Protein 3TQC (pdb70)

CATH classification: 3.40.50.300

Radius of gyration: 26.11 Å; Cα contacts (8 Å, |Δi|>4): 1124; chains: 2; bounding box: 49×86×51 Å

InterPro domains:
  IPR004566 Pantothenate kinase [MF_00215] (1-318)
  IPR004566 Pantothenate kinase [PIRSF000545] (5-318)
  IPR004566 Pantothenate kinase [TIGR00554] (10-317)
  IPR004566 Pantothenate kinase [cd02025] (91-315)
  IPR006083 Phosphoribulokinase/uridine kinase [PF00485] (91-244)
  IPR027417 P-loop containing nucleoside triphosphate hydrolase [G3DSA:3.40.50.300] (1-318)
  IPR027417 P-loop containing nucleoside triphosphate hydrolase [SSF52540] (8-317)

Sequence (608 aa):
ITPYLQFNRQQWGNLTLTESDLDKLQGQIEIVSLKEVTEIYLPLSRLLSFYVTARQTLQQATYQFLGKPEPKVPYIIGIAGSVAVGKSTTSRVLKALLSRWPDHPNVEVITTDGFLYSNAKLEKQGLMKRKGFPESYDMPSLLRVLNAIKSGQRNVRIPVYSHHYYDIVRGQYEIVDQPDIVILEGLNILQTGVRKTLQQLQVFVSDFFDFSLFVDAQAQVIQKWYIDRVLSFWRTTFKDPHSYFHYLTQMSETEVAAFAKHVWNEINKVNLMENILPYKNRAQLILEKAADHSIQKVYLRKIITPYLQFNRQQWGNFPLTLTESDLDKLQGQIEIVSLKEVTEIYLPLSRLLSFYVTARQTLQQATYQFLGKPEPKVPYIIGIAGSVAVGKSTTSRVLKALLSRWPDHPNVEVITTDGFLYSNAKLEKQGLMKRKGFPESYDMPSLLRVLNAIKSGQRNVRIPVYSHHYYDIVRGQYEIVDQPDIVILEGLNILQTGVRKTLQQLQVFVSDFFDFSLFVDAQAQVIQKWYIDRVLSFWRTTFKDPHSYFHYLTQMSETEVAAFAKHVWNEINKVNLMENILPYKNRAQLILEKAADHSIQKVYLRKI

Solvent-accessible surface area: 26993 Å² total; per-residue (Å²): 153,51,18,19,1,86,1,72,53,126,74,12,61,109,120,94,31,64,151,57,0,73,89,103,1,139,38,17,38,132,121,25,49,103,131,10,0,54,65,1,8,1,22,0,0,56,0,0,4,39,11,0,43,25,58,31,90,7,8,121,32,1,8,153,28,4,40,34,127,61,105,64,6,1,15,0,0,0,0,1,0,1,23,12,0,14,18,40,32,2,1,120,0,0,79,6,0,0,15,57,40,120,81,0,68,94,8,56,26,2,39,1,30,2,3,13,72,27,12,76,123,0,112,178,125,63,33,27,156,85,15,4,1,39,65,0,8,41,46,100,18,0,36,140,0,0,40,7,0,8,5,26,82,146,84,5,145,5,23,32,24,19,107,49,108,47,35,39,42,226,56,97,110,91,94,2,54,29,6,18,0,0,0,0,14,4,20,4,0,6,16,40,28,110,80,177,70,83,98,52,109,8,33,6,3,17,22,12,23,35,1,0,0,2,1,22,9,108,23,136,15,3,33,130,24,24,23,56,91,17,14,43,65,48,132,79,37,13,128,47,100,139,6,90,33,51,101,2,47,148,67,58,85,108,92,0,29,59,62,1,99,105,28,0,52,122,17,12,74,47,0,6,63,35,10,3,54,2,4,48,54,16,0,56,0,7,0,49,17,32,64,107,77,21,1,77,68,1,52,2,26,26,14,155,34,17,20,2,72,2,71,53,129,72,3,46,87,81,171,42,98,27,57,148,64,2,75,88,104,2,135,52,25,43,151,123,24,50,100,130,14,0,46,62,2,12,0,0,0,0,59,0,0,2,32,9,0,34,26,56,28,92,8,15,136,32,1,9,158,53,9,51,36,127,63,104,63,6,0,13,0,0,0,0,0,0,0,23,12,0,15,18,40,37,4,0,135,0,0,81,7,0,0,11,72,38,120,82,0,63,88,9,56,28,0,38,0,26,2,2,14,52,31,10,74,110,0,104,190,106,59,30,38,125,87,16,4,2,36,66,0,6,39,44,98,18,0,31,136,0,0,40,6,1,8,11,29,64,152,70,5,144,1,22,24,24,18,115,44,111,48,34,41,42,230,66,90,122,92,97,4,56,32,6,17,0,0,0,0,10,1,16,2,0,5,14,36,28,108,90,175,76,81,103,62,105,8,37,5,4,15,22,13,26,43,1,0,0,2,1,21,12,134,32,128,30,2,23,127,24,30,24,62,105,15,22,46,69,45,127,83,39,10,128,56,98,145,8,84,37,64,108,2,53,160,52,61,91,105,92,0,27,62,55,1,97,80,22,0,50,109,18,12,60,45,0,6,60,33,10,4,45,1,4,47,48,14,0,46,0,5,0,49,20,34,66,105,77,23,2,72,80,1,49,2,21,19,16

B-factor: mean 30.96, std 11.74, range [2.45, 73.13]

Structure (mmCIF, N/CA/C/O backbone):
data_3TQC
#
_entry.id   3TQC
#
_cell.length_a   63.214
_cell.length_b   94.698
_cell.length_c   75.398
_cell.angle_alpha   90.00
_cell.angle_beta   106.40
_cell.angle_gamma   90.00
#
_symmetry.space_group_name_H-M   'P 1 21 1'
#
loop_
_entity.id
_entity.type
_entity.pdbx_description
1 polymer 'Pantothenate kinase'
2 non-polymer "ADENOSINE-5'-DIPHOSPHATE"
3 water water
#
loop_
_atom_site.group_PDB
_atom_site.id
_atom_site.type_symbol
_atom_site.label_atom_id
_atom_site.label_alt_id
_atom_site.label_comp_id
_atom_site.label_asym_id
_atom_site.label_entity_id
_atom_site.label_seq_id
_atom_site.pdbx_PDB_ins_code
_atom_site.Cartn_x
_atom_site.Cartn_y
_atom_site.Cartn_z
_atom_site.occupancy
_atom_site.B_iso_or_equiv
_atom_site.auth_seq_id
_atom_site.auth_comp_id
_atom_site.auth_asym_id
_atom_site.auth_atom_id
_atom_site.pdbx_PDB_model_num
ATOM 1 N N . ILE A 1 13 ? -27.456 15.315 -26.790 1.00 33.53 10 ILE A N 1
ATOM 2 C CA . ILE A 1 13 ? -26.261 16.104 -27.211 1.00 32.41 10 ILE A CA 1
ATOM 3 C C . ILE A 1 13 ? -24.984 15.363 -26.875 1.00 29.89 10 ILE A C 1
ATOM 4 O O . ILE A 1 13 ? -24.769 14.992 -25.732 1.00 29.97 10 ILE A O 1
ATOM 9 N N . THR A 1 14 ? -24.137 15.155 -27.874 1.00 27.70 11 THR A N 1
ATOM 10 C CA . THR A 1 14 ? -22.968 14.313 -27.700 1.00 25.65 11 THR A CA 1
ATOM 11 C C . THR A 1 14 ? -21.810 14.703 -28.610 1.00 23.67 11 THR A C 1
ATOM 12 O O . THR A 1 14 ? -22.009 15.028 -29.772 1.00 23.62 11 THR A O 1
ATOM 16 N N . PRO A 1 15 ? -20.589 14.692 -28.069 1.00 21.80 12 PRO A N 1
ATOM 17 C CA . PRO A 1 15 ? -19.451 15.090 -28.854 1.00 20.59 12 PRO A CA 1
ATOM 18 C C . PRO A 1 15 ? -18.880 13.932 -29.680 1.00 19.32 12 PRO A C 1
ATOM 19 O O . PRO A 1 15 ? -17.843 14.100 -30.334 1.00 18.16 12 PRO A O 1
ATOM 23 N N . TYR A 1 16 ? -19.556 12.787 -29.635 1.00 19.26 13 TYR A N 1
ATOM 24 C CA . TYR A 1 16 ? -19.127 11.566 -30.315 1.00 18.64 13 TYR A CA 1
ATOM 25 C C . TYR A 1 16 ? -20.097 11.151 -31.415 1.00 19.21 13 TYR A C 1
ATOM 26 O O . TYR A 1 16 ? -21.317 11.139 -31.215 1.00 19.31 13 TYR A O 1
ATOM 35 N N . LEU A 1 17 ? -19.531 10.827 -32.571 1.00 18.86 14 LEU A N 1
ATOM 36 C CA . LEU A 1 17 ? -20.199 10.005 -33.569 1.00 19.87 14 LEU A CA 1
ATOM 37 C C . LEU A 1 17 ? -20.373 8.615 -32.973 1.00 20.31 14 LEU A C 1
ATOM 38 O O . LEU A 1 17 ? -19.509 8.124 -32.250 1.00 19.40 14 LEU A O 1
ATOM 43 N N . GLN A 1 18 ? -21.481 7.975 -33.289 1.00 21.59 15 GLN A N 1
ATOM 44 C CA . GLN A 1 18 ? -21.810 6.720 -32.654 1.00 22.84 15 GLN A CA 1
ATOM 45 C C . GLN A 1 18 ? -22.145 5.676 -33.702 1.00 23.14 15 GLN A C 1
ATOM 46 O O . GLN A 1 18 ? -22.970 5.928 -34.570 1.00 23.77 15 GLN A O 1
ATOM 52 N N . PHE A 1 19 ? -21.485 4.521 -33.620 1.00 22.69 16 PHE A N 1
ATOM 53 C CA . PHE A 1 19 ? -21.719 3.401 -34.541 1.00 23.67 16 PHE A CA 1
ATOM 54 C C . PHE A 1 19 ? -22.008 2.107 -33.807 1.00 24.14 16 PHE A C 1
ATOM 55 O O . PHE A 1 19 ? -21.235 1.702 -32.939 1.00 23.24 16 PHE A O 1
ATOM 63 N N . ASN A 1 20 ? -23.100 1.439 -34.158 1.00 25.61 17 ASN A N 1
ATOM 64 C CA . ASN A 1 20 ? -23.215 0.032 -33.827 1.00 26.39 17 ASN A CA 1
ATOM 65 C C . ASN A 1 20 ? -22.436 -0.739 -34.890 1.00 27.35 17 ASN A C 1
ATOM 66 O O . ASN A 1 20 ? -21.894 -0.155 -35.845 1.00 25.52 17 ASN A O 1
ATOM 71 N N . ARG A 1 21 ? -22.387 -2.049 -34.716 1.00 29.35 18 ARG A N 1
ATOM 72 C CA . ARG A 1 21 ? -21.607 -2.909 -35.579 1.00 31.07 18 ARG A CA 1
ATOM 73 C C . ARG A 1 21 ? -22.009 -2.814 -37.060 1.00 32.91 18 ARG A C 1
ATOM 74 O O . ARG A 1 21 ? -21.153 -2.714 -37.935 1.00 32.96 18 ARG A O 1
ATOM 82 N N . GLN A 1 22 ? -23.304 -2.827 -37.348 1.00 35.31 19 GLN A N 1
ATOM 83 C CA . GLN A 1 22 ? -23.761 -2.707 -38.729 1.00 37.28 19 GLN A CA 1
ATOM 84 C C . GLN A 1 22 ? -23.338 -1.363 -39.336 1.00 36.40 19 GLN A C 1
ATOM 85 O O . GLN A 1 22 ? -22.923 -1.298 -40.504 1.00 36.33 19 GLN A O 1
ATOM 91 N N . GLN A 1 23 ? -23.438 -0.299 -38.546 1.00 35.36 20 GLN A N 1
ATOM 92 C CA . GLN A 1 23 ? -23.085 1.038 -39.024 1.00 34.70 20 GLN A CA 1
ATOM 93 C C . GLN A 1 23 ? -21.594 1.159 -39.255 1.00 34.30 20 GLN A C 1
ATOM 94 O O . GLN A 1 23 ? -21.158 1.872 -40.154 1.00 33.92 20 GLN A O 1
ATOM 100 N N . TRP A 1 24 ? -20.808 0.485 -38.420 1.00 34.49 21 TRP A N 1
ATOM 101 C CA . TRP A 1 24 ? -19.377 0.409 -38.637 1.00 34.38 21 TRP A CA 1
ATOM 102 C C . TRP A 1 24 ? -19.080 -0.305 -39.976 1.00 36.57 21 TRP A C 1
ATOM 103 O O . TRP A 1 24 ? -18.163 0.084 -40.693 1.00 36.29 21 TRP A O 1
ATOM 114 N N . GLY A 1 25 ? -19.882 -1.308 -40.325 1.00 39.15 22 GLY A N 1
ATOM 115 C CA . GLY A 1 25 ? -19.755 -2.001 -41.619 1.00 41.70 22 GLY A CA 1
ATOM 116 C C . GLY A 1 25 ? -20.050 -1.206 -42.895 1.00 43.80 22 GLY A C 1
ATOM 117 O O . GLY A 1 25 ? -19.917 -1.746 -43.996 1.00 45.65 22 GLY A O 1
ATOM 118 N N . ASN A 1 26 ? -20.486 0.051 -42.772 1.00 44.55 23 ASN A N 1
ATOM 119 C CA . ASN A 1 26 ? -20.480 0.992 -43.908 1.00 45.79 23 ASN A CA 1
ATOM 120 C C . ASN A 1 26 ? -19.212 1.859 -43.859 1.00 44.70 23 ASN A C 1
ATOM 121 O O . ASN A 1 26 ? -18.241 1.630 -44.591 1.00 45.58 23 ASN A O 1
ATOM 126 N N . LEU A 1 33 ? -11.396 -2.546 -49.403 1.00 50.38 30 LEU A N 1
ATOM 127 C CA . LEU A 1 33 ? -10.687 -2.990 -48.201 1.00 49.09 30 LEU A CA 1
ATOM 128 C C . LEU A 1 33 ? -10.729 -4.506 -48.025 1.00 49.61 30 LEU A C 1
ATOM 129 O O . LEU A 1 33 ? -11.803 -5.083 -47.902 1.00 50.43 30 LEU A O 1
ATOM 134 N N . THR A 1 34 ? -9.560 -5.141 -47.983 1.00 49.19 31 THR A N 1
ATOM 135 C CA . THR A 1 34 ? -9.471 -6.598 -47.867 1.00 49.79 31 THR A CA 1
ATOM 136 C C . THR A 1 34 ? -8.111 -7.032 -47.326 1.00 48.70 31 THR A C 1
ATOM 137 O O . THR A 1 34 ? -7.089 -6.483 -47.731 1.00 48.65 31 THR A O 1
ATOM 141 N N . LEU A 1 35 ? -8.098 -8.017 -46.425 1.00 47.79 32 LEU A N 1
ATOM 142 C CA . LEU A 1 35 ? -6.843 -8.541 -45.881 1.00 46.98 32 LEU A CA 1
ATOM 143 C C . LEU A 1 35 ? -6.014 -9.262 -46.947 1.00 48.43 32 LEU A C 1
ATOM 144 O O . LEU A 1 35 ? -6.533 -10.065 -47.731 1.00 50.17 32 LEU A O 1
ATOM 149 N N . THR A 1 36 ? -4.721 -8.950 -46.971 1.00 47.74 33 THR A N 1
ATOM 150 C CA . THR A 1 36 ? -3.768 -9.572 -47.889 1.00 48.96 33 THR A CA 1
ATOM 151 C C . THR A 1 36 ? -2.978 -10.635 -47.127 1.00 48.90 33 THR A C 1
ATOM 152 O O . THR A 1 36 ? -3.027 -10.677 -45.884 1.00 47.07 33 THR A O 1
ATOM 156 N N . GLU A 1 37 ? -2.228 -11.458 -47.861 1.00 50.00 34 GLU A N 1
ATOM 157 C CA . GLU A 1 37 ? -1.336 -12.442 -47.238 1.00 50.67 34 GLU A CA 1
ATOM 158 C C . GLU A 1 37 ? -0.401 -11.755 -46.245 1.00 48.32 34 GLU A C 1
ATOM 159 O O . GLU A 1 37 ? -0.132 -12.285 -45.173 1.00 47.55 34 GLU A O 1
ATOM 165 N N . SER A 1 38 ? 0.090 -10.583 -46.643 1.00 47.04 35 SER A N 1
ATOM 166 C CA . SER A 1 38 ? 0.919 -9.723 -45.818 1.00 45.06 35 SER A CA 1
ATOM 167 C C . SER A 1 38 ? 0.279 -9.417 -44.455 1.00 42.84 35 SER A C 1
ATOM 168 O O . SER A 1 38 ? 0.925 -9.589 -43.423 1.00 42.05 35 SER A O 1
ATOM 171 N N . ASP A 1 39 ? -0.982 -8.971 -44.459 1.00 41.61 36 ASP A N 1
ATOM 172 C CA . ASP A 1 39 ? -1.714 -8.685 -43.222 1.00 39.48 36 ASP A CA 1
ATOM 173 C C . ASP A 1 39 ? -1.791 -9.929 -42.352 1.00 39.60 36 ASP A C 1
ATOM 174 O O . ASP A 1 39 ? -1.532 -9.877 -41.151 1.00 38.27 36 ASP A O 1
ATOM 179 N N . LEU A 1 40 ? -2.171 -11.041 -42.972 1.00 40.91 37 LEU A N 1
ATOM 180 C CA . LEU A 1 40 ? -2.350 -12.295 -42.256 1.00 41.77 37 LEU A CA 1
ATOM 181 C C . LEU A 1 40 ? -1.035 -12.715 -41.593 1.00 41.83 37 LEU A C 1
ATOM 182 O O . LEU A 1 40 ? -1.020 -13.122 -40.444 1.00 40.65 37 LEU A O 1
ATOM 187 N N . ASP A 1 41 ? 0.061 -12.587 -42.331 1.00 42.84 38 ASP A N 1
ATOM 188 C CA . ASP A 1 41 ? 1.391 -12.866 -41.812 1.00 43.72 38 ASP A CA 1
ATOM 189 C C . ASP A 1 41 ? 1.733 -11.988 -40.596 1.00 42.12 38 ASP A C 1
ATOM 190 O O . ASP A 1 41 ? 2.147 -12.499 -39.549 1.00 42.53 38 ASP A O 1
ATOM 195 N N . LYS A 1 42 ? 1.554 -10.678 -40.724 1.00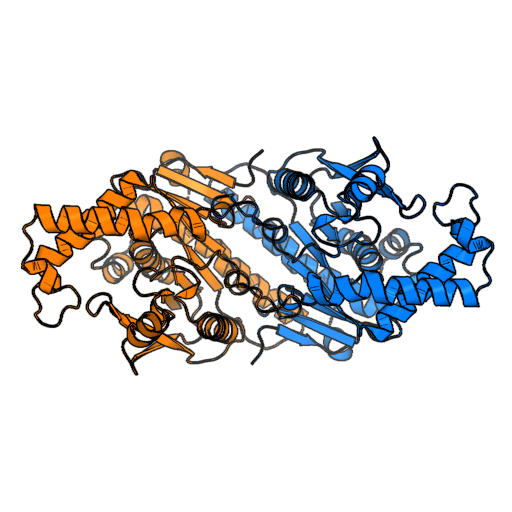 40.55 39 LYS A N 1
ATOM 196 C CA . LYS A 1 42 ? 1.862 -9.771 -39.615 1.00 39.47 39 LYS A CA 1
ATOM 197 C C . LYS A 1 42 ? 0.899 -9.964 -38.435 1.00 38.91 39 LYS A C 1
ATOM 198 O O . LYS A 1 42 ? 1.197 -9.551 -37.311 1.00 38.29 39 LYS A O 1
ATOM 204 N N . LEU A 1 43 ? -0.260 -10.567 -38.701 1.00 39.60 40 LEU A N 1
ATOM 205 C CA . LEU A 1 43 ? -1.276 -10.799 -37.672 1.00 39.11 40 LEU A CA 1
ATOM 206 C C . LEU A 1 43 ? -1.144 -12.169 -36.986 1.00 40.57 40 LEU A C 1
ATOM 207 O O . LEU A 1 43 ? -1.921 -12.472 -36.080 1.00 40.31 40 LEU A O 1
ATOM 212 N N . GLN A 1 44 ? -0.153 -12.968 -37.403 1.00 42.49 41 GLN A N 1
ATOM 213 C CA . GLN A 1 44 ? 0.074 -14.325 -36.870 1.00 44.41 41 GLN A CA 1
ATOM 214 C C . GLN A 1 44 ? 0.030 -14.412 -35.350 1.00 44.35 41 GLN A C 1
ATOM 215 O O . GLN A 1 44 ? 0.624 -13.590 -34.641 1.00 43.28 41 GLN A O 1
ATOM 221 N N . GLY A 1 45 ? -0.691 -15.414 -34.855 1.00 45.83 42 GLY A N 1
ATOM 222 C CA . GLY A 1 45 ? -0.848 -15.615 -33.421 1.00 46.02 42 GLY A CA 1
ATOM 223 C C . GLY A 1 45 ? -1.854 -14.663 -32.804 1.00 44.81 42 GLY A C 1
ATOM 224 O O . GLY A 1 45 ? -2.272 -14.865 -31.653 1.00 45.05 42 GLY A O 1
ATOM 225 N N . GLN A 1 46 ? -2.237 -13.626 -33.554 1.00 43.53 43 GLN A N 1
ATOM 226 C CA . GLN A 1 46 ? -3.221 -12.655 -33.089 1.00 42.09 43 GLN A CA 1
ATOM 227 C C . GLN A 1 46 ? -4.581 -12.925 -33.740 1.00 42.06 43 GLN A C 1
ATOM 228 O O . GLN A 1 46 ? -5.614 -12.736 -33.106 1.00 41.37 43 GLN A O 1
ATOM 234 N N . ILE A 1 47 ? -4.565 -13.362 -35.003 1.00 42.72 44 ILE A N 1
ATOM 235 C CA . ILE A 1 47 ? -5.775 -13.786 -35.721 1.00 43.17 44 ILE A CA 1
ATOM 236 C C . ILE A 1 47 ? -6.513 -14.906 -34.984 1.00 43.79 44 ILE A C 1
ATOM 237 O O . ILE A 1 47 ? -7.740 -14.879 -34.886 1.00 43.85 44 ILE A O 1
ATOM 242 N N . GLU A 1 48 ? -5.765 -15.878 -34.464 1.00 43.89 45 GLU A N 1
ATOM 243 C CA . GLU A 1 48 ? -6.351 -16.959 -33.673 1.00 44.53 45 GLU A CA 1
ATOM 244 C C . GLU A 1 48 ? -7.107 -16.420 -32.444 1.00 42.29 45 GLU A C 1
ATOM 245 O O . GLU A 1 48 ? -8.182 -16.923 -32.086 1.00 43.22 45 GLU A O 1
ATOM 251 N N . ILE A 1 49 ? -6.547 -15.394 -31.811 1.00 38.87 46 ILE A N 1
ATOM 252 C CA . ILE A 1 49 ? -7.148 -14.798 -30.627 1.00 36.54 46 ILE A CA 1
ATOM 253 C C . ILE A 1 49 ? -8.330 -13.908 -30.989 1.00 33.98 46 ILE A C 1
ATOM 254 O O . ILE A 1 49 ? -9.385 -14.026 -30.393 1.00 33.96 46 ILE A O 1
ATOM 259 N N . VAL A 1 50 ? -8.138 -12.997 -31.943 1.00 31.35 47 VAL A N 1
ATOM 260 C CA . VAL A 1 50 ? -9.153 -11.996 -32.266 1.00 28.88 47 VAL A CA 1
ATOM 261 C C . VAL A 1 50 ? -10.207 -12.479 -33.276 1.00 28.78 47 VAL A C 1
ATOM 262 O O . VAL A 1 50 ? -11.353 -12.050 -33.211 1.00 27.60 47 VAL A O 1
ATOM 266 N N . SER A 1 51 ? -9.812 -13.367 -34.188 1.00 28.47 48 SER A N 1
ATOM 267 C CA . SER A 1 51 ? -10.690 -13.942 -35.227 1.00 29.40 48 SER A CA 1
ATOM 268 C C . SER A 1 51 ? -10.660 -13.121 -36.515 1.00 28.34 48 SER A C 1
ATOM 269 O O . SER A 1 51 ? -10.623 -11.889 -36.493 1.00 26.20 48 SER A O 1
ATOM 272 N N . LEU A 1 52 ? -10.692 -13.839 -37.626 1.00 29.71 49 LEU A N 1
ATOM 273 C CA . LEU A 1 52 ? -10.674 -13.259 -38.964 1.00 29.95 49 LEU A CA 1
ATOM 274 C C . LEU A 1 52 ? -11.839 -12.305 -39.185 1.00 29.99 49 LEU A C 1
ATOM 275 O O . LEU A 1 52 ? -11.678 -11.232 -39.786 1.00 29.10 49 LEU A O 1
ATOM 280 N N . LYS A 1 53 ? -13.002 -12.700 -38.679 1.00 31.14 50 LYS A N 1
ATOM 281 C CA . LYS A 1 53 ? -14.209 -11.900 -38.779 1.00 31.52 50 LYS A CA 1
ATOM 282 C C . LYS A 1 53 ? -14.000 -10.542 -38.164 1.00 29.86 50 LYS A C 1
ATOM 283 O O . LYS A 1 53 ? -14.269 -9.512 -38.779 1.00 29.85 50 LYS A O 1
ATOM 289 N N . GLU A 1 54 ? -13.497 -10.549 -36.940 1.00 28.78 51 GLU A N 1
ATOM 290 C CA . GLU A 1 54 ? -13.358 -9.336 -36.170 1.00 27.03 51 GLU A CA 1
ATOM 291 C C . GLU A 1 54 ? -12.261 -8.436 -36.725 1.00 25.88 51 GLU A C 1
ATOM 292 O O . GLU A 1 54 ? -12.394 -7.212 -36.711 1.00 24.98 51 GLU A O 1
ATOM 298 N N . VAL A 1 55 ? -11.167 -9.034 -37.175 1.00 26.17 52 VAL A N 1
ATOM 299 C CA . VAL A 1 55 ? -10.091 -8.271 -37.781 1.00 25.64 52 VAL A CA 1
ATOM 300 C C . VAL A 1 55 ? -10.598 -7.642 -39.061 1.00 26.38 52 VAL A C 1
ATOM 301 O O . VAL A 1 55 ? -10.353 -6.461 -39.332 1.00 25.79 52 VAL A O 1
ATOM 305 N N . THR A 1 56 ? -11.319 -8.432 -39.845 1.00 28.53 53 THR A N 1
ATOM 306 C CA . THR A 1 56 ? -11.805 -7.955 -41.121 1.00 29.45 53 THR A CA 1
ATOM 307 C C . THR A 1 56 ? -12.844 -6.852 -40.967 1.00 29.01 53 THR A C 1
ATOM 308 O O . THR A 1 56 ? -12.736 -5.833 -41.631 1.00 29.13 53 THR A O 1
ATOM 312 N N . GLU A 1 57 ? -13.824 -7.048 -40.084 1.00 29.01 54 GLU A N 1
ATOM 313 C CA . GLU A 1 57 ? -14.967 -6.141 -39.988 1.00 28.66 54 GLU A CA 1
ATOM 314 C C . GLU A 1 57 ? -14.751 -4.943 -39.083 1.00 26.83 54 GLU A C 1
ATOM 315 O O . GLU A 1 57 ? -15.444 -3.943 -39.245 1.00 26.98 54 GLU A O 1
ATOM 321 N N . ILE A 1 58 ? -13.819 -5.034 -38.132 1.00 25.52 55 ILE A N 1
ATOM 322 C CA . ILE A 1 58 ? -13.594 -3.962 -37.177 1.00 23.61 55 ILE A CA 1
ATOM 323 C C . ILE A 1 58 ? -12.229 -3.304 -37.293 1.00 23.01 55 ILE A C 1
ATOM 324 O O . ILE A 1 58 ? -12.148 -2.117 -37.571 1.00 22.32 55 ILE A O 1
ATOM 329 N N . TYR A 1 59 ? -11.156 -4.053 -37.062 1.00 23.32 56 TYR A N 1
ATOM 330 C CA . TYR A 1 59 ? -9.827 -3.436 -36.987 1.00 22.35 56 TYR A CA 1
ATOM 331 C C . TYR A 1 59 ? -9.301 -2.998 -38.347 1.00 22.40 56 TYR A C 1
ATOM 332 O O . TYR A 1 59 ? -8.578 -2.029 -38.427 1.00 21.72 56 TYR A O 1
ATOM 341 N N . LEU A 1 60 ? -9.682 -3.675 -39.421 1.00 23.50 57 LEU A N 1
ATOM 342 C CA . LEU A 1 60 ? -9.210 -3.251 -40.731 1.00 24.00 57 LEU A CA 1
ATOM 343 C C . LEU A 1 60 ? -9.803 -1.866 -41.054 1.00 23.90 57 LEU A C 1
ATOM 344 O O . LEU A 1 60 ? -9.062 -0.939 -41.363 1.00 23.46 57 LEU A O 1
ATOM 349 N N . PRO A 1 61 ? -11.124 -1.698 -40.915 1.00 24.28 58 PRO A N 1
ATOM 350 C CA . PRO A 1 61 ? -11.682 -0.358 -41.127 1.00 23.87 58 PRO A CA 1
ATOM 351 C C . PRO A 1 61 ? -11.195 0.687 -40.122 1.00 22.58 58 PRO A C 1
ATOM 352 O O . PRO A 1 61 ? -10.990 1.842 -40.488 1.00 21.51 58 PRO A O 1
ATOM 356 N N . LEU A 1 62 ? -11.025 0.270 -38.871 1.00 21.96 59 LEU A N 1
ATOM 357 C CA . LEU A 1 62 ? -10.454 1.122 -37.841 1.00 21.23 59 LEU A CA 1
ATOM 358 C C . LEU A 1 62 ? -9.088 1.599 -38.282 1.00 20.92 59 LEU A C 1
ATOM 359 O O . LEU A 1 62 ? -8.803 2.784 -38.241 1.00 21.02 59 LEU A O 1
ATOM 364 N N . SER A 1 63 ? -8.259 0.680 -38.752 1.00 21.52 60 SER A N 1
ATOM 365 C CA . SER A 1 63 ? -6.946 1.044 -39.221 1.00 21.37 60 SER A CA 1
ATOM 366 C C . SER A 1 63 ? -7.053 2.044 -40.362 1.00 21.53 60 SER A C 1
ATOM 367 O O . SER A 1 63 ? -6.269 2.952 -40.436 1.00 21.64 60 SER A O 1
ATOM 370 N N . ARG A 1 64 ? -8.029 1.888 -41.245 1.00 22.83 61 ARG A N 1
ATOM 371 C CA . ARG A 1 64 ? -8.175 2.822 -42.356 1.00 23.49 61 ARG A CA 1
ATOM 372 C C . ARG A 1 64 ? -8.544 4.184 -41.824 1.00 22.32 61 ARG A C 1
ATOM 373 O O . ARG A 1 64 ? -7.983 5.189 -42.264 1.00 22.52 61 ARG A O 1
ATOM 381 N N . LEU A 1 65 ? -9.489 4.221 -40.888 1.00 21.81 62 LEU A N 1
ATOM 382 C CA . LEU A 1 65 ? -9.909 5.478 -40.277 1.00 20.67 62 LEU A CA 1
ATOM 383 C C . LEU A 1 65 ? -8.716 6.171 -39.636 1.00 19.54 62 LEU A C 1
ATOM 384 O O . LEU A 1 65 ? -8.497 7.351 -39.820 1.00 19.40 62 LEU A O 1
ATOM 389 N N . LEU A 1 66 ? -7.920 5.424 -38.899 1.00 19.13 63 LEU A N 1
ATOM 390 C CA . LEU A 1 66 ? -6.780 6.018 -38.215 1.00 18.11 63 LEU A CA 1
ATOM 391 C C . LEU A 1 66 ? -5.769 6.531 -39.234 1.00 18.74 63 LEU A C 1
ATOM 392 O O . LEU A 1 66 ? -5.165 7.577 -39.040 1.00 18.16 63 LEU A O 1
ATOM 397 N N . SER A 1 67 ? -5.619 5.810 -40.344 1.00 19.37 64 SER A N 1
ATOM 398 C CA . SER A 1 67 ? -4.753 6.257 -41.415 1.00 19.69 64 SER A CA 1
ATOM 399 C C . SER A 1 67 ? -5.180 7.625 -41.989 1.00 19.82 64 SER A C 1
ATOM 400 O O . SER A 1 67 ? -4.337 8.461 -42.291 1.00 20.12 64 SER A O 1
ATOM 403 N N . PHE A 1 68 ? -6.474 7.865 -42.148 1.00 19.50 65 PHE A N 1
ATOM 404 C CA . PHE A 1 68 ? -6.918 9.206 -42.537 1.00 19.74 65 PHE A CA 1
ATOM 405 C C . PHE A 1 68 ? -6.296 10.272 -41.608 1.00 18.91 65 PHE A C 1
ATOM 406 O O . PHE A 1 68 ? -5.786 11.281 -42.079 1.00 18.98 65 PHE A O 1
ATOM 414 N N . TYR A 1 69 ? -6.323 10.031 -40.295 1.00 18.14 66 TYR A N 1
ATOM 415 C CA . TYR A 1 69 ? -5.745 10.975 -39.312 1.00 17.37 66 TYR A CA 1
ATOM 416 C C . TYR A 1 69 ? -4.227 11.109 -39.436 1.00 17.11 66 TYR A C 1
ATOM 417 O O . TYR A 1 69 ? -3.677 12.225 -39.410 1.00 17.33 66 TYR A O 1
ATOM 426 N N . VAL A 1 70 ? -3.539 9.982 -39.535 1.00 16.64 67 VAL A N 1
ATOM 427 C CA . VAL A 1 70 ? -2.089 10.017 -39.627 1.00 16.58 67 VAL A CA 1
ATOM 428 C C . VAL A 1 70 ? -1.678 10.726 -40.905 1.00 17.62 67 VAL A C 1
ATOM 429 O O . VAL A 1 70 ? -0.791 11.567 -40.893 1.00 17.79 67 VAL A O 1
ATOM 433 N N . THR A 1 71 ? -2.332 10.380 -42.000 1.00 18.26 68 THR A N 1
ATOM 434 C CA . THR A 1 71 ? -2.033 10.973 -43.295 1.00 19.63 68 THR A CA 1
ATOM 435 C C . THR A 1 71 ? -2.380 12.467 -43.330 1.00 19.43 68 THR A C 1
ATOM 436 O O . THR A 1 71 ? -1.607 13.265 -43.840 1.00 19.80 68 THR A O 1
ATOM 440 N N . ALA A 1 72 ? -3.522 12.844 -42.774 1.00 19.05 69 ALA A N 1
ATOM 441 C CA . ALA A 1 72 ? -3.848 14.254 -42.628 1.00 19.88 69 ALA A CA 1
ATOM 442 C C . ALA A 1 72 ? -2.724 15.016 -41.887 1.00 19.90 69 ALA A C 1
ATOM 443 O O . ALA A 1 72 ? -2.307 16.117 -42.319 1.00 19.92 69 ALA A O 1
ATOM 445 N N . ARG A 1 73 ? -2.212 14.425 -40.808 1.00 19.66 70 ARG A N 1
ATOM 446 C CA . ARG A 1 73 ? -1.156 15.079 -40.019 1.00 20.06 70 ARG A CA 1
ATOM 447 C C . ARG A 1 73 ? 0.125 15.206 -40.822 1.00 20.84 70 ARG A C 1
ATOM 448 O O . ARG A 1 73 ? 0.800 16.223 -40.755 1.00 21.37 70 ARG A O 1
ATOM 456 N N . GLN A 1 74 ? 0.455 14.175 -41.588 1.00 20.91 71 GLN A N 1
ATOM 457 C CA . GLN A 1 74 ? 1.603 14.237 -42.464 1.00 21.80 71 GLN A CA 1
ATOM 458 C C . GLN A 1 74 ? 1.460 15.364 -43.496 1.00 21.86 71 GLN A C 1
ATOM 459 O O . GLN A 1 74 ? 2.375 16.146 -43.713 1.00 22.78 71 GLN A O 1
ATOM 465 N N . THR A 1 75 ? 0.296 15.467 -44.104 1.00 21.56 72 THR A N 1
ATOM 466 C CA . THR A 1 75 ? 0.048 16.526 -45.056 1.00 22.21 72 THR A CA 1
ATOM 467 C C . THR A 1 75 ? 0.148 17.902 -44.397 1.00 21.26 72 THR A C 1
ATOM 468 O O . THR A 1 75 ? 0.742 18.807 -44.957 1.00 22.62 72 THR A O 1
ATOM 472 N N . LEU A 1 76 ? -0.406 18.050 -43.205 1.00 19.87 73 LEU A N 1
ATOM 473 C CA . LEU A 1 76 ? -0.335 19.322 -42.499 1.00 19.67 73 LEU A CA 1
ATOM 474 C C . LEU A 1 76 ? 1.116 19.685 -42.182 1.00 20.04 73 LEU A C 1
ATOM 475 O O . LEU A 1 76 ? 1.517 20.839 -42.350 1.00 20.97 73 LEU A O 1
ATOM 480 N N . GLN A 1 77 ? 1.888 18.702 -41.722 1.00 19.26 74 GLN A N 1
ATOM 481 C CA . GLN A 1 77 ? 3.281 18.911 -41.386 1.00 19.80 74 GLN A CA 1
ATOM 482 C C . GLN A 1 77 ? 4.015 19.440 -42.605 1.00 21.50 74 GLN A C 1
ATOM 483 O O . GLN A 1 77 ? 4.743 20.414 -42.515 1.00 22.09 74 GLN A O 1
ATOM 489 N N . GLN A 1 78 ? 3.780 18.826 -43.754 1.00 22.03 75 GLN A N 1
ATOM 490 C CA . GLN A 1 78 ? 4.451 19.253 -44.974 1.00 24.17 75 GLN A CA 1
ATOM 491 C C . GLN A 1 78 ? 4.011 20.668 -45.416 1.00 23.78 75 GLN A C 1
ATOM 492 O O . GLN A 1 78 ? 4.842 21.495 -45.770 1.00 24.12 75 GLN A O 1
ATOM 498 N N . ALA A 1 79 ? 2.712 20.954 -45.363 1.00 22.65 76 ALA A N 1
ATOM 499 C CA . ALA A 1 79 ? 2.210 22.275 -45.766 1.00 22.80 76 ALA A CA 1
ATOM 500 C C . ALA A 1 79 ? 2.674 23.365 -44.798 1.00 22.24 76 ALA A C 1
ATOM 501 O O . ALA A 1 79 ? 3.041 24.453 -45.222 1.00 23.46 76 ALA A O 1
ATOM 503 N N . THR A 1 80 ? 2.666 23.086 -43.504 1.00 20.76 77 THR A N 1
ATOM 504 C CA . THR A 1 80 ? 3.025 24.126 -42.528 1.00 21.29 77 THR A CA 1
ATOM 505 C C . THR A 1 80 ? 4.519 24.391 -42.481 1.00 21.96 77 THR A C 1
ATOM 506 O O . THR A 1 80 ? 4.946 25.540 -42.435 1.00 22.15 77 THR A O 1
ATOM 510 N N . TYR A 1 81 ? 5.309 23.321 -42.503 1.00 22.84 78 TYR A N 1
ATOM 511 C CA . TYR A 1 81 ? 6.770 23.448 -42.521 1.00 24.35 78 TYR A CA 1
ATOM 512 C C . TYR A 1 81 ? 7.281 24.139 -43.785 1.00 26.55 78 TYR A C 1
ATOM 513 O O . TYR A 1 81 ? 8.277 24.885 -43.737 1.00 28.70 78 TYR A O 1
ATOM 522 N N . GLN A 1 82 ? 6.614 23.907 -44.913 1.00 26.76 79 GLN A N 1
ATOM 523 C CA . GLN A 1 82 ? 6.938 24.661 -46.119 1.00 28.62 79 GLN A CA 1
ATOM 524 C C . GLN A 1 82 ? 6.638 26.145 -45.855 1.00 28.35 79 GLN A C 1
ATOM 525 O O . GLN A 1 82 ? 7.482 27.018 -46.103 1.00 29.98 79 GLN A O 1
ATOM 531 N N . PHE A 1 83 ? 5.437 26.422 -45.351 1.00 26.71 80 PHE A N 1
ATOM 532 C CA . PHE A 1 83 ? 5.040 27.785 -45.041 1.00 26.99 80 PHE A CA 1
ATOM 533 C C . PHE A 1 83 ? 5.999 28.429 -44.056 1.00 26.95 80 PHE A C 1
ATOM 534 O O . PHE A 1 83 ? 6.463 29.524 -44.296 1.00 27.33 80 PHE A O 1
ATOM 542 N N . LEU A 1 84 ? 6.291 27.735 -42.959 1.00 25.95 81 LEU A N 1
ATOM 543 C CA . LEU A 1 84 ? 7.170 28.277 -41.922 1.00 26.71 81 LEU A CA 1
ATOM 544 C C . LEU A 1 84 ? 8.648 28.210 -42.288 1.00 27.82 81 LEU A C 1
ATOM 545 O O . LEU A 1 84 ? 9.472 28.659 -41.521 1.00 28.18 81 LEU A O 1
ATOM 550 N N . GLY A 1 85 ? 8.981 27.641 -43.443 1.00 29.19 82 GLY A N 1
ATOM 551 C CA . GLY A 1 85 ? 10.363 27.569 -43.887 1.00 30.96 82 GLY A CA 1
ATOM 552 C C . GLY A 1 85 ? 11.219 26.775 -42.918 1.00 31.06 82 GLY A C 1
ATOM 553 O O . GLY A 1 85 ? 12.351 27.149 -42.643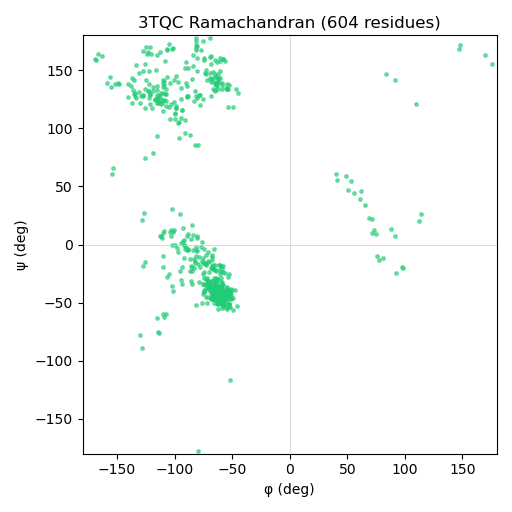 1.00 32.32 82 GLY A O 1
ATOM 554 N N . LYS A 1 86 ? 10.669 25.695 -42.373 1.00 30.11 83 LYS A N 1
ATOM 555 C CA . LYS A 1 86 ? 11.437 24.803 -41.508 1.00 30.60 83 LYS A CA 1
ATOM 556 C C . LYS A 1 86 ? 11.727 23.502 -42.261 1.00 31.11 83 LYS A C 1
ATOM 557 O O . LYS A 1 86 ? 10.821 22.891 -42.837 1.00 30.65 83 LYS A O 1
ATOM 563 N N . PRO A 1 87 ? 13.002 23.087 -42.281 1.00 32.77 84 PRO A N 1
ATOM 564 C CA . PRO A 1 87 ? 13.395 21.898 -43.028 1.00 33.52 84 PRO A CA 1
ATOM 565 C C . PRO A 1 87 ? 13.256 20.635 -42.174 1.00 32.58 84 PRO A C 1
ATOM 566 O O . PRO A 1 87 ? 13.438 19.520 -42.662 1.00 32.96 84 PRO A O 1
ATOM 570 N N . GLU A 1 88 ? 12.889 20.824 -40.917 1.00 31.75 85 GLU A N 1
ATOM 571 C CA . GLU A 1 88 ? 12.916 19.765 -39.936 1.00 31.49 85 GLU A CA 1
ATOM 572 C C . GLU A 1 88 ? 11.923 18.657 -40.299 1.00 30.07 85 GLU A C 1
ATOM 573 O O . GLU A 1 88 ? 10.822 18.931 -40.762 1.00 28.96 85 GLU A O 1
ATOM 579 N N . PRO A 1 89 ? 12.327 17.393 -40.112 1.00 29.96 86 PRO A N 1
ATOM 580 C CA . PRO A 1 89 ? 11.462 16.298 -40.514 1.00 29.10 86 PRO A CA 1
ATOM 581 C C . PRO A 1 89 ? 10.308 16.138 -39.549 1.00 27.22 86 PRO A C 1
ATOM 582 O O . PRO A 1 89 ? 10.370 16.610 -38.428 1.00 26.82 86 PRO A O 1
ATOM 586 N N . LYS A 1 90 ? 9.261 15.477 -39.997 1.00 26.52 87 LYS A N 1
ATOM 587 C CA . LYS A 1 90 ? 8.129 15.178 -39.138 1.00 25.13 87 LYS A CA 1
ATOM 588 C C . LYS A 1 90 ? 8.555 14.377 -37.920 1.00 23.89 87 LYS A C 1
ATOM 589 O O . LYS A 1 90 ? 9.611 13.769 -37.903 1.00 24.68 87 LYS A O 1
ATOM 595 N N . VAL A 1 91 ? 7.720 14.423 -36.898 1.00 22.12 88 VAL A N 1
ATOM 596 C CA . VAL A 1 91 ? 7.816 13.537 -35.758 1.00 20.92 88 VAL A CA 1
ATOM 597 C C . VAL A 1 91 ? 6.658 12.521 -35.891 1.00 20.23 88 VAL A C 1
ATOM 598 O O . VAL A 1 91 ? 5.739 12.730 -36.686 1.00 19.63 88 VAL A O 1
ATOM 602 N N . PRO A 1 92 ? 6.689 11.440 -35.106 1.00 19.63 89 PRO A N 1
ATOM 603 C CA . PRO A 1 92 ? 5.673 10.417 -35.207 1.00 19.05 89 PRO A CA 1
ATOM 604 C C . PRO A 1 92 ? 4.295 10.841 -34.720 1.00 17.95 89 PRO A C 1
ATOM 605 O O . PRO A 1 92 ? 4.152 11.663 -33.803 1.00 17.75 89 PRO A O 1
ATOM 609 N N . TYR A 1 93 ? 3.297 10.268 -35.366 1.00 17.40 90 TYR A N 1
ATOM 610 C CA . TYR A 1 93 ? 1.923 10.358 -34.944 1.00 16.79 90 TYR A CA 1
ATOM 611 C C . TYR A 1 93 ? 1.757 9.284 -33.901 1.00 16.34 90 TYR A C 1
ATOM 612 O O . TYR A 1 93 ? 2.050 8.133 -34.161 1.00 16.64 90 TYR A O 1
ATOM 621 N N . ILE A 1 94 ? 1.315 9.659 -32.708 1.00 15.70 91 ILE A N 1
ATOM 622 C CA . ILE A 1 94 ? 1.250 8.719 -31.619 1.00 15.33 91 ILE A CA 1
ATOM 623 C C . ILE A 1 94 ? -0.187 8.483 -31.292 1.00 15.23 91 ILE A C 1
ATOM 624 O O . ILE A 1 94 ? -0.941 9.442 -31.102 1.00 15.91 91 ILE A O 1
ATOM 629 N N . ILE A 1 95 ? -0.570 7.208 -31.264 1.00 14.86 92 ILE A N 1
ATOM 630 C CA . ILE A 1 95 ? -1.921 6.811 -30.991 1.00 14.65 92 ILE A CA 1
ATOM 631 C C . ILE A 1 95 ? -1.921 6.129 -29.629 1.00 15.13 92 ILE A C 1
ATOM 632 O O . ILE A 1 95 ? -1.202 5.151 -29.418 1.00 15.54 92 ILE A O 1
ATOM 637 N N . GLY A 1 96 ? -2.711 6.652 -28.700 1.00 14.62 93 GLY A N 1
ATOM 638 C CA . GLY A 1 96 ? -2.795 6.076 -27.376 1.00 15.09 93 GLY A CA 1
ATOM 639 C C . GLY A 1 96 ? -3.857 5.008 -27.258 1.00 15.24 93 GLY A C 1
ATOM 640 O O . GLY A 1 96 ? -4.947 5.168 -27.770 1.00 16.76 93 GLY A O 1
ATOM 641 N N . ILE A 1 97 ? -3.540 3.906 -26.601 1.00 15.47 94 ILE A N 1
ATOM 642 C CA . ILE A 1 97 ? -4.528 2.887 -26.317 1.00 15.58 94 ILE A CA 1
ATOM 643 C C . ILE A 1 97 ? -4.658 2.704 -24.805 1.00 15.90 94 ILE A C 1
ATOM 644 O O . ILE A 1 97 ? -3.710 2.327 -24.107 1.00 16.25 94 ILE A O 1
ATOM 649 N N . ALA A 1 98 ? -5.845 2.990 -24.300 1.00 16.14 95 ALA A N 1
ATOM 650 C CA . ALA A 1 98 ? -6.075 2.954 -22.873 1.00 16.67 95 ALA A CA 1
ATOM 651 C C . ALA A 1 98 ? -7.215 2.000 -22.558 1.00 17.66 95 ALA A C 1
ATOM 652 O O . ALA A 1 98 ? -7.956 1.569 -23.459 1.00 18.21 95 ALA A O 1
ATOM 654 N N . GLY A 1 99 ? -7.320 1.652 -21.275 1.00 18.02 96 GLY A N 1
ATOM 655 C CA . GLY A 1 99 ? -8.359 0.781 -20.784 1.00 18.57 96 GLY A CA 1
ATOM 656 C C . GLY A 1 99 ? -7.882 -0.047 -19.614 1.00 18.94 96 GLY A C 1
ATOM 657 O O . GLY A 1 99 ? -6.707 -0.053 -19.304 1.00 18.75 96 GLY A O 1
ATOM 658 N N . SER A 1 100 ? -8.811 -0.755 -18.980 1.00 19.28 97 SER A N 1
ATOM 659 C CA . SER A 1 100 ? -8.512 -1.606 -17.836 1.00 20.53 97 SER A CA 1
ATOM 660 C C . SER A 1 100 ? -7.449 -2.632 -18.143 1.00 20.81 97 SER A C 1
ATOM 661 O O . SER A 1 100 ? -7.213 -2.978 -19.300 1.00 21.07 97 SER A O 1
ATOM 664 N N . VAL A 1 101 ? -6.808 -3.127 -17.091 1.00 21.62 98 VAL A N 1
ATOM 665 C CA . VAL A 1 101 ? -6.007 -4.342 -17.194 1.00 21.58 98 VAL A CA 1
ATOM 666 C C . VAL A 1 101 ? -6.925 -5.429 -17.761 1.00 22.16 98 VAL A C 1
ATOM 667 O O . VAL A 1 101 ? -8.074 -5.544 -17.334 1.00 22.47 98 VAL A O 1
ATOM 671 N N . ALA A 1 102 ? -6.420 -6.191 -18.737 1.00 21.84 99 ALA A N 1
ATOM 672 C CA . ALA A 1 102 ? -7.113 -7.337 -19.311 1.00 22.15 99 ALA A CA 1
ATOM 673 C C . ALA A 1 102 ? -8.280 -6.990 -20.271 1.00 21.78 99 ALA A C 1
ATOM 674 O O . ALA A 1 102 ? -9.041 -7.879 -20.674 1.00 21.89 99 ALA A O 1
ATOM 676 N N . VAL A 1 103 ? -8.435 -5.722 -20.627 1.00 20.73 100 VAL A N 1
ATOM 677 C CA . VAL A 1 103 ? -9.522 -5.328 -21.501 1.00 20.74 100 VAL A CA 1
ATOM 678 C C . VAL A 1 103 ? -9.150 -5.589 -22.965 1.00 20.85 100 VAL A C 1
ATOM 679 O O . VAL A 1 103 ? -10.014 -5.603 -23.845 1.00 21.07 100 VAL A O 1
ATOM 683 N N . GLY A 1 104 ? -7.860 -5.791 -23.220 1.00 21.34 101 GLY A N 1
ATOM 684 C CA . GLY A 1 104 ? -7.384 -6.082 -24.562 1.00 21.79 101 GLY A CA 1
ATOM 685 C C . GLY A 1 104 ? -6.530 -5.008 -25.197 1.00 21.19 101 GLY A C 1
ATOM 686 O O . GLY A 1 104 ? -6.383 -4.984 -26.408 1.00 21.74 101 GLY A O 1
ATOM 687 N N . LYS A 1 105 ? -5.952 -4.128 -24.391 1.00 21.35 102 LYS A N 1
ATOM 688 C CA . LYS A 1 105 ? -5.078 -3.068 -24.908 1.00 20.99 102 LYS A CA 1
ATOM 689 C C . LYS A 1 105 ? -3.956 -3.626 -25.773 1.00 21.82 102 LYS A C 1
ATOM 690 O O . LYS A 1 105 ? -3.761 -3.200 -26.912 1.00 20.63 102 LYS A O 1
ATOM 696 N N . SER A 1 106 ? -3.233 -4.594 -25.221 1.00 23.22 103 SER A N 1
ATOM 697 C CA . SER A 1 106 ? -2.083 -5.153 -25.899 1.00 24.42 103 SER A CA 1
ATOM 698 C C . SER A 1 106 ? -2.492 -5.830 -27.212 1.00 24.67 103 SER A C 1
ATOM 699 O O . SER A 1 106 ? -1.847 -5.671 -28.246 1.00 24.45 103 SER A O 1
ATOM 702 N N . THR A 1 107 ? -3.586 -6.577 -27.167 1.00 25.23 104 THR A N 1
ATOM 703 C CA . THR A 1 107 ? -4.070 -7.259 -28.346 1.00 25.13 104 THR A CA 1
ATOM 704 C C . THR A 1 107 ? -4.446 -6.256 -29.416 1.00 24.20 104 THR A C 1
ATOM 705 O O . THR A 1 107 ? -4.098 -6.412 -30.584 1.00 25.06 104 THR A O 1
ATOM 709 N N . THR A 1 108 ? -5.160 -5.220 -29.017 1.00 23.40 105 THR A N 1
ATOM 710 C CA . THR A 1 108 ? -5.609 -4.194 -29.951 1.00 22.55 105 THR A CA 1
ATOM 711 C C . THR A 1 108 ? -4.409 -3.487 -30.557 1.00 21.94 105 THR A C 1
ATOM 712 O O . THR A 1 108 ? -4.366 -3.244 -31.754 1.00 21.49 105 THR A O 1
ATOM 716 N N . SER A 1 109 ? -3.418 -3.200 -29.721 1.00 22.02 106 SER A N 1
ATOM 717 C CA . SER A 1 109 ? -2.197 -2.534 -30.176 1.00 22.26 106 SER A CA 1
ATOM 718 C C . SER A 1 109 ? -1.434 -3.398 -31.184 1.00 22.60 106 SER A C 1
ATOM 719 O O . SER A 1 109 ? -0.866 -2.877 -32.142 1.00 23.01 106 SER A O 1
ATOM 722 N N . ARG A 1 110 ? -1.441 -4.713 -31.004 1.00 23.48 107 ARG A N 1
ATOM 723 C CA . ARG A 1 110 ? -0.719 -5.583 -31.936 1.00 24.89 107 ARG A CA 1
ATOM 724 C C . ARG A 1 110 ? -1.458 -5.678 -33.253 1.00 24.45 107 ARG A C 1
ATOM 725 O O . ARG A 1 110 ? -0.843 -5.676 -34.306 1.00 24.58 107 ARG A O 1
ATOM 733 N N . VAL A 1 111 ? -2.783 -5.731 -33.194 1.00 23.65 108 VAL A N 1
ATOM 734 C CA . VAL A 1 111 ? -3.580 -5.834 -34.410 1.00 23.36 108 VAL A CA 1
ATOM 735 C C . VAL A 1 111 ? -3.421 -4.560 -35.249 1.00 22.24 108 VAL A C 1
ATOM 736 O O . VAL A 1 111 ? -3.200 -4.624 -36.451 1.00 21.85 108 VAL A O 1
ATOM 740 N N . LEU A 1 112 ? -3.516 -3.415 -34.586 1.00 20.68 109 LEU A N 1
ATOM 741 C CA . LEU A 1 112 ? -3.429 -2.136 -35.250 1.00 20.33 109 LEU A CA 1
ATOM 742 C C . LEU A 1 112 ? -2.020 -1.859 -35.773 1.00 20.76 109 LEU A C 1
ATOM 743 O O . LEU A 1 112 ? -1.857 -1.225 -36.820 1.00 20.98 109 LEU A O 1
ATOM 748 N N . LYS A 1 113 ? -1.009 -2.332 -35.050 1.00 21.20 110 LYS A N 1
ATOM 749 C CA . LYS A 1 113 ? 0.379 -2.208 -35.501 1.00 21.77 110 LYS A CA 1
ATOM 750 C C . LYS A 1 113 ? 0.548 -2.961 -36.815 1.00 22.89 110 LYS A C 1
ATOM 751 O O . LYS A 1 113 ? 1.083 -2.428 -37.775 1.00 23.75 110 LYS A O 1
ATOM 757 N N . ALA A 1 114 ? 0.081 -4.197 -36.864 1.00 23.38 111 ALA A N 1
ATOM 758 C CA . ALA A 1 114 ? 0.106 -4.942 -38.121 1.00 25.01 111 ALA A CA 1
ATOM 759 C C . ALA A 1 114 ? -0.706 -4.243 -39.226 1.00 24.44 111 ALA A C 1
ATOM 760 O O . ALA A 1 114 ? -0.228 -4.091 -40.334 1.00 26.11 111 ALA A O 1
ATOM 762 N N . LEU A 1 115 ? -1.921 -3.805 -38.932 1.00 23.55 112 LEU A N 1
ATOM 763 C CA . LEU A 1 115 ? -2.780 -3.225 -39.978 1.00 23.48 112 LEU A CA 1
ATOM 764 C C . LEU A 1 115 ? -2.349 -1.824 -40.396 1.00 22.56 112 LEU A C 1
ATOM 765 O O . LEU A 1 115 ? -2.326 -1.513 -41.563 1.00 23.59 112 LEU A O 1
ATOM 770 N N . LEU A 1 116 ? -1.965 -0.981 -39.460 1.00 21.79 113 LEU A N 1
ATOM 771 C CA . LEU A 1 116 ? -1.594 0.377 -39.834 1.00 21.43 113 LEU A CA 1
ATOM 772 C C . LEU A 1 116 ? -0.369 0.398 -40.728 1.00 22.58 113 LEU A C 1
ATOM 773 O O . LEU A 1 116 ? -0.169 1.342 -41.474 1.00 22.60 113 LEU A O 1
ATOM 778 N N . SER A 1 117 ? 0.437 -0.653 -40.660 1.00 23.87 114 SER A N 1
ATOM 779 C CA . SER A 1 117 ? 1.688 -0.684 -41.379 1.00 25.31 114 SER A CA 1
ATOM 780 C C . SER A 1 117 ? 1.510 -1.079 -42.847 1.00 27.10 114 SER A C 1
ATOM 781 O O . SER A 1 117 ? 2.455 -0.972 -43.621 1.00 28.28 114 SER A O 1
ATOM 784 N N . ARG A 1 118 ? 0.313 -1.537 -43.230 1.00 27.75 115 ARG A N 1
ATOM 785 C CA . ARG A 1 118 ? 0.023 -1.889 -44.635 1.00 29.72 115 ARG A CA 1
ATOM 786 C C . ARG A 1 118 ? -0.112 -0.647 -45.531 1.00 29.91 115 ARG A C 1
ATOM 787 O O . ARG A 1 118 ? -0.098 -0.761 -46.746 1.00 31.43 115 ARG A O 1
ATOM 795 N N . TRP A 1 119 ? -0.305 0.526 -44.927 1.00 29.30 116 TRP A N 1
ATOM 796 C CA . TRP A 1 119 ? -0.513 1.755 -45.690 1.00 29.66 116 TRP A CA 1
ATOM 797 C C . TRP A 1 119 ? 0.838 2.408 -45.979 1.00 30.16 116 TRP A C 1
ATOM 798 O O . TRP A 1 119 ? 1.636 2.623 -45.064 1.00 29.47 116 TRP A O 1
ATOM 809 N N . PRO A 1 120 ? 1.101 2.728 -47.261 1.00 31.27 117 PRO A N 1
ATOM 810 C CA . PRO A 1 120 ? 2.441 3.163 -47.634 1.00 31.83 117 PRO A CA 1
ATOM 811 C C . PRO A 1 120 ? 2.886 4.514 -47.068 1.00 30.46 117 PRO A C 1
ATOM 812 O O . PRO A 1 120 ? 4.077 4.785 -47.069 1.00 31.16 117 PRO A O 1
ATOM 816 N N . ASP A 1 121 ? 1.963 5.354 -46.608 1.00 29.11 118 ASP A N 1
ATOM 817 C CA . ASP A 1 121 ? 2.340 6.628 -45.976 1.00 28.65 118 ASP A CA 1
ATOM 818 C C . ASP A 1 121 ? 2.806 6.470 -44.522 1.00 26.36 118 ASP A C 1
ATOM 819 O O . ASP A 1 121 ? 3.337 7.413 -43.932 1.00 25.61 118 ASP A O 1
ATOM 824 N N . HIS A 1 122 ? 2.614 5.289 -43.951 1.00 25.40 119 HIS A N 1
ATOM 825 C CA . HIS A 1 122 ? 3.089 5.020 -42.587 1.00 24.15 119 HIS A CA 1
ATOM 826 C C . HIS A 1 122 ? 3.364 3.548 -42.336 1.00 24.43 119 HIS A C 1
ATOM 827 O O . HIS A 1 122 ? 2.684 2.901 -41.520 1.00 24.53 119 HIS A O 1
ATOM 834 N N . PRO A 1 123 ? 4.370 3.013 -43.026 1.00 24.90 120 PRO A N 1
ATOM 835 C CA . PRO A 1 123 ? 4.676 1.606 -42.850 1.00 25.83 120 PRO A CA 1
ATOM 836 C C . PRO A 1 123 ? 5.387 1.284 -41.536 1.00 25.26 120 PRO A C 1
ATOM 837 O O . PRO A 1 123 ? 5.288 0.153 -41.078 1.00 25.38 120 PRO A O 1
ATOM 841 N N . ASN A 1 124 ? 6.108 2.245 -40.954 1.00 24.64 121 ASN A N 1
ATOM 842 C CA . ASN A 1 124 ? 6.941 1.976 -39.772 1.00 24.64 121 ASN A CA 1
ATOM 843 C C . ASN A 1 124 ? 6.059 2.250 -38.572 1.00 22.86 121 ASN A C 1
ATOM 844 O O . ASN A 1 124 ? 5.726 3.416 -38.297 1.00 21.48 121 ASN A O 1
ATOM 849 N N . VAL A 1 125 ? 5.638 1.185 -37.889 1.00 22.26 122 VAL A N 1
ATOM 850 C CA . VAL A 1 125 ? 4.738 1.324 -36.745 1.00 21.43 122 VAL A CA 1
ATOM 851 C C . VAL A 1 125 ? 5.245 0.542 -35.549 1.00 21.91 122 VAL A C 1
ATOM 852 O O . VAL A 1 125 ? 5.555 -0.637 -35.668 1.00 22.84 122 VAL A O 1
ATOM 856 N N . GLU A 1 126 ? 5.286 1.205 -34.393 1.00 21.88 123 GLU A N 1
ATOM 857 C CA . GLU A 1 126 ? 5.831 0.638 -33.163 1.00 22.64 123 GLU A CA 1
ATOM 858 C C . GLU A 1 126 ? 4.828 0.727 -32.054 1.00 21.56 123 GLU A C 1
ATOM 859 O O . GLU A 1 126 ? 3.985 1.615 -32.054 1.00 21.54 123 GLU A O 1
ATOM 865 N N . VAL A 1 127 ? 4.966 -0.162 -31.081 1.00 21.96 124 VAL A N 1
ATOM 866 C CA . VAL A 1 127 ? 4.166 -0.145 -29.895 1.00 21.55 124 VAL A CA 1
ATOM 867 C C . VAL A 1 127 ? 5.096 0.124 -28.736 1.00 22.04 124 VAL A C 1
ATOM 868 O O . VAL A 1 127 ? 6.199 -0.412 -28.699 1.00 22.93 124 VAL A O 1
ATOM 872 N N . ILE A 1 128 ? 4.668 1.004 -27.836 1.00 21.17 125 ILE A N 1
ATOM 873 C CA . ILE A 1 128 ? 5.337 1.236 -26.575 1.00 21.24 125 ILE A CA 1
ATOM 874 C C . ILE A 1 128 ? 4.276 0.921 -25.559 1.00 20.99 125 ILE A C 1
ATOM 875 O O . ILE A 1 128 ? 3.166 1.443 -25.670 1.00 20.17 125 ILE A O 1
ATOM 880 N N . THR A 1 129 ? 4.603 0.076 -24.591 1.00 21.95 126 THR A N 1
ATOM 881 C CA . THR A 1 129 ? 3.714 -0.202 -23.469 1.00 22.42 126 THR A CA 1
ATOM 882 C C . THR A 1 129 ? 4.278 0.553 -22.284 1.00 22.82 126 THR A C 1
ATOM 883 O O . THR A 1 129 ? 5.494 0.571 -22.072 1.00 22.90 126 THR A O 1
ATOM 887 N N . THR A 1 130 ? 3.387 1.152 -21.505 1.00 22.65 127 THR A N 1
ATOM 888 C CA . THR A 1 130 ? 3.800 1.934 -20.357 1.00 23.43 127 THR A CA 1
ATOM 889 C C . THR A 1 130 ? 4.226 1.072 -19.180 1.00 24.39 127 THR A C 1
ATOM 890 O O . THR A 1 130 ? 4.841 1.585 -18.272 1.00 23.63 127 THR A O 1
ATOM 894 N N . ASP A 1 131 ? 3.925 -0.227 -19.176 1.00 25.03 128 ASP A N 1
ATOM 895 C CA . ASP A 1 131 ? 4.370 -1.027 -18.023 1.00 27.01 128 ASP A CA 1
ATOM 896 C C . ASP A 1 131 ? 5.880 -1.162 -17.947 1.00 26.65 128 ASP A C 1
ATOM 897 O O . ASP A 1 131 ? 6.404 -1.451 -16.896 1.00 27.03 128 ASP A O 1
ATOM 902 N N . GLY A 1 132 ? 6.572 -0.899 -19.052 1.00 25.54 129 GLY A N 1
ATOM 903 C CA . GLY A 1 132 ? 8.005 -0.773 -19.029 1.00 25.92 129 GLY A CA 1
ATOM 904 C C . GLY A 1 132 ? 8.486 0.348 -18.119 1.00 25.61 129 GLY A C 1
ATOM 905 O O . GLY A 1 132 ? 9.650 0.369 -17.731 1.00 26.72 129 GLY A O 1
ATOM 906 N N . PHE A 1 133 ? 7.591 1.271 -17.773 1.00 23.99 130 PHE A N 1
ATOM 907 C CA . PHE A 1 133 ? 7.935 2.397 -16.932 1.00 24.30 130 PHE A CA 1
ATOM 908 C C . PHE A 1 133 ? 7.421 2.221 -15.512 1.00 25.12 130 PHE A C 1
ATOM 909 O O . PHE A 1 133 ? 7.450 3.167 -14.745 1.00 25.09 130 PHE A O 1
ATOM 917 N N . LEU A 1 134 ? 6.948 1.021 -15.169 1.00 25.49 131 LEU A N 1
ATOM 918 C CA . LEU A 1 134 ? 6.678 0.676 -13.767 1.00 26.46 131 LEU A CA 1
ATOM 919 C C . LEU A 1 134 ? 7.970 0.738 -12.982 1.00 27.38 131 LEU A C 1
ATOM 920 O O . LEU A 1 134 ? 9.014 0.362 -13.489 1.00 27.90 131 LEU A O 1
ATOM 925 N N . TYR A 1 135 ? 7.913 1.188 -11.740 1.00 27.93 132 TYR A N 1
ATOM 926 C CA . TYR A 1 135 ? 9.055 0.988 -10.858 1.00 29.54 132 TYR A CA 1
ATOM 927 C C . TYR A 1 135 ? 9.288 -0.510 -10.714 1.00 29.64 132 TYR A C 1
ATOM 928 O O . TYR A 1 135 ? 8.339 -1.291 -10.793 1.00 28.79 132 TYR A O 1
ATOM 937 N N . SER A 1 136 ? 10.542 -0.902 -10.509 1.00 30.53 133 SER A N 1
ATOM 938 C CA . SER A 1 136 ? 10.876 -2.297 -10.246 1.00 31.99 133 SER A CA 1
ATOM 939 C C . SER A 1 136 ? 10.271 -2.758 -8.931 1.00 33.67 133 SER A C 1
ATOM 940 O O . SER A 1 136 ? 9.985 -1.948 -8.042 1.00 33.44 133 SER A O 1
ATOM 943 N N . ASN A 1 137 ? 10.122 -4.073 -8.800 1.00 34.80 134 ASN A N 1
ATOM 944 C CA . ASN A 1 137 ? 9.562 -4.653 -7.602 1.00 36.36 134 ASN A CA 1
ATOM 945 C C . ASN A 1 137 ? 10.320 -4.220 -6.370 1.00 38.51 134 ASN A C 1
ATOM 946 O O . ASN A 1 137 ? 9.708 -3.858 -5.379 1.00 39.31 134 ASN A O 1
ATOM 951 N N . ALA A 1 138 ? 11.644 -4.229 -6.434 1.00 39.86 135 ALA A N 1
ATOM 952 C CA . ALA A 1 138 ? 12.440 -3.842 -5.285 1.00 41.93 135 ALA A CA 1
ATOM 953 C C . ALA A 1 138 ? 12.043 -2.440 -4.830 1.00 41.68 135 ALA A C 1
ATOM 954 O O . ALA A 1 138 ? 11.798 -2.226 -3.645 1.00 42.68 135 ALA A O 1
ATOM 956 N N . LYS A 1 139 ? 11.944 -1.500 -5.769 1.00 40.32 136 LYS A N 1
ATOM 957 C CA . LYS A 1 139 ? 11.541 -0.132 -5.434 1.00 40.46 136 LYS A CA 1
ATOM 958 C C . LYS A 1 139 ? 10.098 -0.050 -4.924 1.00 39.75 136 LYS A C 1
ATOM 959 O O . LYS A 1 139 ? 9.823 0.678 -3.963 1.00 40.62 136 LYS A O 1
ATOM 965 N N . LEU A 1 140 ? 9.188 -0.791 -5.557 1.00 38.47 137 LEU A N 1
ATOM 966 C CA . LEU A 1 140 ? 7.792 -0.813 -5.133 1.00 38.36 137 LEU A CA 1
ATOM 967 C C . LEU A 1 140 ? 7.690 -1.405 -3.731 1.00 40.99 137 LEU A C 1
ATOM 968 O O . LEU A 1 140 ? 6.960 -0.888 -2.894 1.00 41.02 137 LEU A O 1
ATOM 973 N N . GLU A 1 141 ? 8.454 -2.470 -3.491 1.00 43.11 138 GLU A N 1
ATOM 974 C CA . GLU A 1 141 ? 8.397 -3.223 -2.255 1.00 46.20 138 GLU A CA 1
ATOM 975 C C . GLU A 1 141 ? 8.845 -2.310 -1.119 1.00 47.77 138 GLU A C 1
ATOM 976 O O . GLU A 1 141 ? 8.195 -2.242 -0.086 1.00 48.55 138 GLU A O 1
ATOM 982 N N . LYS A 1 142 ? 9.926 -1.570 -1.347 1.00 48.15 139 LYS A N 1
ATOM 983 C CA . LYS A 1 142 ? 10.427 -0.605 -0.371 1.00 49.82 139 LYS A CA 1
ATOM 984 C C . LYS A 1 142 ? 9.385 0.449 0.014 1.00 48.98 139 LYS A C 1
ATOM 985 O O . LYS A 1 142 ? 9.285 0.825 1.179 1.00 50.19 139 LYS A O 1
ATOM 991 N N . GLN A 1 143 ? 8.614 0.927 -0.960 1.00 46.51 140 GLN A N 1
ATOM 992 C CA . GLN A 1 143 ? 7.593 1.948 -0.687 1.00 45.92 140 GLN A CA 1
ATOM 993 C C . GLN A 1 143 ? 6.228 1.354 -0.302 1.00 45.19 140 GLN A C 1
ATOM 994 O O . GLN A 1 143 ? 5.246 2.086 -0.161 1.00 44.38 140 GLN A O 1
ATOM 1000 N N . GLY A 1 144 ? 6.170 0.036 -0.115 1.00 45.11 141 GLY A N 1
ATOM 1001 C CA . GLY A 1 144 ? 4.918 -0.637 0.214 1.00 44.92 141 GLY A CA 1
ATOM 1002 C C . GLY A 1 144 ? 3.866 -0.589 -0.886 1.00 42.39 141 GLY A C 1
ATOM 1003 O O . GLY A 1 144 ? 2.672 -0.550 -0.594 1.00 41.84 141 GLY A O 1
ATOM 1004 N N . LEU A 1 145 ? 4.311 -0.620 -2.144 1.00 40.54 142 LEU A N 1
ATOM 1005 C CA . LEU A 1 145 ? 3.441 -0.438 -3.293 1.00 38.34 142 LEU A CA 1
ATOM 1006 C C . LEU A 1 145 ? 3.233 -1.692 -4.176 1.00 37.60 142 LEU A C 1
ATOM 1007 O O . LEU A 1 145 ? 2.600 -1.600 -5.218 1.00 35.96 142 LEU A O 1
ATOM 1012 N N . MET A 1 146 ? 3.717 -2.859 -3.757 1.00 39.28 143 MET A N 1
ATOM 1013 C CA . MET A 1 146 ? 3.597 -4.085 -4.576 1.00 38.98 143 MET A CA 1
ATOM 1014 C C . MET A 1 146 ? 2.166 -4.501 -4.912 1.00 38.56 143 MET A C 1
ATOM 1015 O O . MET A 1 146 ? 1.921 -5.036 -5.994 1.00 38.17 143 MET A O 1
ATOM 1020 N N . LYS A 1 147 ? 1.218 -4.236 -4.022 1.00 39.58 144 LYS A N 1
ATOM 1021 C CA . LYS A 1 147 ? -0.192 -4.451 -4.340 1.00 39.21 144 LYS A CA 1
ATOM 1022 C C . LYS A 1 147 ? -0.792 -3.241 -5.073 1.00 37.40 144 LYS A C 1
ATOM 1023 O O . LYS A 1 147 ? -2.006 -3.122 -5.167 1.00 37.18 144 LYS A O 1
ATOM 1029 N N . ARG A 1 148 ? 0.053 -2.364 -5.613 1.00 36.08 145 ARG A N 1
ATOM 1030 C CA . ARG A 1 148 ? -0.409 -1.158 -6.284 1.00 34.68 145 ARG A CA 1
ATOM 1031 C C . ARG A 1 148 ? 0.195 -1.009 -7.680 1.00 32.47 145 ARG A C 1
ATOM 1032 O O . ARG A 1 148 ? 0.239 0.092 -8.227 1.00 31.00 145 ARG A O 1
ATOM 1040 N N . LYS A 1 149 ? 0.657 -2.115 -8.255 1.00 31.94 146 LYS A N 1
ATOM 1041 C CA . LYS A 1 149 ? 1.183 -2.101 -9.605 1.00 30.52 146 LYS A CA 1
ATOM 1042 C C . LYS A 1 149 ? 0.067 -1.762 -10.582 1.00 28.76 146 LYS A C 1
ATOM 1043 O O . LYS A 1 149 ? -1.017 -2.322 -10.515 1.00 29.08 146 LYS A O 1
ATOM 1049 N N . GLY A 1 150 ? 0.337 -0.828 -11.477 1.00 27.17 147 GLY A N 1
ATOM 1050 C CA . GLY A 1 150 ? -0.688 -0.287 -12.350 1.00 25.59 147 GLY A CA 1
ATOM 1051 C C . GLY A 1 150 ? -1.278 1.016 -11.852 1.00 25.22 147 GLY A C 1
ATOM 1052 O O . GLY A 1 150 ? -1.870 1.735 -12.631 1.00 24.86 147 GLY A O 1
ATOM 1053 N N . PHE A 1 151 ? -1.138 1.329 -10.567 1.00 26.36 148 PHE A N 1
ATOM 1054 C CA . PHE A 1 151 ? -1.649 2.602 -10.027 1.00 26.47 148 PHE A CA 1
ATOM 1055 C C . PHE A 1 151 ? -0.659 3.729 -10.331 1.00 26.02 148 PHE A C 1
ATOM 1056 O O . PHE A 1 151 ? 0.507 3.459 -10.573 1.00 25.81 148 PHE A O 1
ATOM 1064 N N . PRO A 1 152 ? -1.115 4.997 -10.281 1.00 26.05 149 PRO A N 1
ATOM 1065 C CA . PRO A 1 152 ? -0.251 6.132 -10.667 1.00 25.92 149 PRO A CA 1
ATOM 1066 C C . PRO A 1 152 ? 1.106 6.117 -9.981 1.00 26.38 149 PRO A C 1
ATOM 1067 O O . PRO A 1 152 ? 2.135 6.257 -10.630 1.00 26.06 149 PRO A O 1
ATOM 1071 N N . GLU A 1 153 ? 1.096 5.891 -8.680 1.00 27.60 150 GLU A N 1
ATOM 1072 C CA . GLU A 1 153 ? 2.316 5.927 -7.893 1.00 28.78 150 GLU A CA 1
ATOM 1073 C C . GLU A 1 153 ? 3.304 4.791 -8.214 1.00 28.38 150 GLU A C 1
ATOM 1074 O O . GLU A 1 153 ? 4.430 4.814 -7.734 1.00 29.22 150 GLU A O 1
ATOM 1080 N N . SER A 1 154 ? 2.891 3.804 -9.008 1.00 26.92 151 SER A N 1
ATOM 1081 C CA . SER A 1 154 ? 3.763 2.681 -9.331 1.00 26.95 151 SER A CA 1
ATOM 1082 C C . SER A 1 154 ? 4.623 2.913 -10.574 1.00 26.02 151 SER A C 1
ATOM 1083 O O . SER A 1 154 ? 5.470 2.078 -10.892 1.00 26.09 151 SER A O 1
ATOM 1086 N N . TYR A 1 155 ? 4.410 4.042 -11.256 1.00 25.19 152 TYR A N 1
ATOM 1087 C CA . TYR A 1 155 ? 5.130 4.376 -12.491 1.00 25.04 152 TYR A CA 1
ATOM 1088 C C . TYR A 1 155 ? 6.173 5.460 -12.298 1.00 25.87 152 TYR A C 1
ATOM 1089 O O . TYR A 1 155 ? 5.969 6.413 -11.557 1.00 26.67 152 TYR A O 1
ATOM 1098 N N . ASP A 1 156 ? 7.275 5.306 -13.017 1.00 26.38 153 ASP A N 1
ATOM 1099 C CA . ASP A 1 156 ? 8.271 6.335 -13.162 1.00 26.95 153 ASP A CA 1
ATOM 1100 C C . ASP A 1 156 ? 7.793 7.288 -14.253 1.00 26.06 153 ASP A C 1
ATOM 1101 O O . ASP A 1 156 ? 8.143 7.154 -15.435 1.00 24.92 153 ASP A O 1
ATOM 1106 N N . MET A 1 157 ? 6.972 8.252 -13.852 1.00 26.37 154 MET A N 1
ATOM 1107 C CA . MET A 1 157 ? 6.390 9.191 -14.810 1.00 25.60 154 MET A CA 1
ATOM 1108 C C . MET A 1 157 ? 7.414 10.084 -15.475 1.00 24.81 154 MET A C 1
ATOM 1109 O O . MET A 1 157 ? 7.316 10.279 -16.664 1.00 24.33 154 MET A O 1
ATOM 1114 N N . PRO A 1 158 ? 8.380 10.637 -14.718 1.00 25.86 155 PRO A N 1
ATOM 1115 C CA . PRO A 1 158 ? 9.405 11.451 -15.384 1.00 26.15 155 PRO A CA 1
ATOM 1116 C C . PRO A 1 158 ? 10.082 10.710 -16.534 1.00 25.96 155 PRO A C 1
ATOM 1117 O O . PRO A 1 158 ? 10.364 11.312 -17.564 1.00 24.71 155 PRO A O 1
ATOM 1121 N N . SER A 1 159 ? 10.318 9.410 -16.350 1.00 26.31 156 SER A N 1
ATOM 1122 C CA . SER A 1 159 ? 10.920 8.578 -17.380 1.00 26.23 156 SER A CA 1
ATOM 1123 C C . SER A 1 159 ? 9.983 8.410 -18.584 1.00 24.43 156 SER A C 1
ATOM 1124 O O . SER A 1 159 ? 10.397 8.486 -19.741 1.00 23.88 156 SER A O 1
ATOM 1127 N N . LEU A 1 160 ? 8.705 8.194 -18.326 1.00 23.39 157 LEU A N 1
ATOM 1128 C CA . LEU A 1 160 ? 7.757 8.075 -19.418 1.00 21.99 157 LEU A CA 1
ATOM 1129 C C . LEU A 1 160 ? 7.677 9.369 -20.221 1.00 21.61 157 LEU A C 1
ATOM 1130 O O . LEU A 1 160 ? 7.723 9.358 -21.466 1.00 21.50 157 LEU A O 1
ATOM 1135 N N . LEU A 1 161 ? 7.545 10.487 -19.513 1.00 21.58 158 LEU A N 1
ATOM 1136 C CA . LEU A 1 161 ? 7.438 11.791 -20.167 1.00 21.00 158 LEU A CA 1
ATOM 1137 C C . LEU A 1 161 ? 8.714 12.131 -20.912 1.00 21.13 158 LEU A C 1
ATOM 1138 O O . LEU A 1 161 ? 8.661 12.774 -21.953 1.00 20.13 158 LEU A O 1
ATOM 1143 N N . ARG A 1 162 ? 9.851 11.686 -20.378 1.00 21.96 159 ARG A N 1
ATOM 1144 C CA . ARG A 1 162 ? 11.134 11.925 -21.006 1.00 23.17 159 ARG A CA 1
ATOM 1145 C C . ARG A 1 162 ? 11.179 11.181 -22.331 1.00 21.98 159 ARG A C 1
ATOM 1146 O O . ARG A 1 162 ? 11.611 11.742 -23.321 1.00 21.93 159 ARG A O 1
ATOM 1154 N N . VAL A 1 163 ? 10.712 9.932 -22.343 1.00 21.04 160 VAL A N 1
ATOM 1155 C CA . VAL A 1 163 ? 10.654 9.136 -23.572 1.00 20.04 160 VAL A CA 1
ATOM 1156 C C . VAL A 1 163 ? 9.678 9.725 -24.593 1.00 18.98 160 VAL A C 1
ATOM 1157 O O . VAL A 1 163 ? 9.990 9.828 -25.781 1.00 18.41 160 VAL A O 1
ATOM 1161 N N . LEU A 1 164 ? 8.490 10.094 -24.141 1.00 18.34 161 LEU A N 1
ATOM 1162 C CA . LEU A 1 164 ? 7.507 10.681 -25.051 1.00 16.96 161 LEU A CA 1
ATOM 1163 C C . LEU A 1 164 ? 8.022 12.030 -25.586 1.00 17.40 161 LEU A C 1
ATOM 1164 O O . LEU A 1 164 ? 7.967 12.296 -26.779 1.00 17.81 161 LEU A O 1
ATOM 1169 N N . ASN A 1 165 ? 8.560 12.855 -24.707 1.00 17.70 162 ASN A N 1
ATOM 1170 C CA . ASN A 1 165 ? 9.186 14.092 -25.122 1.00 17.95 162 ASN A CA 1
ATOM 1171 C C . ASN A 1 165 ? 10.281 13.859 -26.158 1.00 18.44 162 ASN A C 1
ATOM 1172 O O . ASN A 1 165 ? 10.351 14.572 -27.158 1.00 18.37 162 ASN A O 1
ATOM 1177 N N . ALA A 1 166 ? 11.125 12.857 -25.931 1.00 18.85 163 ALA A N 1
ATOM 1178 C CA . ALA A 1 166 ? 12.210 12.562 -26.859 1.00 19.46 163 ALA A CA 1
ATOM 1179 C C . ALA A 1 166 ? 11.665 12.243 -28.256 1.00 18.86 163 ALA A C 1
ATOM 1180 O O . ALA A 1 166 ? 12.095 12.823 -29.267 1.00 19.78 163 ALA A O 1
ATOM 1182 N N . ILE A 1 167 ? 10.686 11.353 -28.298 1.00 17.70 164 ILE A N 1
ATOM 1183 C CA . ILE A 1 167 ? 10.082 10.922 -29.550 1.00 17.13 164 ILE A CA 1
ATOM 1184 C C . ILE A 1 167 ? 9.461 12.106 -30.300 1.00 16.80 164 ILE A C 1
ATOM 1185 O O . ILE A 1 167 ? 9.637 12.244 -31.508 1.00 16.95 164 ILE A O 1
ATOM 1190 N N . LYS A 1 168 ? 8.775 12.978 -29.562 1.00 16.37 165 LYS A N 1
ATOM 1191 C CA . LYS A 1 168 ? 8.075 14.118 -30.128 1.00 16.06 165 LYS A CA 1
ATOM 1192 C C . LYS A 1 168 ? 8.988 15.304 -30.406 1.00 17.10 165 LYS A C 1
ATOM 1193 O O . LYS A 1 168 ? 8.538 16.325 -30.938 1.00 16.97 165 LYS A O 1
ATOM 1199 N N . SER A 1 169 ? 10.252 15.173 -30.013 1.00 18.35 166 SER A N 1
ATOM 1200 C CA . SER A 1 169 ? 11.293 16.143 -30.324 1.00 19.85 166 SER A CA 1
ATOM 1201 C C . SER A 1 169 ? 12.101 15.679 -31.520 1.00 21.10 166 SER A C 1
ATOM 1202 O O . SER A 1 169 ? 13.004 16.379 -31.964 1.00 22.88 166 SER A O 1
ATOM 1205 N N . GLY A 1 170 ? 11.790 14.486 -32.020 1.00 21.48 167 GLY A N 1
ATOM 1206 C CA . GLY A 1 170 ? 12.455 13.938 -33.194 1.00 22.29 167 GLY A CA 1
ATOM 1207 C C . GLY A 1 170 ? 13.713 13.162 -32.840 1.00 23.48 167 GLY A C 1
ATOM 1208 O O . GLY A 1 170 ? 14.509 12.854 -33.719 1.00 24.42 167 GLY A O 1
ATOM 1209 N N . GLN A 1 171 ? 13.898 12.843 -31.562 1.00 23.85 168 GLN A N 1
ATOM 1210 C CA . GLN A 1 171 ? 15.095 12.120 -31.129 1.00 25.55 168 GLN A CA 1
ATOM 1211 C C . GLN A 1 171 ? 15.135 10.712 -31.720 1.00 25.55 168 GLN A C 1
ATOM 1212 O O . GLN A 1 171 ? 14.147 9.980 -31.690 1.00 24.72 168 GLN A O 1
ATOM 1218 N N . ARG A 1 172 ? 16.290 10.359 -32.261 1.00 26.60 169 ARG A N 1
ATOM 1219 C CA . ARG A 1 172 ? 16.531 9.050 -32.840 1.00 27.12 169 ARG A CA 1
ATOM 1220 C C . ARG A 1 172 ? 16.835 8.018 -31.765 1.00 26.56 169 ARG A C 1
ATOM 1221 O O . ARG A 1 172 ? 17.399 8.340 -30.731 1.00 26.96 169 ARG A O 1
ATOM 1229 N N . ASN A 1 173 ? 16.469 6.771 -32.033 1.00 25.89 170 ASN A N 1
ATOM 1230 C CA . ASN A 1 173 ? 16.905 5.630 -31.232 1.00 26.24 170 ASN A CA 1
ATOM 1231 C C . ASN A 1 173 ? 16.616 5.813 -29.738 1.00 25.51 170 ASN A C 1
ATOM 1232 O O . ASN A 1 173 ? 17.495 5.713 -28.885 1.00 26.17 170 ASN A O 1
ATOM 1237 N N . VAL A 1 174 ? 15.357 6.076 -29.438 1.00 23.88 171 VAL A N 1
ATOM 1238 C CA . VAL A 1 174 ? 14.951 6.275 -28.064 1.00 23.42 171 VAL A CA 1
ATOM 1239 C C . VAL A 1 174 ? 14.765 4.924 -27.400 1.00 24.02 171 VAL A C 1
ATOM 1240 O O . VAL A 1 174 ? 14.057 4.041 -27.909 1.00 22.50 171 VAL A O 1
ATOM 1244 N N . ARG A 1 175 ? 15.450 4.767 -26.278 1.00 25.34 172 ARG A N 1
ATOM 1245 C CA . ARG A 1 175 ? 15.422 3.533 -25.516 1.00 26.87 172 ARG A CA 1
ATOM 1246 C C . ARG A 1 175 ? 14.138 3.437 -24.715 1.00 25.17 172 ARG A C 1
ATOM 1247 O O . ARG A 1 175 ? 13.772 4.369 -24.025 1.00 25.17 172 ARG A O 1
ATOM 1255 N N . ILE A 1 176 ? 13.445 2.313 -24.847 1.00 24.88 173 ILE A N 1
ATOM 1256 C CA . ILE A 1 176 ? 12.236 2.028 -24.085 1.00 23.74 173 ILE A CA 1
ATOM 1257 C C . ILE A 1 176 ? 12.540 0.915 -23.088 1.00 24.84 173 ILE A C 1
ATOM 1258 O O . ILE A 1 176 ? 12.983 -0.158 -23.480 1.00 25.92 173 ILE A O 1
ATOM 1263 N N . PRO A 1 177 ? 12.297 1.154 -21.791 1.00 24.89 174 PRO A N 1
ATOM 1264 C CA . PRO A 1 177 ? 12.460 0.058 -20.852 1.00 25.88 174 PRO A CA 1
ATOM 1265 C C . PRO A 1 177 ? 11.395 -1.020 -21.029 1.00 25.33 174 PRO A C 1
ATOM 1266 O O . PRO A 1 177 ? 10.329 -0.781 -21.617 1.00 22.95 174 PRO A O 1
ATOM 1270 N N . VAL A 1 178 ? 11.702 -2.193 -20.489 1.00 26.81 175 VAL A N 1
ATOM 1271 C CA . VAL A 1 178 ? 10.958 -3.396 -20.765 1.00 27.13 175 VAL A CA 1
ATOM 1272 C C . VAL A 1 178 ? 10.480 -4.041 -19.479 1.00 28.33 175 VAL A C 1
ATOM 1273 O O . VAL A 1 178 ? 11.232 -4.193 -18.519 1.00 29.07 175 VAL A O 1
ATOM 1277 N N . TYR A 1 179 ? 9.213 -4.419 -19.476 1.00 28.35 176 TYR A N 1
ATOM 1278 C CA . TYR A 1 179 ? 8.633 -5.090 -18.344 1.00 29.58 176 TYR A CA 1
ATOM 1279 C C . TYR A 1 179 ? 8.310 -6.529 -18.730 1.00 30.76 176 TYR A C 1
ATOM 1280 O O . TYR A 1 179 ? 7.701 -6.780 -19.759 1.00 29.99 176 TYR A O 1
ATOM 1289 N N . SER A 1 180 ? 8.743 -7.467 -17.903 1.00 33.20 177 SER A N 1
ATOM 1290 C CA . SER A 1 180 ? 8.415 -8.870 -18.113 1.00 35.18 177 SER A CA 1
ATOM 1291 C C . SER A 1 180 ? 7.272 -9.260 -17.209 1.00 35.84 177 SER A C 1
ATOM 1292 O O . SER A 1 180 ? 7.429 -9.263 -15.989 1.00 36.12 177 SER A O 1
ATOM 1295 N N . HIS A 1 181 ? 6.126 -9.573 -17.815 1.00 36.41 178 HIS A N 1
ATOM 1296 C CA . HIS A 1 181 ? 4.996 -10.170 -17.102 1.00 37.81 178 HIS A CA 1
ATOM 1297 C C . HIS A 1 181 ? 5.395 -11.537 -16.541 1.00 39.92 178 HIS A C 1
ATOM 1298 O O . HIS A 1 181 ? 4.973 -11.922 -15.447 1.00 41.37 178 HIS A O 1
ATOM 1305 N N . HIS A 1 182 ? 6.230 -12.255 -17.282 1.00 40.97 179 HIS A N 1
ATOM 1306 C CA . HIS A 1 182 ? 6.713 -13.563 -16.851 1.00 42.78 179 HIS A CA 1
ATOM 1307 C C . HIS A 1 182 ? 7.448 -13.474 -15.519 1.00 43.98 179 HIS A C 1
ATOM 1308 O O . HIS A 1 182 ? 7.182 -14.259 -14.603 1.00 45.85 179 HIS A O 1
ATOM 1315 N N . TYR A 1 183 ? 8.384 -12.538 -15.412 1.00 43.29 180 TYR A N 1
ATOM 1316 C CA . TYR A 1 183 ? 9.091 -12.315 -14.146 1.00 44.30 180 TYR A CA 1
ATOM 1317 C C . TYR A 1 183 ? 8.422 -11.250 -13.269 1.00 42.28 180 TYR A C 1
ATOM 1318 O O . TYR A 1 183 ? 8.892 -10.980 -12.182 1.00 43.33 180 TYR A O 1
ATOM 1327 N N . TYR A 1 184 ? 7.320 -10.668 -13.734 1.00 39.64 181 TYR A N 1
ATOM 1328 C CA . TYR A 1 184 ? 6.534 -9.698 -12.940 1.00 38.28 181 TYR A CA 1
ATOM 1329 C C . TYR A 1 184 ? 7.406 -8.529 -12.471 1.00 37.44 181 TYR A C 1
ATOM 1330 O O . TYR A 1 184 ? 7.360 -8.127 -11.315 1.00 37.80 181 TYR A O 1
ATOM 1339 N N . ASP A 1 185 ? 8.223 -8.005 -13.373 1.00 36.20 182 ASP A N 1
ATOM 1340 C CA . ASP A 1 185 ? 9.205 -7.020 -12.987 1.00 36.22 182 ASP A CA 1
ATOM 1341 C C . ASP A 1 185 ? 9.839 -6.372 -14.186 1.00 35.54 182 ASP A C 1
ATOM 1342 O O . ASP A 1 185 ? 9.828 -6.918 -15.287 1.00 35.07 182 ASP A O 1
ATOM 1347 N N . ILE A 1 186 ? 10.410 -5.201 -13.946 1.00 35.57 183 ILE A N 1
ATOM 1348 C CA . ILE A 1 186 ? 11.255 -4.558 -14.918 1.00 35.40 183 ILE A CA 1
ATOM 1349 C C . ILE A 1 186 ? 12.474 -5.445 -15.125 1.00 37.69 183 ILE A C 1
ATOM 1350 O O . ILE A 1 186 ? 13.020 -6.005 -14.166 1.00 39.12 183 ILE A O 1
ATOM 1355 N N . VAL A 1 187 ? 12.872 -5.602 -16.381 1.00 38.19 184 VAL A N 1
ATOM 1356 C CA . VAL A 1 187 ? 14.064 -6.366 -16.709 1.00 40.69 184 VAL A CA 1
ATOM 1357 C C . VAL A 1 187 ? 15.227 -5.394 -16.864 1.00 41.92 184 VAL A C 1
ATOM 1358 O O . VAL A 1 187 ? 15.305 -4.672 -17.853 1.00 40.80 184 VAL A O 1
ATOM 1362 N N . ARG A 1 188 ? 16.109 -5.365 -15.870 1.00 44.47 185 ARG A N 1
ATOM 1363 C CA . ARG A 1 188 ? 17.254 -4.460 -15.871 1.00 46.06 185 ARG A CA 1
ATOM 1364 C C . ARG A 1 188 ? 18.068 -4.573 -17.163 1.00 46.30 185 ARG A C 1
ATOM 1365 O O . ARG A 1 188 ? 18.325 -5.679 -17.646 1.00 47.47 185 ARG A O 1
ATOM 1373 N N . GLY A 1 189 ? 18.473 -3.421 -17.699 1.00 45.85 186 GLY A N 1
ATOM 1374 C CA . GLY A 1 189 ? 19.389 -3.352 -18.847 1.00 46.50 186 GLY A CA 1
ATOM 1375 C C . GLY A 1 189 ? 18.797 -3.845 -20.159 1.00 45.66 186 GLY A C 1
ATOM 1376 O O . GLY A 1 189 ? 19.528 -4.252 -21.066 1.00 46.67 186 GLY A O 1
ATOM 1377 N N . GLN A 1 190 ? 17.471 -3.833 -20.248 1.00 44.13 187 GLN A N 1
ATOM 1378 C CA . GLN A 1 190 ? 16.772 -4.297 -21.438 1.00 43.38 187 GLN A CA 1
ATOM 1379 C C . GLN A 1 190 ? 15.905 -3.174 -21.973 1.00 41.13 187 GLN A C 1
ATOM 1380 O O . GLN A 1 190 ? 15.099 -2.598 -21.243 1.00 39.70 187 GLN A O 1
ATOM 1386 N N . TYR A 1 191 ? 16.095 -2.874 -23.256 1.00 40.57 188 TYR A N 1
ATOM 1387 C CA . TYR A 1 191 ? 15.465 -1.747 -23.902 1.00 38.85 188 TYR A CA 1
ATOM 1388 C C . TYR A 1 191 ? 15.040 -2.126 -25.309 1.00 37.88 188 TYR A C 1
ATOM 1389 O O . TYR A 1 191 ? 15.767 -2.831 -26.005 1.00 39.48 188 TYR A O 1
ATOM 1398 N N . GLU A 1 192 ? 13.851 -1.686 -25.703 1.00 35.52 189 GLU A N 1
ATOM 1399 C CA . GLU A 1 192 ? 13.428 -1.714 -27.095 1.00 34.88 189 GLU A CA 1
ATOM 1400 C C . GLU A 1 192 ? 13.843 -0.377 -27.687 1.00 33.29 189 GLU A C 1
ATOM 1401 O O . GLU A 1 192 ? 13.972 0.611 -26.962 1.00 32.76 189 GLU A O 1
ATOM 1407 N N . ILE A 1 193 ? 14.096 -0.351 -28.989 1.00 32.22 190 ILE A N 1
ATOM 1408 C CA . ILE A 1 193 ? 14.454 0.895 -29.654 1.00 30.96 190 ILE A CA 1
ATOM 1409 C C . ILE A 1 193 ? 13.290 1.359 -30.508 1.00 28.78 190 ILE A C 1
ATOM 1410 O O . ILE A 1 193 ? 12.780 0.614 -31.361 1.00 28.81 190 ILE A O 1
ATOM 1415 N N . VAL A 1 194 ? 12.854 2.579 -30.229 1.00 26.72 191 VAL A N 1
ATOM 1416 C CA . VAL A 1 194 ? 11.894 3.283 -31.042 1.00 24.95 191 VAL A CA 1
ATOM 1417 C C . VAL A 1 194 ? 12.653 4.406 -31.717 1.00 25.21 191 VAL A C 1
ATOM 1418 O O . VAL A 1 194 ? 13.145 5.327 -31.047 1.00 25.40 191 VAL A O 1
ATOM 1422 N N . ASP A 1 195 ? 12.740 4.318 -33.045 1.00 25.30 192 ASP A N 1
ATOM 1423 C CA . ASP A 1 195 ? 13.530 5.229 -33.864 1.00 25.52 192 ASP A CA 1
ATOM 1424 C C . ASP A 1 195 ? 12.705 6.016 -34.882 1.00 24.36 192 ASP A C 1
ATOM 1425 O O . ASP A 1 195 ? 12.719 5.702 -36.061 1.00 25.69 192 ASP A O 1
ATOM 1430 N N . GLN A 1 196 ? 12.034 7.063 -34.429 1.00 22.80 193 GLN A N 1
ATOM 1431 C CA . GLN A 1 196 ? 11.229 7.929 -35.285 1.00 21.57 193 GLN A CA 1
ATOM 1432 C C . GLN A 1 196 ? 10.446 7.159 -36.347 1.00 21.61 193 GLN A C 1
ATOM 1433 O O . GLN A 1 196 ? 10.632 7.373 -37.550 1.00 22.80 193 GLN A O 1
ATOM 1439 N N . PRO A 1 197 ? 9.564 6.252 -35.903 1.00 20.88 194 PRO A N 1
ATOM 1440 C CA . PRO A 1 197 ? 8.700 5.556 -36.838 1.00 20.74 194 PRO A CA 1
ATOM 1441 C C . PRO A 1 197 ? 7.606 6.510 -37.275 1.00 20.29 194 PRO A C 1
ATOM 1442 O O . PRO A 1 197 ? 7.506 7.608 -36.745 1.00 20.16 194 PRO A O 1
ATOM 1446 N N . ASP A 1 198 ? 6.763 6.103 -38.204 1.00 20.57 195 ASP A N 1
ATOM 1447 C CA . ASP A 1 198 ? 5.671 6.980 -38.616 1.00 20.07 195 ASP A CA 1
ATOM 1448 C C . ASP A 1 198 ? 4.588 7.104 -37.567 1.00 18.91 195 ASP A C 1
ATOM 1449 O O . ASP A 1 198 ? 3.982 8.173 -37.403 1.00 18.66 195 ASP A O 1
ATOM 1454 N N . ILE A 1 199 ? 4.338 5.996 -36.876 1.00 18.55 196 ILE A N 1
ATOM 1455 C CA . ILE A 1 199 ? 3.300 5.899 -35.877 1.00 17.21 196 ILE A CA 1
ATOM 1456 C C . ILE A 1 199 ? 3.821 5.163 -34.646 1.00 17.22 196 ILE A C 1
ATOM 1457 O O . ILE A 1 199 ? 4.435 4.080 -34.761 1.00 18.42 196 ILE A O 1
ATOM 1462 N N . VAL A 1 200 ? 3.552 5.720 -33.477 1.00 16.27 197 VAL A N 1
ATOM 1463 C CA . VAL A 1 200 ? 3.728 4.988 -32.237 1.00 16.53 197 VAL A CA 1
ATOM 1464 C C . VAL A 1 200 ? 2.363 4.692 -31.644 1.00 16.32 197 VAL A C 1
ATOM 1465 O O . VAL A 1 200 ? 1.504 5.572 -31.554 1.00 16.54 197 VAL A O 1
ATOM 1469 N N . ILE A 1 201 ? 2.141 3.444 -31.274 1.00 17.28 198 ILE A N 1
ATOM 1470 C CA . ILE A 1 201 ? 0.953 3.078 -30.519 1.00 16.86 198 ILE A CA 1
ATOM 1471 C C . ILE A 1 201 ? 1.440 2.992 -29.079 1.00 17.71 198 ILE A C 1
ATOM 1472 O O . ILE A 1 201 ? 2.293 2.162 -28.749 1.00 18.94 198 ILE A O 1
ATOM 1477 N N . LEU A 1 202 ? 0.966 3.919 -28.262 1.00 17.42 199 LEU A N 1
ATOM 1478 C CA . LEU A 1 202 ? 1.341 4.010 -26.875 1.00 18.39 199 LEU A CA 1
AT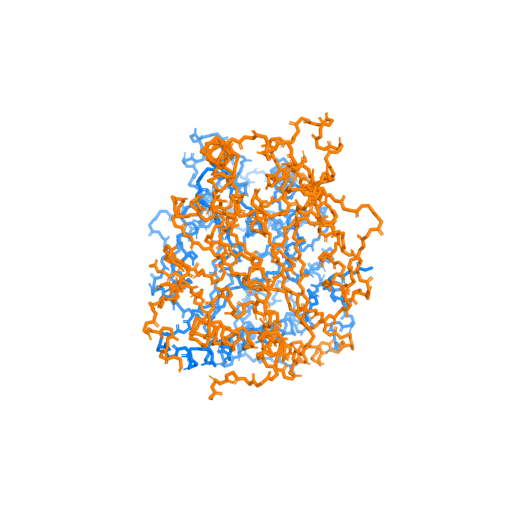OM 1479 C C . LEU A 1 202 ? 0.220 3.369 -26.101 1.00 19.00 199 LEU A C 1
ATOM 1480 O O . LEU A 1 202 ? -0.872 3.931 -26.014 1.00 18.32 199 LEU A O 1
ATOM 1485 N N . GLU A 1 203 ? 0.471 2.185 -25.557 1.00 20.54 200 GLU A N 1
ATOM 1486 C CA . GLU A 1 203 ? -0.567 1.519 -24.792 1.00 22.06 200 GLU A CA 1
ATOM 1487 C C . GLU A 1 203 ? -0.247 1.484 -23.318 1.00 22.16 200 GLU A C 1
ATOM 1488 O O . GLU A 1 203 ? 0.895 1.265 -22.909 1.00 22.43 200 GLU A O 1
ATOM 1494 N N . GLY A 1 204 ? -1.275 1.724 -22.524 1.00 22.57 201 GLY A N 1
ATOM 1495 C CA . GLY A 1 204 ? -1.139 1.652 -21.084 1.00 23.59 201 GLY A CA 1
ATOM 1496 C C . GLY A 1 204 ? -2.387 2.058 -20.345 1.00 23.96 201 GLY A C 1
ATOM 1497 O O . GLY A 1 204 ? -3.187 2.854 -20.846 1.00 23.36 201 GLY A O 1
ATOM 1498 N N . LEU A 1 205 ? -2.502 1.536 -19.124 1.00 25.43 202 LEU A N 1
ATOM 1499 C CA . LEU A 1 205 ? -3.597 1.833 -18.183 1.00 25.95 202 LEU A CA 1
ATOM 1500 C C . LEU A 1 205 ? -3.755 3.315 -17.941 1.00 25.39 202 LEU A C 1
ATOM 1501 O O . LEU A 1 205 ? -4.864 3.824 -17.789 1.00 25.73 202 LEU A O 1
ATOM 1506 N N . ASN A 1 206 ? -2.616 3.988 -17.905 1.00 24.87 203 ASN A N 1
ATOM 1507 C CA . ASN A 1 206 ? -2.485 5.293 -17.291 1.00 24.96 203 ASN A CA 1
ATOM 1508 C C . ASN A 1 206 ? -2.270 6.458 -18.267 1.00 24.06 203 ASN A C 1
ATOM 1509 O O . ASN A 1 206 ? -1.965 7.567 -17.820 1.00 24.20 203 ASN A O 1
ATOM 1514 N N . ILE A 1 207 ? -2.422 6.222 -19.574 1.00 22.64 204 ILE A N 1
ATOM 1515 C CA . ILE A 1 207 ? -2.084 7.253 -20.561 1.00 22.14 204 ILE A CA 1
ATOM 1516 C C . ILE A 1 207 ? -3.037 8.469 -20.604 1.00 22.23 204 ILE A C 1
ATOM 1517 O O . ILE A 1 207 ? -2.681 9.496 -21.174 1.00 22.10 204 ILE A O 1
ATOM 1522 N N . LEU A 1 208 ? -4.218 8.373 -19.995 1.00 22.51 205 LEU A N 1
ATOM 1523 C CA . LEU A 1 208 ? -5.177 9.482 -20.011 1.00 22.82 205 LEU A CA 1
ATOM 1524 C C . LEU A 1 208 ? -5.192 10.255 -18.705 1.00 23.66 205 LEU A C 1
ATOM 1525 O O . LEU A 1 208 ? -5.920 11.231 -18.557 1.00 23.19 205 LEU A O 1
ATOM 1530 N N . GLN A 1 209 ? -4.363 9.827 -17.771 1.00 24.95 206 GLN A N 1
ATOM 1531 C CA . GLN A 1 209 ? -4.307 10.439 -16.459 1.00 26.46 206 GLN A CA 1
ATOM 1532 C C . GLN A 1 209 ? -3.470 11.693 -16.498 1.00 27.50 206 GLN A C 1
ATOM 1533 O O . GLN A 1 209 ? -2.789 11.965 -17.491 1.00 26.64 206 GLN A O 1
ATOM 1539 N N . THR A 1 210 ? -3.540 12.460 -15.413 1.00 29.80 207 THR A N 1
ATOM 1540 C CA . THR A 1 210 ? -2.684 13.613 -15.221 1.00 31.79 207 THR A CA 1
ATOM 1541 C C . THR A 1 210 ? -1.606 13.277 -14.205 1.00 33.78 207 THR A C 1
ATOM 1542 O O . THR A 1 210 ? -1.635 12.214 -13.581 1.00 35.53 207 THR A O 1
ATOM 1546 N N . GLY A 1 211 ? -0.650 14.184 -14.047 1.00 35.25 208 GLY A N 1
ATOM 1547 C CA . GLY A 1 211 ? 0.479 13.972 -13.150 1.00 36.93 208 GLY A CA 1
ATOM 1548 C C . GLY A 1 211 ? 0.179 14.320 -11.700 1.00 39.00 208 GLY A C 1
ATOM 1549 O O . GLY A 1 211 ? -0.789 15.020 -11.396 1.00 39.71 208 GLY A O 1
ATOM 1550 N N . VAL A 1 212 ? 1.023 13.821 -10.800 1.00 40.65 209 VAL A N 1
ATOM 1551 C CA . VAL A 1 212 ? 0.956 14.185 -9.393 1.00 42.49 209 VAL A CA 1
ATOM 1552 C C . VAL A 1 212 ? 1.619 15.554 -9.258 1.00 43.38 209 VAL A C 1
ATOM 1553 O O . VAL A 1 212 ? 2.737 15.759 -9.748 1.00 43.69 209 VAL A O 1
ATOM 1557 N N . ARG A 1 213 ? 0.926 16.494 -8.623 1.00 44.14 210 ARG A N 1
ATOM 1558 C CA . ARG A 1 213 ? 1.474 17.828 -8.420 1.00 44.94 210 ARG A CA 1
ATOM 1559 C C . ARG A 1 213 ? 2.206 17.854 -7.088 1.00 47.07 210 ARG A C 1
ATOM 1560 O O . ARG A 1 213 ? 1.580 18.031 -6.043 1.00 48.03 210 ARG A O 1
ATOM 1568 N N . LYS A 1 214 ? 3.525 17.651 -7.142 1.00 47.61 211 LYS A N 1
ATOM 1569 C CA . LYS A 1 214 ? 4.393 17.698 -5.955 1.00 49.86 211 LYS A CA 1
ATOM 1570 C C . LYS A 1 214 ? 4.316 19.065 -5.282 1.00 51.08 211 LYS A C 1
ATOM 1571 O O . LYS A 1 214 ? 4.174 19.165 -4.064 1.00 52.61 211 LYS A O 1
ATOM 1577 N N . THR A 1 215 ? 4.437 20.104 -6.100 1.00 50.07 212 THR A N 1
ATOM 1578 C CA . THR A 1 215 ? 4.162 21.479 -5.696 1.00 50.93 212 THR A CA 1
ATOM 1579 C C . THR A 1 215 ? 3.124 22.074 -6.655 1.00 49.06 212 THR A C 1
ATOM 1580 O O . THR A 1 215 ? 2.780 21.480 -7.690 1.00 46.60 212 THR A O 1
ATOM 1584 N N . LEU A 1 216 ? 2.622 23.248 -6.292 1.00 49.42 213 LEU A N 1
ATOM 1585 C CA . LEU A 1 216 ? 1.669 23.965 -7.120 1.00 47.96 213 LEU A CA 1
ATOM 1586 C C . LEU A 1 216 ? 2.411 24.544 -8.335 1.00 46.55 213 LEU A C 1
ATOM 1587 O O . LEU A 1 216 ? 1.877 24.551 -9.448 1.00 44.96 213 LEU A O 1
ATOM 1592 N N . GLN A 1 217 ? 3.665 24.949 -8.131 1.00 46.90 214 GLN A N 1
ATOM 1593 C CA . GLN A 1 217 ? 4.456 25.641 -9.161 1.00 46.21 214 GLN A CA 1
ATOM 1594 C C . GLN A 1 217 ? 5.201 24.708 -10.118 1.00 44.23 214 GLN A C 1
ATOM 1595 O O . GLN A 1 217 ? 5.720 25.146 -11.144 1.00 43.37 214 GLN A O 1
ATOM 1601 N N . GLN A 1 218 ? 5.262 23.427 -9.777 1.00 43.54 215 GLN A N 1
ATOM 1602 C CA . GLN A 1 218 ? 5.906 22.425 -10.627 1.00 41.94 215 GLN A CA 1
ATOM 1603 C C . GLN A 1 218 ? 5.230 22.403 -11.997 1.00 39.70 215 GLN A C 1
ATOM 1604 O O . GLN A 1 218 ? 4.004 22.391 -12.079 1.00 38.12 215 GLN A O 1
ATOM 1610 N N . LEU A 1 219 ? 6.038 22.397 -13.060 1.00 38.85 216 LEU A N 1
ATOM 1611 C CA . LEU A 1 219 ? 5.533 22.369 -14.424 1.00 37.12 216 LEU A CA 1
ATOM 1612 C C . LEU A 1 219 ? 4.747 21.080 -14.617 1.00 35.33 216 LEU A C 1
ATOM 1613 O O . LEU A 1 219 ? 5.126 20.042 -14.088 1.00 35.19 216 LEU A O 1
ATOM 1618 N N . GLN A 1 220 ? 3.648 21.150 -15.363 1.00 33.36 217 GLN A N 1
ATOM 1619 C CA . GLN A 1 220 ? 2.803 19.985 -15.565 1.00 32.02 217 GLN A CA 1
ATOM 1620 C C . GLN A 1 220 ? 2.489 19.761 -17.033 1.00 29.96 217 GLN A C 1
ATOM 1621 O O . GLN A 1 220 ? 1.923 20.631 -17.710 1.00 29.40 217 GLN A O 1
ATOM 1627 N N . VAL A 1 221 ? 2.864 18.579 -17.504 1.00 28.23 218 VAL A N 1
ATOM 1628 C CA . VAL A 1 221 ? 2.422 18.084 -18.789 1.00 26.62 218 VAL A CA 1
ATOM 1629 C C . VAL A 1 221 ? 1.984 16.667 -18.573 1.00 24.88 218 VAL A C 1
ATOM 1630 O O . VAL A 1 221 ? 2.430 15.994 -17.652 1.00 25.52 218 VAL A O 1
ATOM 1634 N N . PHE A 1 222 ? 1.101 16.220 -19.435 1.00 23.00 219 PHE A N 1
ATOM 1635 C CA . PHE A 1 222 ? 0.508 14.928 -19.287 1.00 22.24 219 PHE A CA 1
ATOM 1636 C C . PHE A 1 222 ? 0.934 14.080 -20.464 1.00 21.09 219 PHE A C 1
ATOM 1637 O O . PHE A 1 222 ? 1.361 14.601 -21.503 1.00 20.20 219 PHE A O 1
ATOM 1645 N N . VAL A 1 223 ? 0.770 12.778 -20.311 1.00 20.30 220 VAL A N 1
ATOM 1646 C CA . VAL A 1 223 ? 1.029 11.861 -21.401 1.00 19.73 220 VAL A CA 1
ATOM 1647 C C . VAL A 1 223 ? 0.280 12.267 -22.670 1.00 19.61 220 VAL A C 1
ATOM 1648 O O . VAL A 1 223 ? 0.848 12.218 -23.770 1.00 19.24 220 VAL A O 1
ATOM 1652 N N . SER A 1 224 ? -0.974 12.696 -22.509 1.00 19.67 221 SER A N 1
ATOM 1653 C CA . SER A 1 224 ? -1.801 13.132 -23.646 1.00 19.28 221 SER A CA 1
ATOM 1654 C C . SER A 1 224 ? -1.241 14.313 -24.424 1.00 19.13 221 SER A C 1
ATOM 1655 O O . SER A 1 224 ? -1.526 14.464 -25.611 1.00 19.32 221 SER A O 1
ATOM 1658 N N . ASP A 1 225 ? -0.423 15.136 -23.788 1.00 19.62 222 ASP A N 1
ATOM 1659 C CA . ASP A 1 225 ? 0.216 16.236 -24.506 1.00 19.95 222 ASP A CA 1
ATOM 1660 C C . ASP A 1 225 ? 1.242 15.732 -25.538 1.00 20.09 222 ASP A C 1
ATOM 1661 O O . ASP A 1 225 ? 1.739 16.518 -26.361 1.00 20.28 222 ASP A O 1
ATOM 1666 N N . PHE A 1 226 ? 1.560 14.435 -25.486 1.00 19.26 223 PHE A N 1
ATOM 1667 C CA . PHE A 1 226 ? 2.509 13.834 -26.395 1.00 19.26 223 PHE A CA 1
ATOM 1668 C C . PHE A 1 226 ? 1.896 12.843 -27.352 1.00 19.32 223 PHE A C 1
ATOM 1669 O O . PHE A 1 226 ? 2.620 12.163 -28.082 1.00 21.23 223 PHE A O 1
ATOM 1677 N N . PHE A 1 227 ? 0.584 12.740 -27.377 1.00 19.10 224 PHE A N 1
ATOM 1678 C CA . PHE A 1 227 ? -0.042 11.940 -28.404 1.00 19.03 224 PHE A CA 1
ATOM 1679 C C . PHE A 1 227 ? -1.124 12.696 -29.152 1.00 18.89 224 PHE A C 1
ATOM 1680 O O . PHE A 1 227 ? -1.557 13.768 -28.758 1.00 19.00 224 PHE A O 1
ATOM 1688 N N . ASP A 1 228 ? -1.526 12.123 -30.269 1.00 19.15 225 ASP A N 1
ATOM 1689 C CA . ASP A 1 228 ? -2.395 12.818 -31.220 1.00 19.23 225 ASP A CA 1
ATOM 1690 C C . ASP A 1 228 ? -3.829 12.326 -31.227 1.00 18.35 225 ASP A C 1
ATOM 1691 O O . ASP A 1 228 ? -4.729 13.078 -31.531 1.00 18.21 225 ASP A O 1
ATOM 1696 N N . PHE A 1 229 ? -4.009 11.062 -30.879 1.00 18.18 226 PHE A N 1
ATOM 1697 C CA . PHE A 1 229 ? -5.286 10.390 -30.923 1.00 18.40 226 PHE A CA 1
ATOM 1698 C C . PHE A 1 229 ? -5.272 9.337 -29.801 1.00 18.53 226 PHE A C 1
ATOM 1699 O O . PHE A 1 229 ? -4.264 8.679 -29.596 1.00 18.33 226 PHE A O 1
ATOM 1707 N N . SER A 1 230 ? -6.368 9.170 -29.076 1.00 18.86 227 SER A N 1
ATOM 1708 C CA . SER A 1 230 ? -6.462 8.062 -28.116 1.00 19.26 227 SER A CA 1
ATOM 1709 C C . SER A 1 230 ? -7.684 7.183 -28.364 1.00 18.97 227 SER A C 1
ATOM 1710 O O . SER A 1 230 ? -8.746 7.680 -28.721 1.00 18.85 227 SER A O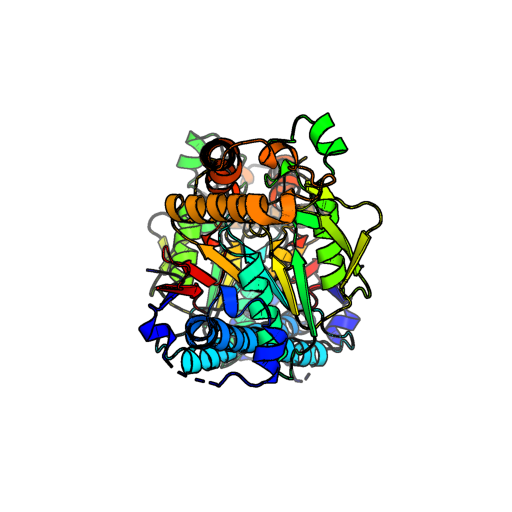 1
ATOM 1713 N N . LEU A 1 231 ? -7.498 5.877 -28.183 1.00 18.78 228 LEU A N 1
ATOM 1714 C CA . LEU A 1 231 ? -8.572 4.895 -28.208 1.00 19.48 228 LEU A CA 1
ATOM 1715 C C . LEU A 1 231 ? -8.712 4.439 -26.775 1.00 19.17 228 LEU A C 1
ATOM 1716 O O . LEU A 1 231 ? -7.711 4.202 -26.094 1.00 19.53 228 LEU A O 1
ATOM 1721 N N . PHE A 1 232 ? -9.942 4.298 -26.316 1.00 18.92 229 PHE A N 1
ATOM 1722 C CA . PHE A 1 232 ? -10.194 3.648 -25.054 1.00 19.11 229 PHE A CA 1
ATOM 1723 C C . PHE A 1 232 ? -10.982 2.387 -25.337 1.00 19.15 229 PHE A C 1
ATOM 1724 O O . PHE A 1 232 ? -12.023 2.432 -25.995 1.00 19.56 229 PHE A O 1
ATOM 1732 N N . VAL A 1 233 ? -10.465 1.266 -24.855 1.00 19.31 230 VAL A N 1
ATOM 1733 C CA . VAL A 1 233 ? -11.151 -0.013 -24.946 1.00 20.08 230 VAL A CA 1
ATOM 1734 C C . VAL A 1 233 ? -11.948 -0.233 -23.666 1.00 21.26 230 VAL A C 1
ATOM 1735 O O . VAL A 1 233 ? -11.377 -0.330 -22.581 1.00 21.77 230 VAL A O 1
ATOM 1739 N N . ASP A 1 234 ? -13.268 -0.293 -23.810 1.00 22.22 231 ASP A N 1
ATOM 1740 C CA . ASP A 1 234 ? -14.203 -0.352 -22.698 1.00 23.45 231 ASP A CA 1
ATOM 1741 C C . ASP A 1 234 ? -14.946 -1.687 -22.759 1.00 24.49 231 ASP A C 1
ATOM 1742 O O . ASP A 1 234 ? -15.160 -2.259 -23.834 1.00 24.21 231 ASP A O 1
ATOM 1747 N N . ALA A 1 235 ? -15.331 -2.161 -21.588 1.00 25.04 232 ALA A N 1
ATOM 1748 C CA . ALA A 1 235 ? -16.178 -3.335 -21.431 1.00 26.43 232 ALA A CA 1
ATOM 1749 C C . ALA A 1 235 ? -16.692 -3.235 -20.017 1.00 27.35 232 ALA A C 1
ATOM 1750 O O . ALA A 1 235 ? -16.109 -2.505 -19.204 1.00 27.35 232 ALA A O 1
ATOM 1752 N N . GLN A 1 236 ? -17.753 -3.959 -19.702 1.00 28.67 233 GLN A N 1
ATOM 1753 C CA . GLN A 1 236 ? -18.254 -3.927 -18.336 1.00 30.62 233 GLN A CA 1
ATOM 1754 C C . GLN A 1 236 ? -17.265 -4.619 -17.386 1.00 30.38 233 GLN A C 1
ATOM 1755 O O . GLN A 1 236 ? -16.602 -5.603 -17.753 1.00 30.20 233 GLN A O 1
ATOM 1761 N N . ALA A 1 237 ? -17.141 -4.070 -16.183 1.00 30.11 234 ALA A N 1
ATOM 1762 C CA . ALA A 1 237 ? -16.182 -4.578 -15.192 1.00 30.35 234 ALA A CA 1
ATOM 1763 C C . ALA A 1 237 ? -16.282 -6.101 -14.960 1.00 31.18 234 ALA A C 1
ATOM 1764 O O . ALA A 1 237 ? -15.267 -6.790 -14.884 1.00 31.07 234 ALA A O 1
ATOM 1766 N N . GLN A 1 238 ? -17.493 -6.632 -14.844 1.00 32.26 235 GLN A N 1
ATOM 1767 C CA . GLN A 1 238 ? -17.645 -8.075 -14.628 1.00 33.86 235 GLN A CA 1
ATOM 1768 C C . GLN A 1 238 ? -17.112 -8.869 -15.822 1.00 32.35 235 GLN A C 1
ATOM 1769 O O . GLN A 1 238 ? -16.578 -9.961 -15.659 1.00 32.97 235 GLN A O 1
ATOM 1775 N N . VAL A 1 239 ? -17.246 -8.312 -17.020 1.00 30.51 236 VAL A N 1
ATOM 1776 C CA . VAL A 1 239 ? -16.745 -8.973 -18.227 1.00 29.50 236 VAL A CA 1
ATOM 1777 C C . VAL A 1 239 ? -15.211 -9.018 -18.259 1.00 28.64 236 VAL A C 1
ATOM 1778 O O . VAL A 1 239 ? -14.616 -10.056 -18.545 1.00 29.11 236 VAL A O 1
ATOM 1782 N N . ILE A 1 240 ? -14.580 -7.896 -17.948 1.00 27.55 237 ILE A N 1
ATOM 1783 C CA . ILE A 1 240 ? -13.123 -7.809 -17.937 1.00 26.92 237 ILE A CA 1
ATOM 1784 C C . ILE A 1 240 ? -12.551 -8.730 -16.853 1.00 28.20 237 ILE A C 1
ATOM 1785 O O . ILE A 1 240 ? -11.500 -9.344 -17.046 1.00 28.45 237 ILE A O 1
ATOM 1790 N N . GLN A 1 241 ? -13.251 -8.833 -15.724 1.00 29.36 238 GLN A N 1
ATOM 1791 C CA . GLN A 1 241 ? -12.848 -9.737 -14.656 1.00 30.72 238 GLN A CA 1
ATOM 1792 C C . GLN A 1 241 ? -12.654 -11.136 -15.223 1.00 31.51 238 GLN A C 1
ATOM 1793 O O . GLN A 1 241 ? -11.612 -11.762 -14.999 1.00 31.98 238 GLN A O 1
ATOM 1799 N N . LYS A 1 242 ? -13.657 -11.629 -15.948 1.00 31.36 239 LYS A N 1
ATOM 1800 C CA . LYS A 1 242 ? -13.573 -12.979 -16.497 1.00 32.35 239 LYS A CA 1
ATOM 1801 C C . LYS A 1 242 ? -12.408 -13.119 -17.491 1.00 30.57 239 LYS A C 1
ATOM 1802 O O . LYS A 1 242 ? -11.673 -14.106 -17.458 1.00 30.72 239 LYS A O 1
ATOM 1808 N N . TRP A 1 243 ? -12.219 -12.127 -18.351 1.00 28.37 240 TRP A N 1
ATOM 1809 C CA . TRP A 1 243 ? -11.059 -12.158 -19.234 1.00 27.46 240 TRP A CA 1
ATOM 1810 C C . TRP A 1 243 ? -9.753 -12.201 -18.441 1.00 27.37 240 TRP A C 1
ATOM 1811 O O . TRP A 1 243 ? -8.785 -12.830 -18.869 1.00 27.00 240 TRP A O 1
ATOM 1822 N N . TYR A 1 244 ? -9.722 -11.525 -17.297 1.00 27.35 241 TYR A N 1
ATOM 1823 C CA . TYR A 1 244 ? -8.500 -11.466 -16.494 1.00 27.93 241 TYR A CA 1
ATOM 1824 C C . TYR A 1 244 ? -8.242 -12.800 -15.830 1.00 29.31 241 TYR A C 1
ATOM 1825 O O . TYR A 1 244 ? -7.150 -13.341 -15.911 1.00 29.82 241 TYR A O 1
ATOM 1834 N N . ILE A 1 245 ? -9.257 -13.321 -15.165 1.00 30.82 242 ILE A N 1
ATOM 1835 C CA . ILE A 1 245 ? -9.155 -14.631 -14.554 1.00 33.06 242 ILE A CA 1
ATOM 1836 C C . ILE A 1 245 ? -8.757 -15.641 -15.629 1.00 33.93 242 ILE A C 1
ATOM 1837 O O . ILE A 1 245 ? -7.833 -16.409 -15.445 1.00 35.22 242 ILE A O 1
ATOM 1842 N N . ASP A 1 246 ? -9.406 -15.595 -16.781 1.00 34.25 243 ASP A N 1
ATOM 1843 C CA . ASP A 1 246 ? -9.067 -16.518 -17.858 1.00 35.45 243 ASP A CA 1
ATOM 1844 C C . ASP A 1 246 ? -7.639 -16.351 -18.368 1.00 34.69 243 ASP A C 1
ATOM 1845 O O . ASP A 1 246 ? -6.976 -17.346 -18.666 1.00 35.72 243 ASP A O 1
ATOM 1850 N N . ARG A 1 247 ? -7.149 -15.119 -18.430 1.00 33.14 244 ARG A N 1
ATOM 1851 C CA . ARG A 1 247 ? -5.761 -14.893 -18.826 1.00 33.19 244 ARG A CA 1
ATOM 1852 C C . ARG A 1 247 ? -4.791 -15.501 -17.809 1.00 34.86 244 ARG A C 1
ATOM 1853 O O . ARG A 1 247 ? -3.830 -16.182 -18.196 1.00 35.17 244 ARG A O 1
ATOM 1861 N N . VAL A 1 248 ? -5.056 -15.253 -16.524 1.00 35.27 245 VAL A N 1
ATOM 1862 C CA . VAL A 1 248 ? -4.268 -15.838 -15.441 1.00 36.95 245 VAL A CA 1
ATOM 1863 C C . VAL A 1 248 ? -4.288 -17.351 -15.561 1.00 38.96 245 VAL A C 1
ATOM 1864 O O . VAL A 1 248 ? -3.241 -17.989 -15.571 1.00 39.23 245 VAL A O 1
ATOM 1868 N N . LEU A 1 249 ? -5.488 -17.911 -15.667 1.00 40.12 246 LEU A N 1
ATOM 1869 C CA . LEU A 1 249 ? -5.644 -19.352 -15.841 1.00 42.72 246 LEU A CA 1
ATOM 1870 C C . LEU A 1 249 ? -4.866 -19.875 -17.051 1.00 43.35 246 LEU A C 1
ATOM 1871 O O . LEU A 1 249 ? -4.259 -20.930 -16.977 1.00 44.84 246 LEU A O 1
ATOM 1876 N N . SER A 1 250 ? -4.881 -19.145 -18.162 1.00 42.78 247 SER A N 1
ATOM 1877 C CA . SER A 1 250 ? -4.174 -19.600 -19.362 1.00 43.88 247 SER A CA 1
ATOM 1878 C C . SER A 1 250 ? -2.674 -19.685 -19.094 1.00 44.61 247 SER A C 1
ATOM 1879 O O . SER A 1 250 ? -2.023 -20.647 -19.499 1.00 46.33 247 SER A O 1
ATOM 1882 N N . PHE A 1 251 ? -2.139 -18.691 -18.390 1.00 43.92 248 PHE A N 1
ATOM 1883 C CA . PHE A 1 251 ? -0.747 -18.722 -17.947 1.00 44.71 248 PHE A CA 1
ATOM 1884 C C . PHE A 1 251 ? -0.469 -19.851 -16.970 1.00 46.92 248 PHE A C 1
ATOM 1885 O O . PHE A 1 251 ? 0.588 -20.475 -17.030 1.00 48.02 248 PHE A O 1
ATOM 1893 N N . TRP A 1 252 ? -1.404 -20.091 -16.057 1.00 47.89 249 TRP A N 1
ATOM 1894 C CA . TRP A 1 252 ? -1.317 -21.217 -15.123 1.00 50.38 249 TRP A CA 1
ATOM 1895 C C . TRP A 1 252 ? -1.094 -22.535 -15.873 1.00 52.47 249 TRP A C 1
ATOM 1896 O O . TRP A 1 252 ? -0.309 -23.374 -15.427 1.00 54.28 249 TRP A O 1
ATOM 1907 N N . ARG A 1 253 ? -1.761 -22.695 -17.020 1.00 52.56 250 ARG A N 1
ATOM 1908 C CA . ARG A 1 253 ? -1.633 -23.909 -17.844 1.00 54.66 250 ARG A CA 1
ATOM 1909 C C . ARG A 1 253 ? -0.378 -23.930 -18.714 1.00 54.98 250 ARG A C 1
ATOM 1910 O O . ARG A 1 253 ? 0.006 -24.993 -19.206 1.00 56.68 250 ARG A O 1
ATOM 1918 N N . THR A 1 254 ? 0.255 -22.772 -18.905 1.00 53.53 251 THR A N 1
ATOM 1919 C CA . THR A 1 254 ? 1.415 -22.671 -19.788 1.00 53.72 251 THR A CA 1
ATOM 1920 C C . THR A 1 254 ? 2.629 -22.003 -19.121 1.00 53.34 251 THR A C 1
ATOM 1921 O O . THR A 1 254 ? 3.468 -22.677 -18.521 1.00 55.27 251 THR A O 1
ATOM 1925 N N . THR A 1 255 ? 2.695 -20.681 -19.223 1.00 51.18 252 THR A N 1
ATOM 1926 C CA . THR A 1 255 ? 3.838 -19.867 -18.801 1.00 50.74 252 THR A CA 1
ATOM 1927 C C . THR A 1 255 ? 4.321 -20.103 -17.372 1.00 51.37 252 THR A C 1
ATOM 1928 O O . THR A 1 255 ? 5.523 -20.129 -17.115 1.00 52.03 252 THR A O 1
ATOM 1932 N N . PHE A 1 256 ? 3.389 -20.267 -16.441 1.00 51.06 253 PHE A N 1
ATOM 1933 C CA . PHE A 1 256 ? 3.755 -20.357 -15.029 1.00 51.90 253 PHE A CA 1
ATOM 1934 C C . PHE A 1 256 ? 4.394 -21.695 -14.638 1.00 54.17 253 PHE A C 1
ATOM 1935 O O . PHE A 1 256 ? 4.817 -21.846 -13.504 1.00 55.35 253 PHE A O 1
ATOM 1943 N N . LYS A 1 257 ? 4.470 -22.648 -15.569 1.00 54.94 254 LYS A N 1
ATOM 1944 C CA . LYS A 1 257 ? 5.143 -23.930 -15.322 1.00 57.49 254 LYS A CA 1
ATOM 1945 C C . LYS A 1 257 ? 6.664 -23.769 -15.268 1.00 58.01 254 LYS A C 1
ATOM 1946 O O . LYS A 1 257 ? 7.344 -24.528 -14.585 1.00 59.88 254 LYS A O 1
ATOM 1952 N N . ASP A 1 258 ? 7.185 -22.779 -15.989 1.00 56.11 255 ASP A N 1
ATOM 1953 C CA . ASP A 1 258 ? 8.575 -22.352 -15.843 1.00 56.29 255 ASP A CA 1
ATOM 1954 C C . ASP A 1 258 ? 8.887 -22.136 -14.355 1.00 57.00 255 ASP A C 1
ATOM 1955 O O . ASP A 1 258 ? 8.269 -21.285 -13.716 1.00 55.65 255 ASP A O 1
ATOM 1960 N N . PRO A 1 259 ? 9.841 -22.904 -13.792 1.00 59.13 256 PRO A N 1
ATOM 1961 C CA . PRO A 1 259 ? 10.175 -22.702 -12.378 1.00 60.14 256 PRO A CA 1
ATOM 1962 C C . PRO A 1 259 ? 10.707 -21.301 -12.045 1.00 58.75 256 PRO A C 1
ATOM 1963 O O . PRO A 1 259 ? 10.706 -20.904 -10.876 1.00 58.99 256 PRO A O 1
ATOM 1967 N N . HIS A 1 260 ? 11.151 -20.565 -13.061 1.00 57.32 257 HIS A N 1
ATOM 1968 C CA . HIS A 1 260 ? 11.657 -19.200 -12.872 1.00 56.12 257 HIS A CA 1
ATOM 1969 C C . HIS A 1 260 ? 10.574 -18.122 -12.950 1.00 53.20 257 HIS A C 1
ATOM 1970 O O . HIS A 1 260 ? 10.851 -16.949 -12.732 1.00 52.25 257 HIS A O 1
ATOM 1977 N N . SER A 1 261 ? 9.353 -18.526 -13.275 1.00 52.07 258 SER A N 1
ATOM 1978 C CA . SER A 1 261 ? 8.223 -17.613 -13.360 1.00 49.67 258 SER A CA 1
ATOM 1979 C C . SER A 1 261 ? 7.913 -17.040 -11.985 1.00 49.38 258 SER A C 1
ATOM 1980 O O . SER A 1 261 ? 7.920 -17.767 -10.999 1.00 50.77 258 SER A O 1
ATOM 1983 N N . TYR A 1 262 ? 7.625 -15.744 -11.912 1.00 47.41 259 TYR A N 1
ATOM 1984 C CA . TYR A 1 262 ? 7.299 -15.125 -10.620 1.00 47.53 259 TYR A CA 1
ATOM 1985 C C . TYR A 1 262 ? 6.146 -15.858 -9.942 1.00 47.99 259 TYR A C 1
ATOM 1986 O O . TYR A 1 262 ? 6.134 -16.006 -8.729 1.00 49.01 259 TYR A O 1
ATOM 1995 N N . PHE A 1 263 ? 5.186 -16.306 -10.750 1.00 47.09 260 PHE A N 1
ATOM 1996 C CA . PHE A 1 263 ? 3.964 -16.922 -10.261 1.00 47.56 260 PHE A CA 1
ATOM 1997 C C . PHE A 1 263 ? 3.987 -18.443 -10.378 1.00 49.30 260 PHE A C 1
ATOM 1998 O O . PHE A 1 263 ? 2.938 -19.070 -10.550 1.00 49.48 260 PHE A O 1
ATOM 2006 N N . HIS A 1 264 ? 5.173 -19.038 -10.279 1.00 50.56 261 HIS A N 1
ATOM 2007 C CA . HIS A 1 264 ? 5.291 -20.482 -10.370 1.00 52.59 261 HIS A CA 1
ATOM 2008 C C . HIS A 1 264 ? 4.557 -21.162 -9.214 1.00 54.19 261 HIS A C 1
ATOM 2009 O O . HIS A 1 264 ? 4.075 -22.281 -9.362 1.00 55.49 261 HIS A O 1
ATOM 2016 N N . TYR A 1 265 ? 4.461 -20.473 -8.077 1.00 54.29 262 TYR A N 1
ATOM 2017 C CA . TYR A 1 265 ? 3.810 -21.025 -6.892 1.00 55.98 262 TYR A CA 1
ATOM 2018 C C . TYR A 1 265 ? 2.319 -21.276 -7.101 1.00 55.46 262 TYR A C 1
ATOM 2019 O O . TYR A 1 265 ? 1.717 -22.079 -6.391 1.00 57.08 262 TYR A O 1
ATOM 2028 N N . LEU A 1 266 ? 1.732 -20.594 -8.077 1.00 53.47 263 LEU A N 1
ATOM 2029 C CA . LEU A 1 266 ? 0.329 -20.801 -8.420 1.00 53.24 263 LEU A CA 1
ATOM 2030 C C . LEU A 1 266 ? 0.110 -22.164 -9.082 1.00 54.85 263 LEU A C 1
ATOM 2031 O O . LEU A 1 266 ? -0.984 -22.714 -9.029 1.00 55.38 263 LEU A O 1
ATOM 2036 N N . THR A 1 267 ? 1.160 -22.712 -9.684 1.00 56.22 264 THR A N 1
ATOM 2037 C CA . THR A 1 267 ? 1.094 -24.025 -10.338 1.00 57.98 264 THR A CA 1
ATOM 2038 C C . THR A 1 267 ? 0.848 -25.175 -9.346 1.00 60.84 264 THR A C 1
ATOM 2039 O O . THR A 1 267 ? 0.404 -26.266 -9.741 1.00 62.20 264 THR A O 1
ATOM 2043 N N . GLN A 1 268 ? 1.159 -24.933 -8.070 1.00 61.74 265 GLN A N 1
ATOM 2044 C CA . GLN A 1 268 ? 0.890 -25.887 -6.991 1.00 64.12 265 GLN A CA 1
ATOM 2045 C C . GLN A 1 268 ? -0.555 -25.784 -6.494 1.00 63.79 265 GLN A C 1
ATOM 2046 O O . GLN A 1 268 ? -1.009 -26.640 -5.742 1.00 65.84 265 GLN A O 1
ATOM 2052 N N . MET A 1 269 ? -1.259 -24.723 -6.887 1.00 61.28 266 MET A N 1
ATOM 2053 C CA . MET A 1 269 ? -2.661 -24.546 -6.519 1.00 60.83 266 MET A CA 1
ATOM 2054 C C . MET A 1 269 ? -3.546 -25.218 -7.558 1.00 60.38 266 MET A C 1
ATOM 2055 O O . MET A 1 269 ? -3.171 -25.320 -8.729 1.00 59.22 266 MET A O 1
ATOM 2060 N N . SER A 1 270 ? -4.724 -25.659 -7.124 1.00 61.04 267 SER A N 1
ATOM 2061 C CA . SER A 1 270 ? -5.746 -26.162 -8.038 1.00 60.88 267 SER A CA 1
ATOM 2062 C C . SER A 1 270 ? -6.312 -25.035 -8.912 1.00 58.13 267 SER A C 1
ATOM 2063 O O . SER A 1 270 ? -6.172 -23.848 -8.598 1.00 56.35 267 SER A O 1
ATOM 2066 N N . GLU A 1 271 ? -6.963 -25.421 -10.004 1.00 57.62 268 GLU A N 1
ATOM 2067 C CA . GLU A 1 271 ? -7.561 -24.462 -10.929 1.00 55.28 268 GLU A CA 1
ATOM 2068 C C . GLU A 1 271 ? -8.527 -23.542 -10.192 1.00 54.13 268 GLU A C 1
ATOM 2069 O O . GLU A 1 271 ? -8.464 -22.321 -10.343 1.00 52.09 268 GLU A O 1
ATOM 2075 N N . THR A 1 272 ? -9.407 -24.135 -9.390 1.00 55.37 269 THR A N 1
ATOM 2076 C CA . THR A 1 272 ? -10.347 -23.371 -8.570 1.00 54.93 269 THR A CA 1
ATOM 2077 C C . THR A 1 272 ? -9.613 -22.369 -7.675 1.00 53.32 269 THR A C 1
ATOM 2078 O O . THR A 1 272 ? -10.053 -21.244 -7.510 1.00 51.86 269 THR A O 1
ATOM 2082 N N . GLU A 1 273 ? -8.483 -22.784 -7.114 1.00 53.82 270 GLU A N 1
ATOM 2083 C CA . GLU A 1 273 ? -7.729 -21.940 -6.191 1.00 52.99 270 GLU A CA 1
ATOM 2084 C C . GLU A 1 273 ? -7.042 -20.792 -6.907 1.00 50.04 270 GLU A C 1
ATOM 2085 O O . GLU A 1 273 ? -6.866 -19.728 -6.321 1.00 49.47 270 GLU A O 1
ATOM 2091 N N . VAL A 1 274 ? -6.658 -21.011 -8.164 1.00 48.25 271 VAL A N 1
ATOM 2092 C CA . VAL A 1 274 ? -6.040 -19.972 -8.988 1.00 45.39 271 VAL A CA 1
ATOM 2093 C C . VAL A 1 274 ? -7.103 -18.971 -9.436 1.00 43.34 271 VAL A C 1
ATOM 2094 O O . VAL A 1 274 ? -6.864 -17.764 -9.447 1.00 41.15 271 VAL A O 1
ATOM 2098 N N . ALA A 1 275 ? -8.281 -19.477 -9.788 1.00 43.63 272 ALA A N 1
ATOM 2099 C CA . ALA A 1 275 ? -9.412 -18.617 -10.128 1.00 42.73 272 ALA A CA 1
ATOM 2100 C C . ALA A 1 275 ? -9.800 -17.725 -8.956 1.00 42.66 272 ALA A C 1
ATOM 2101 O O . ALA A 1 275 ? -9.999 -16.537 -9.130 1.00 41.84 272 ALA A O 1
ATOM 2103 N N . ALA A 1 276 ? -9.907 -18.299 -7.766 1.00 44.75 273 ALA A N 1
ATOM 2104 C CA . ALA A 1 276 ? -10.209 -17.518 -6.560 1.00 44.99 273 ALA A CA 1
ATOM 2105 C C . ALA A 1 276 ? -9.134 -16.463 -6.299 1.00 43.43 273 ALA A C 1
ATOM 2106 O O . ALA A 1 276 ? -9.444 -15.309 -6.021 1.00 42.37 273 ALA A O 1
ATOM 2108 N N . PHE A 1 277 ? -7.876 -16.872 -6.392 1.00 43.42 274 PHE A N 1
ATOM 2109 C CA . PHE A 1 277 ? -6.755 -15.960 -6.218 1.00 42.69 274 PHE A CA 1
ATOM 2110 C C . PHE A 1 277 ? -6.779 -14.899 -7.321 1.00 40.27 274 PHE A C 1
ATOM 2111 O O . PHE A 1 277 ? -6.496 -13.722 -7.078 1.00 39.60 274 PHE A O 1
ATOM 2119 N N . ALA A 1 278 ? -7.131 -15.313 -8.534 1.00 39.32 275 ALA A N 1
ATOM 2120 C CA . ALA A 1 278 ? -7.300 -14.380 -9.639 1.00 36.84 275 ALA A CA 1
ATOM 2121 C C . ALA A 1 278 ? -8.431 -13.376 -9.361 1.00 36.15 275 ALA A C 1
ATOM 2122 O O . ALA A 1 278 ? -8.252 -12.167 -9.485 1.00 34.01 275 ALA A O 1
ATOM 2124 N N . LYS A 1 279 ? -9.590 -13.891 -8.979 1.00 37.50 276 LYS A N 1
ATOM 2125 C CA . LYS A 1 279 ? -10.711 -13.054 -8.559 1.00 37.96 276 LYS A CA 1
ATOM 2126 C C . LYS A 1 279 ? -10.322 -12.076 -7.434 1.00 38.18 276 LYS A C 1
ATOM 2127 O O . LYS A 1 279 ? -10.766 -10.934 -7.427 1.00 37.18 276 LYS A O 1
ATOM 2133 N N . HIS A 1 280 ? -9.496 -12.531 -6.491 1.00 39.90 277 HIS A N 1
ATOM 2134 C CA . HIS A 1 280 ? -9.067 -11.703 -5.365 1.00 40.51 277 HIS A CA 1
ATOM 2135 C C . HIS A 1 280 ? -8.189 -10.554 -5.812 1.00 38.33 277 HIS A C 1
ATOM 2136 O O . HIS A 1 280 ? -8.356 -9.422 -5.353 1.00 38.15 277 HIS A O 1
ATOM 2143 N N . VAL A 1 281 ? -7.235 -10.852 -6.686 1.00 37.08 278 VAL A N 1
ATOM 2144 C CA . VAL A 1 281 ? -6.340 -9.836 -7.199 1.00 35.24 278 VAL A CA 1
ATOM 2145 C C . VAL A 1 281 ? -7.146 -8.851 -8.046 1.00 33.86 278 VAL A C 1
ATOM 2146 O O . VAL A 1 281 ? -6.954 -7.627 -7.951 1.00 32.51 278 VAL A O 1
ATOM 2150 N N . TRP A 1 282 ? -8.067 -9.377 -8.855 1.00 33.58 279 TRP A N 1
ATOM 2151 C CA . TRP A 1 282 ? -8.943 -8.516 -9.619 1.00 32.30 279 TRP A CA 1
ATOM 2152 C C . TRP A 1 282 ? -9.674 -7.542 -8.699 1.00 33.29 279 TRP A C 1
ATOM 2153 O O . TRP A 1 282 ? -9.604 -6.341 -8.896 1.00 32.32 279 TRP A O 1
ATOM 2164 N N . ASN A 1 283 ? -10.363 -8.055 -7.691 1.00 35.69 280 ASN A N 1
ATOM 2165 C CA . ASN A 1 283 ? -11.220 -7.202 -6.860 1.00 37.02 280 ASN A CA 1
ATOM 2166 C C . ASN A 1 283 ? -10.495 -6.151 -6.012 1.00 37.42 280 ASN A C 1
ATOM 2167 O O . ASN A 1 283 ? -10.987 -5.028 -5.893 1.00 38.05 280 ASN A O 1
ATOM 2172 N N . GLU A 1 284 ? -9.344 -6.498 -5.438 1.00 38.16 281 GLU A N 1
ATOM 2173 C CA . GLU A 1 284 ? -8.615 -5.573 -4.557 1.00 38.64 281 GLU A CA 1
ATOM 2174 C C . GLU A 1 284 ? -7.544 -4.727 -5.253 1.00 36.74 281 GLU A C 1
ATOM 2175 O O . GLU A 1 284 ? -7.124 -3.713 -4.697 1.00 37.76 281 GLU A O 1
ATOM 2181 N N . ILE A 1 285 ? -7.085 -5.127 -6.437 1.00 34.62 282 ILE A N 1
ATOM 2182 C CA . ILE A 1 285 ? -6.064 -4.351 -7.145 1.00 33.08 282 ILE A CA 1
ATOM 2183 C C . ILE A 1 285 ? -6.608 -3.766 -8.460 1.00 30.92 282 ILE A C 1
ATOM 2184 O O . ILE A 1 285 ? -6.893 -2.575 -8.533 1.00 30.21 282 ILE A O 1
ATOM 2189 N N . ASN A 1 286 ? -6.768 -4.590 -9.488 1.00 29.91 283 ASN A N 1
ATOM 2190 C CA . ASN A 1 286 ? -7.072 -4.063 -10.834 1.00 28.43 283 ASN A CA 1
ATOM 2191 C C . ASN A 1 286 ? -8.426 -3.365 -10.975 1.00 27.39 283 ASN A C 1
ATOM 2192 O O . ASN A 1 286 ? -8.535 -2.372 -11.671 1.00 26.23 283 ASN A O 1
ATOM 2197 N N . LYS A 1 287 ? -9.450 -3.874 -10.307 1.00 28.41 284 LYS A N 1
ATOM 2198 C CA . LYS A 1 287 ? -10.763 -3.248 -10.336 1.00 28.71 284 LYS A CA 1
ATOM 2199 C C . LYS A 1 287 ? -10.761 -1.890 -9.623 1.00 28.47 284 LYS A C 1
ATOM 2200 O O . LYS A 1 287 ? -11.453 -0.979 -10.050 1.00 27.80 284 LYS A O 1
ATOM 2206 N N . VAL A 1 288 ? -9.998 -1.761 -8.541 1.00 29.08 285 VAL A N 1
ATOM 2207 C CA . VAL A 1 288 ? -9.902 -0.489 -7.821 1.00 28.99 285 VAL A CA 1
ATOM 2208 C C . VAL A 1 288 ? -9.186 0.506 -8.721 1.00 27.83 285 VAL A C 1
ATOM 2209 O O . VAL A 1 288 ? -9.611 1.653 -8.870 1.00 27.10 285 VAL A O 1
ATOM 2213 N N . ASN A 1 289 ? -8.117 0.043 -9.351 1.00 27.18 286 ASN A N 1
ATOM 2214 C CA . ASN A 1 289 ? -7.376 0.855 -10.288 1.00 25.93 286 ASN A CA 1
ATOM 2215 C C . ASN A 1 289 ? -8.268 1.314 -11.438 1.00 25.34 286 ASN A C 1
ATOM 2216 O O . ASN A 1 289 ? -8.293 2.495 -11.785 1.00 24.27 286 ASN A O 1
ATOM 2221 N N . LEU A 1 290 ? -8.999 0.370 -12.023 1.00 25.42 287 LEU A N 1
ATOM 2222 C CA . LEU A 1 290 ? -9.981 0.700 -13.047 1.00 24.85 287 LEU A CA 1
ATOM 2223 C C . LEU A 1 290 ? -10.902 1.831 -12.592 1.00 25.65 287 LEU A C 1
ATOM 2224 O O . LEU A 1 290 ? -10.990 2.869 -13.249 1.00 24.28 287 LEU A O 1
ATOM 2229 N N . MET A 1 291 ? -11.569 1.637 -11.454 1.00 27.62 288 MET A N 1
ATOM 2230 C CA . MET A 1 291 ? -12.602 2.581 -11.012 1.00 29.04 288 MET A CA 1
ATOM 2231 C C . MET A 1 291 ? -12.033 3.932 -10.567 1.00 28.77 288 MET A C 1
ATOM 2232 O O . MET A 1 291 ? -12.682 4.962 -10.745 1.00 29.41 288 MET A O 1
ATOM 2237 N N . GLU A 1 292 ? -10.830 3.931 -10.001 1.00 28.54 289 GLU A N 1
ATOM 2238 C CA . GLU A 1 292 ? -10.275 5.128 -9.367 1.00 28.61 289 GLU A CA 1
ATOM 2239 C C . GLU A 1 292 ? -9.403 5.909 -10.315 1.00 27.17 289 GLU A C 1
ATOM 2240 O O . GLU A 1 292 ? -9.303 7.129 -10.196 1.00 27.25 289 GLU A O 1
ATOM 2246 N N . ASN A 1 293 ? -8.764 5.205 -11.245 1.00 25.63 290 ASN A N 1
ATOM 2247 C CA . ASN A 1 293 ? -7.704 5.789 -12.050 1.00 24.45 290 ASN A CA 1
ATOM 2248 C C . ASN A 1 293 ? -7.829 5.660 -13.543 1.00 22.88 290 ASN A C 1
ATOM 2249 O O . ASN A 1 293 ? -7.174 6.403 -14.244 1.00 22.68 290 ASN A O 1
ATOM 2254 N N . ILE A 1 294 ? -8.644 4.737 -14.043 1.00 22.75 291 ILE A N 1
ATOM 2255 C CA . ILE A 1 294 ? -8.684 4.475 -15.474 1.00 22.00 291 ILE A CA 1
ATOM 2256 C C . ILE A 1 294 ? -9.995 4.963 -16.056 1.00 22.03 291 ILE A C 1
ATOM 2257 O O . ILE A 1 294 ? -10.003 5.828 -16.925 1.00 21.06 291 ILE A O 1
ATOM 2262 N N . LEU A 1 295 ? -11.096 4.410 -15.561 1.00 23.22 292 LEU A N 1
ATOM 2263 C CA . LEU A 1 295 ? -12.428 4.758 -16.042 1.00 23.82 292 LEU A CA 1
ATOM 2264 C C . LEU A 1 295 ? -12.711 6.253 -16.011 1.00 24.01 292 LEU A C 1
ATOM 2265 O O . LEU A 1 295 ? -13.239 6.805 -16.982 1.00 23.53 292 LEU A O 1
ATOM 2270 N N . PRO A 1 296 ? -12.377 6.918 -14.897 1.00 24.50 293 PRO A N 1
ATOM 2271 C CA . PRO A 1 296 ? -12.695 8.328 -14.835 1.00 24.94 293 PRO A CA 1
ATOM 2272 C C . PRO A 1 296 ? -12.183 9.154 -16.030 1.00 23.65 293 PRO A C 1
ATOM 2273 O O . PRO A 1 296 ? -12.744 10.191 -16.332 1.00 22.88 293 PRO A O 1
ATOM 2277 N N . TYR A 1 297 ? -11.131 8.687 -16.687 1.00 22.84 294 TYR A N 1
ATOM 2278 C CA . TYR A 1 297 ? -10.538 9.425 -17.791 1.00 22.24 294 TYR A CA 1
ATOM 2279 C C . TYR A 1 297 ? -10.950 8.896 -19.160 1.00 21.42 294 TYR A C 1
ATOM 2280 O O . TYR A 1 297 ? -10.394 9.293 -20.172 1.00 20.99 294 TYR A O 1
ATOM 2289 N N . LYS A 1 298 ? -11.961 8.035 -19.183 1.00 21.88 295 LYS A N 1
ATOM 2290 C CA . LYS A 1 298 ? -12.447 7.425 -20.409 1.00 21.90 295 LYS A CA 1
ATOM 2291 C C . LYS A 1 298 ? -12.863 8.437 -21.484 1.00 20.78 295 LYS A C 1
ATOM 2292 O O . LYS A 1 298 ? -12.602 8.251 -22.671 1.00 19.65 295 LYS A O 1
ATOM 2298 N N . ASN A 1 299 ? -13.523 9.499 -21.056 1.00 21.27 296 ASN A N 1
ATOM 2299 C CA . ASN A 1 299 ? -14.096 10.467 -21.975 1.00 21.18 296 ASN A CA 1
ATOM 2300 C C . ASN A 1 299 ? -13.099 11.482 -22.520 1.00 19.97 296 ASN A C 1
ATOM 2301 O O . ASN A 1 299 ? -13.476 12.426 -23.217 1.00 19.90 296 ASN A O 1
ATOM 2306 N N . ARG A 1 300 ? -11.830 11.296 -22.184 1.00 19.06 297 ARG A N 1
ATOM 2307 C CA . ARG A 1 300 ? -10.766 12.040 -22.811 1.00 18.05 297 ARG A CA 1
ATOM 2308 C C . ARG A 1 300 ? -10.399 11.375 -24.134 1.00 17.35 297 ARG A C 1
ATOM 2309 O O . ARG A 1 300 ? -9.822 12.019 -24.995 1.00 16.60 297 ARG A O 1
ATOM 2317 N N . ALA A 1 301 ? -10.752 10.103 -24.310 1.00 16.59 298 ALA A N 1
ATOM 2318 C CA . ALA A 1 301 ? -10.436 9.423 -25.560 1.00 16.51 298 ALA A CA 1
ATOM 2319 C C . ALA A 1 301 ? -11.165 10.048 -26.745 1.00 16.43 298 ALA A C 1
ATOM 2320 O O . ALA A 1 301 ? -12.305 10.482 -26.612 1.00 16.49 298 ALA A O 1
ATOM 2322 N N . GLN A 1 302 ? -10.489 10.075 -27.887 1.00 16.52 299 GLN A N 1
ATOM 2323 C CA . GLN A 1 302 ? -11.094 10.435 -29.165 1.00 17.80 299 GLN A CA 1
ATOM 2324 C C . GLN A 1 302 ? -11.985 9.313 -29.700 1.00 17.58 299 GLN A C 1
ATOM 2325 O O . GLN A 1 302 ? -12.934 9.574 -30.444 1.00 18.16 299 GLN A O 1
ATOM 2331 N N . LEU A 1 303 ? -11.664 8.071 -29.361 1.00 17.34 300 LEU A N 1
ATOM 2332 C CA . LEU A 1 303 ? -12.378 6.910 -29.908 1.00 17.90 300 LEU A CA 1
ATOM 2333 C C . LEU A 1 303 ? -12.553 5.874 -28.814 1.00 17.98 300 LEU A C 1
ATOM 2334 O O . LEU A 1 303 ? -11.587 5.516 -28.144 1.00 17.11 300 LEU A O 1
ATOM 2339 N N . ILE A 1 304 ? -13.791 5.440 -28.603 1.00 18.34 301 ILE A N 1
ATOM 2340 C CA . ILE A 1 304 ? -14.085 4.432 -27.614 1.00 18.96 301 ILE A CA 1
ATOM 2341 C C . ILE A 1 304 ? -14.591 3.202 -28.322 1.00 19.58 301 ILE A C 1
ATOM 2342 O O . ILE A 1 304 ? -15.554 3.274 -29.086 1.00 20.51 301 ILE A O 1
ATOM 2347 N N . LEU A 1 305 ? -13.897 2.091 -28.102 1.00 19.70 302 LEU A N 1
ATOM 2348 C CA . LEU A 1 305 ? -14.328 0.782 -28.574 1.00 20.48 302 LEU A CA 1
ATOM 2349 C C . LEU A 1 305 ? -14.987 0.086 -27.412 1.00 21.54 302 LEU A C 1
ATOM 2350 O O . LEU A 1 305 ? -14.351 -0.164 -26.393 1.00 21.28 302 LEU A O 1
ATOM 2355 N N . GLU A 1 306 ? -16.254 -0.242 -27.570 1.00 22.73 303 GLU A N 1
ATOM 2356 C CA . GLU A 1 306 ? -16.992 -0.937 -26.538 1.00 24.43 303 GLU A CA 1
ATOM 2357 C C . GLU A 1 306 ? -17.126 -2.401 -26.939 1.00 24.96 303 GLU A C 1
ATOM 2358 O O . GLU A 1 306 ? -17.688 -2.710 -27.992 1.00 25.63 303 GLU A O 1
ATOM 2364 N N . LYS A 1 307 ? -16.609 -3.280 -26.087 1.00 25.24 304 LYS A N 1
ATOM 2365 C CA . LYS A 1 307 ? -16.580 -4.716 -26.333 1.00 26.20 304 LYS A CA 1
ATOM 2366 C C . LYS A 1 307 ? -17.694 -5.445 -25.594 1.00 26.70 304 LYS A C 1
ATOM 2367 O O . LYS A 1 307 ? -18.031 -5.087 -24.479 1.00 27.04 304 LYS A O 1
ATOM 2373 N N . ALA A 1 308 ? -18.267 -6.453 -26.247 1.00 27.06 305 ALA A N 1
ATOM 2374 C CA . ALA A 1 308 ? -19.177 -7.422 -25.602 1.00 27.88 305 ALA A CA 1
ATOM 2375 C C . ALA A 1 308 ? -18.365 -8.489 -24.872 1.00 27.77 305 ALA A C 1
ATOM 2376 O O . ALA A 1 308 ? -17.154 -8.560 -25.028 1.00 27.18 305 ALA A O 1
ATOM 2378 N N . ALA A 1 309 ? -19.038 -9.328 -24.096 1.00 29.24 306 ALA A N 1
ATOM 2379 C CA . ALA A 1 309 ? -18.384 -10.379 -23.302 1.00 30.05 306 ALA A CA 1
ATOM 2380 C C . ALA A 1 309 ? -17.473 -11.309 -24.110 1.00 30.18 306 ALA A C 1
ATOM 2381 O O . ALA A 1 309 ? -16.517 -11.862 -23.571 1.00 30.19 306 ALA A O 1
ATOM 2383 N N . ASP A 1 310 ? -17.770 -11.483 -25.396 1.00 30.56 307 ASP A N 1
ATOM 2384 C CA . ASP A 1 310 ? -16.981 -12.379 -26.246 1.00 31.10 307 ASP A CA 1
ATOM 2385 C C . ASP A 1 310 ? -15.855 -11.627 -26.969 1.00 29.18 307 ASP A C 1
ATOM 2386 O O . ASP A 1 310 ? -15.281 -12.152 -27.926 1.00 29.23 307 ASP A O 1
ATOM 2391 N N . HIS A 1 311 ? -15.571 -10.408 -26.514 1.00 27.59 308 HIS A N 1
ATOM 2392 C CA . HIS A 1 311 ? -14.585 -9.491 -27.134 1.00 26.25 308 HIS A CA 1
ATOM 2393 C C . HIS A 1 311 ? -15.010 -8.767 -28.436 1.00 25.79 308 HIS A C 1
ATOM 2394 O O . HIS A 1 311 ? -14.304 -7.852 -28.904 1.00 24.22 308 HIS A O 1
ATOM 2401 N N . SER A 1 312 ? -16.136 -9.150 -29.032 1.00 26.71 309 SER A N 1
ATOM 2402 C CA . SER A 1 312 ? -16.570 -8.484 -30.269 1.00 26.93 309 SER A CA 1
ATOM 2403 C C . SER A 1 312 ? -16.847 -7.007 -29.986 1.00 25.94 309 SER A C 1
ATOM 2404 O O . SER A 1 312 ? -17.359 -6.665 -28.924 1.00 26.28 309 SER A O 1
ATOM 2407 N N . ILE A 1 313 ? -16.457 -6.132 -30.903 1.00 25.54 310 ILE A N 1
ATOM 2408 C CA . ILE A 1 313 ? -16.766 -4.728 -30.780 1.00 24.94 310 ILE A CA 1
ATOM 2409 C C . ILE A 1 313 ? -18.228 -4.515 -31.178 1.00 26.07 310 ILE A C 1
ATOM 2410 O O . ILE A 1 313 ? -18.617 -4.818 -32.312 1.00 26.18 310 ILE A O 1
ATOM 2415 N N . GLN A 1 314 ? -19.032 -3.996 -30.255 1.00 25.95 311 GLN A N 1
ATOM 2416 C CA . GLN A 1 314 ? -20.451 -3.766 -30.521 1.00 27.38 311 GLN A CA 1
ATOM 2417 C C . GLN A 1 314 ? -20.845 -2.295 -30.623 1.00 26.40 311 GLN A C 1
ATOM 2418 O O . GLN A 1 314 ? -21.966 -1.982 -31.017 1.00 27.33 311 GLN A O 1
ATOM 2424 N N . LYS A 1 315 ? -19.937 -1.398 -30.264 1.00 25.01 312 LYS A N 1
ATOM 2425 C CA . LYS A 1 315 ? -20.212 0.022 -30.331 1.00 24.57 312 LYS A CA 1
ATOM 2426 C C . LYS A 1 315 ? -18.899 0.746 -30.454 1.00 22.45 312 LYS A C 1
ATOM 2427 O O . LYS A 1 315 ? -17.941 0.396 -29.763 1.00 22.09 312 LYS A O 1
ATOM 2433 N N . VAL A 1 316 ? -18.844 1.722 -31.353 1.00 21.34 313 VAL A N 1
ATOM 2434 C CA . VAL A 1 316 ? -17.693 2.611 -31.468 1.00 20.03 313 VAL A CA 1
ATOM 2435 C C . VAL A 1 316 ? -18.152 4.047 -31.293 1.00 20.32 313 VAL A C 1
ATOM 2436 O O . VAL A 1 316 ? -19.152 4.450 -31.869 1.00 21.36 313 VAL A O 1
ATOM 2440 N N . TYR A 1 317 ? -17.438 4.792 -30.448 1.00 19.64 314 TYR A N 1
ATOM 2441 C CA . TYR A 1 317 ? -17.628 6.221 -30.301 1.00 19.11 314 TYR A CA 1
ATOM 2442 C C . TYR A 1 317 ? -16.413 6.921 -30.884 1.00 18.05 314 TYR A C 1
ATOM 2443 O O . TYR A 1 317 ? -15.294 6.520 -30.607 1.00 17.59 314 TYR A O 1
ATOM 2452 N N . LEU A 1 318 ? -16.634 7.972 -31.669 1.00 18.04 315 LEU A N 1
ATOM 2453 C CA . LEU A 1 318 ? -15.565 8.718 -32.322 1.00 17.03 315 LEU A CA 1
ATOM 2454 C C . LEU A 1 318 ? -15.868 10.194 -32.190 1.00 17.03 315 LEU A C 1
ATOM 2455 O O . LEU A 1 318 ? -16.934 10.647 -32.615 1.00 17.34 315 LEU A O 1
ATOM 2460 N N . ARG A 1 319 ? -14.947 10.948 -31.585 1.00 16.05 316 ARG A N 1
ATOM 2461 C CA . ARG A 1 319 ? -15.184 12.373 -31.383 1.00 16.06 316 ARG A CA 1
ATOM 2462 C C . ARG A 1 319 ? -15.526 13.021 -32.725 1.00 16.57 316 ARG A C 1
ATOM 2463 O O . ARG A 1 319 ? -14.925 12.694 -33.771 1.00 15.57 316 ARG A O 1
ATOM 2471 N N . LYS A 1 320 ? -16.514 13.908 -32.690 1.00 17.26 317 LYS A N 1
ATOM 2472 C CA . LYS A 1 320 ? -16.906 14.652 -33.878 1.00 18.31 317 LYS A CA 1
ATOM 2473 C C . LYS A 1 320 ? -15.826 15.658 -34.156 1.00 18.94 317 LYS A C 1
ATOM 2474 O O . LYS A 1 320 ? -15.256 16.235 -33.213 1.00 19.11 317 LYS A O 1
ATOM 2480 N N . ILE A 1 321 ? -15.539 15.855 -35.440 1.00 19.85 318 ILE A N 1
ATOM 2481 C CA . ILE A 1 321 ? -14.592 16.863 -35.874 1.00 20.67 318 ILE A CA 1
ATOM 2482 C C . ILE A 1 321 ? -15.240 17.760 -36.931 1.00 22.69 318 ILE A C 1
ATOM 2483 O O . ILE A 1 321 ? -14.620 18.692 -37.474 1.00 23.14 318 ILE A O 1
ATOM 2489 N N . ILE B 1 13 ? 15.209 16.288 -26.737 1.00 33.79 10 ILE B N 1
ATOM 2490 C CA . ILE B 1 13 ? 15.712 17.693 -26.911 1.00 33.84 10 ILE B CA 1
ATOM 2491 C C . ILE B 1 13 ? 14.557 18.707 -26.811 1.00 31.24 10 ILE B C 1
ATOM 2492 O O . ILE B 1 13 ? 14.205 19.122 -25.694 1.00 31.33 10 ILE B O 1
ATOM 2497 N N . THR B 1 14 ? 13.953 19.104 -27.936 1.00 28.61 11 THR B N 1
ATOM 2498 C CA . THR B 1 14 ? 12.805 20.002 -27.869 1.00 26.28 11 THR B CA 1
ATOM 2499 C C . THR B 1 14 ? 11.635 19.614 -28.773 1.00 24.25 11 THR B C 1
ATOM 2500 O O . THR B 1 14 ? 11.802 19.347 -29.952 1.00 23.38 11 THR B O 1
ATOM 2504 N N . PRO B 1 15 ? 10.429 19.569 -28.194 1.00 22.84 12 PRO B N 1
ATOM 2505 C CA . PRO B 1 15 ? 9.246 19.235 -28.970 1.00 21.63 12 PRO B CA 1
ATOM 2506 C C . PRO B 1 15 ? 8.652 20.436 -29.694 1.00 20.30 12 PRO B C 1
ATOM 2507 O O . PRO B 1 15 ? 7.570 20.331 -30.270 1.00 19.49 12 PRO B O 1
ATOM 2511 N N . TYR B 1 16 ? 9.359 21.555 -29.670 1.00 20.51 13 TYR B N 1
ATOM 2512 C CA . TYR B 1 16 ? 8.915 22.775 -30.326 1.00 19.86 13 TYR B CA 1
ATOM 2513 C C . TYR B 1 16 ? 9.861 23.242 -31.417 1.00 20.42 13 TYR B C 1
ATOM 2514 O O . TYR B 1 16 ? 11.081 23.267 -31.225 1.00 20.69 13 TYR B O 1
ATOM 2523 N N . LEU B 1 17 ? 9.275 23.629 -32.551 1.00 20.02 14 LEU B N 1
ATOM 2524 C CA . LEU B 1 17 ? 9.934 24.511 -33.500 1.00 20.60 14 LEU B CA 1
ATOM 2525 C C . LEU B 1 17 ? 10.027 25.847 -32.808 1.00 20.83 14 LEU B C 1
ATOM 2526 O O . LEU B 1 17 ? 9.087 26.278 -32.155 1.00 19.67 14 LEU B O 1
ATOM 2531 N N . GLN B 1 18 ? 11.162 26.501 -32.989 1.00 22.58 15 GLN B N 1
ATOM 2532 C CA . GLN B 1 18 ? 11.441 27.773 -32.365 1.00 23.20 15 GLN B CA 1
ATOM 2533 C C . GLN B 1 18 ? 11.730 28.788 -33.443 1.00 23.16 15 GLN B C 1
ATOM 2534 O O . GLN B 1 18 ? 12.405 28.464 -34.396 1.00 23.39 15 GLN B O 1
ATOM 2540 N N . PHE B 1 19 ? 11.196 29.998 -33.276 1.00 22.77 16 PHE B N 1
ATOM 2541 C CA . PHE B 1 19 ? 11.433 31.120 -34.196 1.00 23.65 16 PHE B CA 1
ATOM 2542 C C . PHE B 1 19 ? 11.746 32.386 -33.419 1.00 24.15 16 PHE B C 1
ATOM 2543 O O . PHE B 1 19 ? 10.982 32.775 -32.548 1.00 23.90 16 PHE B O 1
ATOM 2551 N N . ASN B 1 20 ? 12.840 33.051 -33.730 1.00 25.96 17 ASN B N 1
ATOM 2552 C CA . ASN B 1 20 ? 12.969 34.447 -33.333 1.00 27.20 17 ASN B CA 1
ATOM 2553 C C . ASN B 1 20 ? 12.166 35.277 -34.349 1.00 28.20 17 ASN B C 1
ATOM 2554 O O . ASN B 1 20 ? 11.543 34.731 -35.266 1.00 27.69 17 ASN B O 1
ATOM 2559 N N . ARG B 1 21 ? 12.185 36.588 -34.201 1.00 30.08 18 ARG B N 1
ATOM 2560 C CA . ARG B 1 21 ? 11.393 37.439 -35.071 1.00 31.36 18 ARG B CA 1
ATOM 2561 C C . ARG B 1 21 ? 11.789 37.327 -36.549 1.00 32.89 18 ARG B C 1
ATOM 2562 O O . ARG B 1 21 ? 10.921 37.276 -37.419 1.00 32.35 18 ARG B O 1
ATOM 2570 N N . GLN B 1 22 ? 13.089 37.294 -36.829 1.00 35.03 19 GLN B N 1
ATOM 2571 C CA . GLN B 1 22 ? 13.570 37.132 -38.212 1.00 37.10 19 GLN B CA 1
ATOM 2572 C C . GLN B 1 22 ? 13.017 35.837 -38.797 1.00 36.19 19 GLN B C 1
ATOM 2573 O O . GLN B 1 22 ? 12.501 35.808 -39.921 1.00 36.84 19 GLN B O 1
ATOM 2579 N N . GLN B 1 23 ? 13.119 34.765 -38.029 1.00 35.42 20 GLN B N 1
ATOM 2580 C CA . GLN B 1 23 ? 12.722 33.456 -38.526 1.00 34.90 20 GLN B CA 1
ATOM 2581 C C . GLN B 1 23 ? 11.226 33.431 -38.798 1.00 34.26 20 GLN B C 1
ATOM 2582 O O . GLN B 1 23 ? 10.792 32.922 -39.818 1.00 33.92 20 GLN B O 1
ATOM 2588 N N . TRP B 1 24 ? 10.446 34.014 -37.896 1.00 34.21 21 TRP B N 1
ATOM 2589 C CA . TRP B 1 24 ? 9.002 34.099 -38.089 1.00 34.01 21 TRP B CA 1
ATOM 2590 C C . TRP B 1 24 ? 8.636 34.870 -39.363 1.00 35.87 21 TRP B C 1
ATOM 2591 O O . TRP B 1 24 ? 7.663 34.517 -40.038 1.00 35.52 21 TRP B O 1
ATOM 2602 N N . GLY B 1 25 ? 9.408 35.916 -39.669 1.00 38.24 22 GLY B N 1
ATOM 2603 C CA . GLY B 1 25 ? 9.238 36.705 -40.898 1.00 40.58 22 GLY B CA 1
ATOM 2604 C C . GLY B 1 25 ? 9.740 36.050 -42.176 1.00 42.57 22 GLY B C 1
ATOM 2605 O O . GLY B 1 25 ? 9.451 36.531 -43.270 1.00 43.82 22 GLY B O 1
ATOM 2606 N N . ASN B 1 26 ? 10.484 34.950 -42.036 1.00 43.53 23 ASN B N 1
ATOM 2607 C CA . ASN B 1 26 ? 10.941 34.138 -43.168 1.00 45.41 23 ASN B CA 1
ATOM 2608 C C . ASN B 1 26 ? 9.871 33.157 -43.722 1.00 44.97 23 ASN B C 1
ATOM 2609 O O . ASN B 1 26 ? 10.178 32.327 -44.588 1.00 45.59 23 ASN B O 1
ATOM 2614 N N . PHE B 1 27 ? 8.632 33.251 -43.223 1.00 43.83 24 PHE B N 1
ATOM 2615 C CA . PHE B 1 27 ? 7.505 32.441 -43.725 1.00 43.45 24 PHE B CA 1
ATOM 2616 C C . PHE B 1 27 ? 7.323 32.499 -45.250 1.00 44.73 24 PHE B C 1
ATOM 2617 O O . PHE B 1 27 ? 7.530 33.540 -45.881 1.00 46.11 24 PHE B O 1
ATOM 2625 N N . PRO B 1 32 ? 1.279 35.271 -50.574 1.00 52.83 29 PRO B N 1
ATOM 2626 C CA . PRO B 1 32 ? 1.377 36.705 -50.345 1.00 53.29 29 PRO B CA 1
ATOM 2627 C C . PRO B 1 32 ? 0.392 37.185 -49.290 1.00 51.73 29 PRO B C 1
ATOM 2628 O O . PRO B 1 32 ? -0.822 37.088 -49.487 1.00 51.76 29 PRO B O 1
ATOM 2632 N N . LEU B 1 33 ? 0.926 37.684 -48.174 1.00 50.48 30 LEU B N 1
ATOM 2633 C CA . LEU B 1 33 ? 0.122 38.012 -46.996 1.00 48.57 30 LEU B CA 1
ATOM 2634 C C . LEU B 1 33 ? 0.169 39.507 -46.724 1.00 49.02 30 LEU B C 1
ATOM 2635 O O . LEU B 1 33 ? 1.068 40.016 -46.034 1.00 48.99 30 LEU B O 1
ATOM 2640 N N . THR B 1 34 ? -0.827 40.196 -47.269 1.00 49.34 31 THR B N 1
ATOM 2641 C CA . THR B 1 34 ? -0.925 41.642 -47.176 1.00 49.86 31 THR B CA 1
ATOM 2642 C C . THR B 1 34 ? -2.267 41.993 -46.544 1.00 48.61 31 THR B C 1
ATOM 2643 O O . THR B 1 34 ? -3.299 41.440 -46.930 1.00 48.55 31 THR B O 1
ATOM 2647 N N . LEU B 1 35 ? -2.251 42.875 -45.547 1.00 47.49 32 LEU B N 1
ATOM 2648 C CA . LEU B 1 35 ? -3.494 43.328 -44.933 1.00 46.35 32 LEU B CA 1
ATOM 2649 C C . LEU B 1 35 ? -4.332 44.055 -45.963 1.00 47.41 32 LEU B C 1
ATOM 2650 O O . LEU B 1 35 ? -3.826 44.841 -46.753 1.00 49.01 32 LEU B O 1
ATOM 2655 N N . THR B 1 36 ? -5.618 43.755 -45.953 1.00 46.63 33 THR B N 1
ATOM 2656 C CA . THR B 1 36 ? -6.562 44.358 -46.875 1.00 48.05 33 THR B CA 1
ATOM 2657 C C . THR B 1 36 ? -7.339 45.445 -46.147 1.00 47.88 33 THR B C 1
ATOM 2658 O O . THR B 1 36 ? -7.299 45.532 -44.918 1.00 46.36 33 THR B O 1
ATOM 2662 N N . GLU B 1 37 ? -8.073 46.246 -46.907 1.00 49.15 34 GLU B N 1
ATOM 2663 C CA . GLU B 1 37 ? -8.962 47.233 -46.321 1.00 49.56 34 GLU B CA 1
ATOM 2664 C C . GLU B 1 37 ? -9.991 46.554 -45.412 1.00 47.38 34 GLU B C 1
ATOM 2665 O O . GLU B 1 37 ? -10.293 47.068 -44.341 1.00 46.76 34 GLU B O 1
ATOM 2671 N N . SER B 1 38 ? -10.513 45.400 -45.831 1.00 45.92 35 SER B N 1
ATOM 2672 C CA . SER B 1 38 ? -11.433 44.629 -44.991 1.00 44.00 35 SER B CA 1
ATOM 2673 C C . SER B 1 38 ? -10.800 44.225 -43.658 1.00 41.50 35 SER B C 1
ATOM 2674 O O . SER B 1 38 ? -11.448 44.335 -42.621 1.00 40.47 35 SER B O 1
ATOM 2677 N N . ASP B 1 39 ? -9.546 43.769 -43.684 1.00 40.36 36 ASP B N 1
ATOM 2678 C CA . ASP B 1 39 ? -8.807 43.450 -42.444 1.00 38.67 36 ASP B CA 1
ATOM 2679 C C . ASP B 1 39 ? -8.747 44.687 -41.573 1.00 38.54 36 ASP B C 1
ATOM 2680 O O . ASP B 1 39 ? -9.068 44.624 -40.390 1.00 37.12 36 ASP B O 1
ATOM 2685 N N . LEU B 1 40 ? -8.278 45.784 -42.172 1.00 39.67 37 LEU B N 1
ATOM 2686 C CA . LEU B 1 40 ? -8.114 47.062 -41.473 1.00 40.90 37 LEU B CA 1
ATOM 2687 C C . LEU B 1 40 ? -9.412 47.480 -40.775 1.00 41.15 37 LEU B C 1
ATOM 2688 O O . LEU B 1 40 ? -9.396 47.860 -39.602 1.00 40.56 37 LEU B O 1
ATOM 2693 N N . ASP B 1 41 ? -10.528 47.387 -41.497 1.00 41.90 38 ASP B N 1
ATOM 2694 C CA . ASP B 1 41 ? -11.845 47.660 -40.924 1.00 42.73 38 ASP B CA 1
ATOM 2695 C C . ASP B 1 41 ? -12.158 46.760 -39.703 1.00 40.95 38 ASP B C 1
ATOM 2696 O O . ASP B 1 41 ? -12.549 47.266 -38.652 1.00 40.84 38 ASP B O 1
ATOM 2701 N N . LYS B 1 42 ? -11.983 45.447 -39.850 1.00 39.41 39 LYS B N 1
ATOM 2702 C CA . LYS B 1 42 ? -12.259 44.494 -38.753 1.00 38.53 39 LYS B CA 1
ATOM 2703 C C . LYS B 1 42 ? -11.338 44.682 -37.540 1.00 37.63 39 LYS B C 1
ATOM 2704 O O . LYS B 1 42 ? -11.732 44.409 -36.418 1.00 36.66 39 LYS B O 1
ATOM 2710 N N . LEU B 1 43 ? -10.121 45.154 -37.793 1.00 38.36 40 LEU B N 1
ATOM 2711 C CA . LEU B 1 43 ? -9.121 45.389 -36.754 1.00 37.97 40 LEU B CA 1
ATOM 2712 C C . LEU B 1 43 ? -9.252 46.739 -36.050 1.00 39.72 40 LEU B C 1
ATOM 2713 O O . LEU B 1 43 ? -8.511 46.993 -35.093 1.00 40.08 40 LEU B O 1
ATOM 2718 N N . GLN B 1 44 ? -10.171 47.597 -36.501 1.00 41.52 41 GLN B N 1
ATOM 2719 C CA . GLN B 1 44 ? -10.389 48.914 -35.871 1.00 43.57 41 GLN B CA 1
ATOM 2720 C C . GLN B 1 44 ? -10.426 48.836 -34.346 1.00 43.32 41 GLN B C 1
ATOM 2721 O O . GLN B 1 44 ? -11.155 48.011 -33.778 1.00 42.38 41 GLN B O 1
ATOM 2727 N N . GLY B 1 45 ? -9.649 49.708 -33.699 1.00 44.54 42 GLY B N 1
ATOM 2728 C CA . GLY B 1 45 ? -9.527 49.729 -32.241 1.00 44.44 42 GLY B CA 1
ATOM 2729 C C . GLY B 1 45 ? -8.370 48.879 -31.747 1.00 43.30 42 GLY B C 1
ATOM 2730 O O . GLY B 1 45 ? -7.828 49.118 -30.661 1.00 44.04 42 GLY B O 1
ATOM 2731 N N . GLN B 1 46 ? -7.987 47.898 -32.559 1.00 41.93 43 GLN B N 1
ATOM 2732 C CA . GLN B 1 46 ? -6.957 46.939 -32.216 1.00 40.29 43 GLN B CA 1
ATOM 2733 C C . GLN B 1 46 ? -5.637 47.295 -32.907 1.00 39.86 43 GLN B C 1
ATOM 2734 O O . GLN B 1 46 ? -4.575 47.173 -32.316 1.00 38.48 43 GLN B O 1
ATOM 2740 N N . ILE B 1 47 ? -5.721 47.732 -34.162 1.00 40.46 44 ILE B N 1
ATOM 2741 C CA . ILE B 1 47 ? -4.563 48.251 -34.900 1.00 41.18 44 ILE B CA 1
ATOM 2742 C C . ILE B 1 47 ? -3.834 49.354 -34.135 1.00 41.50 44 ILE B C 1
ATOM 2743 O O . ILE B 1 47 ? -2.611 49.372 -34.106 1.00 41.26 44 ILE B O 1
ATOM 2748 N N . GLU B 1 48 ? -4.580 50.252 -33.498 1.00 41.68 45 GLU B N 1
ATOM 2749 C CA . GLU B 1 48 ? -3.969 51.342 -32.750 1.00 42.72 45 GLU B CA 1
ATOM 2750 C C . GLU B 1 48 ? -3.218 50.818 -31.512 1.00 40.59 45 GLU B C 1
ATOM 2751 O O . GLU B 1 48 ? -2.209 51.381 -31.097 1.00 41.47 45 GLU B O 1
ATOM 2757 N N . ILE B 1 49 ? -3.697 49.727 -30.936 1.00 37.38 46 ILE B N 1
ATOM 2758 C CA . ILE B 1 49 ? -3.054 49.157 -29.765 1.00 35.30 46 ILE B CA 1
ATOM 2759 C C . ILE B 1 49 ? -1.842 48.300 -30.155 1.00 33.05 46 ILE B C 1
ATOM 2760 O O . ILE B 1 49 ? -0.754 48.486 -29.631 1.00 33.16 46 ILE B O 1
ATOM 2765 N N . VAL B 1 50 ? -2.032 47.359 -31.073 1.00 31.03 47 VAL B N 1
ATOM 2766 C CA . VAL B 1 50 ? -0.976 46.402 -31.419 1.00 29.07 47 VAL B CA 1
ATOM 2767 C C . VAL B 1 50 ? -0.004 46.945 -32.476 1.00 28.55 47 VAL B C 1
ATOM 2768 O O . VAL B 1 50 ? 1.133 46.502 -32.556 1.00 27.69 47 VAL B O 1
ATOM 2772 N N . SER B 1 51 ? -0.450 47.926 -33.251 1.00 28.23 48 SER B N 1
ATOM 2773 C CA . SER B 1 51 ? 0.350 48.535 -34.334 1.00 28.66 48 SER B CA 1
ATOM 2774 C C . SER B 1 51 ? 0.253 47.708 -35.636 1.00 27.24 48 SER B C 1
ATOM 2775 O O . SER B 1 51 ? 0.128 46.481 -35.618 1.00 24.90 48 SER B O 1
ATOM 2778 N N . LEU B 1 52 ? 0.302 48.420 -36.753 1.00 28.27 49 LEU B N 1
ATOM 2779 C CA . LEU B 1 52 ? 0.241 47.838 -38.085 1.00 28.24 49 LEU B CA 1
ATOM 2780 C C . LEU B 1 52 ? 1.386 46.854 -38.330 1.00 28.00 49 LEU B C 1
ATOM 2781 O O . LEU B 1 52 ? 1.205 45.801 -38.926 1.00 26.13 49 LEU B O 1
ATOM 2786 N N . LYS B 1 53 ? 2.570 47.232 -37.859 1.00 29.15 50 LYS B N 1
ATOM 2787 C CA . LYS B 1 53 ? 3.776 46.444 -38.026 1.00 29.47 50 LYS B CA 1
ATOM 2788 C C . LYS B 1 53 ? 3.607 45.079 -37.411 1.00 27.56 50 LYS B C 1
ATOM 2789 O O . LYS B 1 53 ? 3.783 44.058 -38.085 1.00 26.85 50 LYS B O 1
ATOM 2795 N N . GLU B 1 54 ? 3.238 45.075 -36.137 1.00 26.75 51 GLU B N 1
ATOM 2796 C CA . GLU B 1 54 ? 3.120 43.848 -35.360 1.00 25.66 51 GLU B CA 1
ATOM 2797 C C . GLU B 1 54 ? 2.014 42.950 -35.906 1.00 24.55 51 GLU B C 1
ATOM 2798 O O . GLU B 1 54 ? 2.192 41.733 -35.984 1.00 23.35 51 GLU B O 1
ATOM 2804 N N . VAL B 1 55 ? 0.888 43.548 -36.295 1.00 24.98 52 VAL B N 1
ATOM 2805 C CA . VAL B 1 55 ? -0.199 42.801 -36.920 1.00 24.46 52 VAL B CA 1
ATOM 2806 C C . VAL B 1 55 ? 0.260 42.191 -38.231 1.00 25.18 52 VAL B C 1
ATOM 2807 O O . VAL B 1 55 ? -0.011 41.014 -38.505 1.00 24.49 52 VAL B O 1
ATOM 2811 N N . THR B 1 56 ? 0.940 42.986 -39.053 1.00 26.51 53 THR B N 1
ATOM 2812 C CA . THR B 1 56 ? 1.359 42.513 -40.349 1.00 27.75 53 THR B CA 1
ATOM 2813 C C . THR B 1 56 ? 2.416 41.410 -40.223 1.00 27.46 53 THR B C 1
ATOM 2814 O O . THR B 1 56 ? 2.341 40.406 -40.915 1.00 27.38 53 THR B O 1
ATOM 2818 N N . GLU B 1 57 ? 3.384 41.606 -39.331 1.00 27.57 54 GLU B N 1
ATOM 2819 C CA . GLU B 1 57 ? 4.562 40.755 -39.276 1.00 27.31 54 GLU B CA 1
ATOM 2820 C C . GLU B 1 57 ? 4.314 39.501 -38.446 1.00 25.57 54 GLU B C 1
ATOM 2821 O O . GLU B 1 57 ? 4.832 38.453 -38.784 1.00 25.70 54 GLU B O 1
ATOM 2827 N N . ILE B 1 58 ? 3.509 39.592 -37.396 1.00 24.24 55 ILE B N 1
ATOM 2828 C CA . ILE B 1 58 ? 3.285 38.450 -36.511 1.00 23.03 55 ILE B CA 1
ATOM 2829 C C . ILE B 1 58 ? 1.899 37.837 -36.670 1.00 22.28 55 ILE B C 1
ATOM 2830 O O . ILE B 1 58 ? 1.774 36.668 -37.016 1.00 22.34 55 ILE B O 1
ATOM 2835 N N . TYR B 1 59 ? 0.853 38.624 -36.438 1.00 22.62 56 TYR B N 1
ATOM 2836 C CA . TYR B 1 59 ? -0.506 38.067 -36.338 1.00 21.90 56 TYR B CA 1
ATOM 2837 C C . TYR B 1 59 ? -1.118 37.616 -37.650 1.00 21.58 56 TYR B C 1
ATOM 2838 O O . TYR B 1 59 ? -1.842 36.620 -37.688 1.00 20.65 56 TYR B O 1
ATOM 2847 N N . LEU B 1 60 ? -0.806 38.317 -38.731 1.00 22.87 57 LEU B N 1
ATOM 2848 C CA . LEU B 1 60 ? -1.260 37.889 -40.037 1.00 23.05 57 LEU B CA 1
ATOM 2849 C C . LEU B 1 60 ? -0.677 36.515 -40.399 1.00 22.90 57 LEU B C 1
ATOM 2850 O O . LEU B 1 60 ? -1.428 35.594 -40.673 1.00 21.77 57 LEU B O 1
ATOM 2855 N N . PRO B 1 61 ? 0.657 36.362 -40.374 1.00 23.69 58 PRO B N 1
ATOM 2856 C CA . PRO B 1 61 ? 1.165 35.011 -40.666 1.00 23.61 58 PRO B CA 1
ATOM 2857 C C . PRO B 1 61 ? 0.760 33.963 -39.618 1.00 22.33 58 PRO B C 1
ATOM 2858 O O . PRO B 1 61 ? 0.586 32.789 -39.959 1.00 21.56 58 PRO B O 1
ATOM 2862 N N . LEU B 1 62 ? 0.614 34.382 -38.360 1.00 21.73 59 LEU B N 1
ATOM 2863 C CA . LEU B 1 62 ? 0.119 33.480 -37.335 1.00 20.72 59 LEU B CA 1
ATOM 2864 C C . LEU B 1 62 ? -1.258 32.997 -37.750 1.00 20.38 59 LEU B C 1
ATOM 2865 O O . LEU B 1 62 ? -1.536 31.809 -37.684 1.00 19.70 59 LEU B O 1
ATOM 2870 N N . SER B 1 63 ? -2.106 33.913 -38.207 1.00 21.03 60 SER B N 1
ATOM 2871 C CA . SER B 1 63 ? -3.439 33.519 -38.631 1.00 21.32 60 SER B CA 1
ATOM 2872 C C . SER B 1 63 ? -3.386 32.560 -39.817 1.00 21.66 60 SER B C 1
ATOM 2873 O O . SER B 1 63 ? -4.159 31.605 -39.861 1.00 21.89 60 SER B O 1
ATOM 2876 N N . ARG B 1 64 ? -2.472 32.790 -40.755 1.00 22.47 61 ARG B N 1
ATOM 2877 C CA . ARG B 1 64 ? -2.307 31.870 -41.878 1.00 23.21 61 ARG B CA 1
ATOM 2878 C C . ARG B 1 64 ? -1.853 30.487 -41.405 1.00 22.09 61 ARG B C 1
ATOM 2879 O O . ARG B 1 64 ? -2.340 29.483 -41.907 1.00 22.14 61 ARG B O 1
ATOM 2887 N N . LEU B 1 65 ? -0.932 30.432 -40.445 1.00 21.51 62 LEU B N 1
ATOM 2888 C CA . LEU B 1 65 ? -0.479 29.147 -39.908 1.00 20.68 62 LEU B CA 1
ATOM 2889 C C . LEU B 1 65 ? -1.682 28.423 -39.337 1.00 19.58 62 LEU B C 1
ATOM 2890 O O . LEU B 1 65 ? -1.948 27.290 -39.676 1.00 19.52 62 LEU B O 1
ATOM 2895 N N . LEU B 1 66 ? -2.441 29.114 -38.502 1.00 18.74 63 LEU B N 1
ATOM 2896 C CA . LEU B 1 66 ? -3.638 28.536 -37.914 1.00 17.81 63 LEU B CA 1
ATOM 2897 C C . LEU B 1 66 ? -4.648 28.108 -38.968 1.00 17.64 63 LEU B C 1
ATOM 2898 O O . LEU B 1 66 ? -5.313 27.096 -38.805 1.00 16.96 63 LEU B O 1
ATOM 2903 N N . SER B 1 67 ? -4.770 28.877 -40.043 1.00 18.25 64 SER B N 1
ATOM 2904 C CA . SER B 1 67 ? -5.678 28.505 -41.111 1.00 18.82 64 SER B CA 1
ATOM 2905 C C . SER B 1 67 ? -5.321 27.112 -41.616 1.00 18.86 64 SER B C 1
ATOM 2906 O O . SER B 1 67 ? -6.206 26.325 -41.869 1.00 18.29 64 SER B O 1
ATOM 2909 N N . PHE B 1 68 ? -4.031 26.796 -41.728 1.00 19.54 65 PHE B N 1
ATOM 2910 C CA . PHE B 1 68 ? -3.631 25.449 -42.179 1.00 20.16 65 PHE B CA 1
ATOM 2911 C C . PHE B 1 68 ? -4.270 24.382 -41.303 1.00 19.42 65 PHE B C 1
ATOM 2912 O O . PHE B 1 68 ? -4.776 23.374 -41.807 1.00 20.05 65 PHE B O 1
ATOM 2920 N N . TYR B 1 69 ? -4.236 24.603 -39.995 1.00 18.59 66 TYR B N 1
ATOM 2921 C CA . TYR B 1 69 ? -4.773 23.626 -39.048 1.00 18.32 66 TYR B CA 1
ATOM 2922 C C . TYR B 1 69 ? -6.273 23.504 -39.177 1.00 18.09 66 TYR B C 1
ATOM 2923 O O . TYR B 1 69 ? -6.798 22.405 -39.178 1.00 18.89 66 TYR B O 1
ATOM 2932 N N . VAL B 1 70 ? -6.969 24.627 -39.285 1.00 17.90 67 VAL B N 1
ATOM 2933 C CA . VAL B 1 70 ? -8.418 24.583 -39.381 1.00 17.67 67 VAL B CA 1
ATOM 2934 C C . VAL B 1 70 ? -8.851 23.905 -40.677 1.00 17.99 67 VAL B C 1
ATOM 2935 O O . VAL B 1 70 ? -9.722 23.041 -40.651 1.00 16.92 67 VAL B O 1
ATOM 2939 N N . THR B 1 71 ? -8.254 24.286 -41.805 1.00 18.73 68 THR B N 1
ATOM 2940 C CA . THR B 1 71 ? -8.710 23.736 -43.087 1.00 19.89 68 THR B CA 1
ATOM 2941 C C . THR B 1 71 ? -8.307 22.256 -43.202 1.00 19.47 68 THR B C 1
ATOM 2942 O O . THR B 1 71 ? -9.017 21.476 -43.803 1.00 19.28 68 THR B O 1
ATOM 2946 N N . ALA B 1 72 ? -7.187 21.875 -42.591 1.00 19.04 69 ALA B N 1
ATOM 2947 C CA . ALA B 1 72 ? -6.804 20.458 -42.494 1.00 19.98 69 ALA B CA 1
ATOM 2948 C C . ALA B 1 72 ? -7.860 19.634 -41.761 1.00 20.06 69 ALA B C 1
ATOM 2949 O O . ALA B 1 72 ? -8.211 18.529 -42.201 1.00 19.61 69 ALA B O 1
ATOM 2951 N N . ARG B 1 73 ? -8.360 20.180 -40.655 1.00 20.12 70 ARG B N 1
ATOM 2952 C CA . ARG B 1 73 ? -9.377 19.501 -39.845 1.00 21.00 70 ARG B CA 1
ATOM 2953 C C . ARG B 1 73 ? -10.675 19.414 -40.644 1.00 21.62 70 ARG B C 1
ATOM 2954 O O . ARG B 1 73 ? -11.371 18.402 -40.618 1.00 22.29 70 ARG B O 1
ATOM 2962 N N . GLN B 1 74 ? -10.981 20.471 -41.382 1.00 21.63 71 GLN B N 1
ATOM 2963 C CA . GLN B 1 74 ? -12.141 20.450 -42.266 1.00 22.72 71 GLN B CA 1
ATOM 2964 C C . GLN B 1 74 ? -12.008 19.380 -43.334 1.00 23.18 71 GLN B C 1
ATOM 2965 O O . GLN B 1 74 ? -12.945 18.641 -43.590 1.00 24.18 71 GLN B O 1
ATOM 2971 N N . THR B 1 75 ? -10.833 19.271 -43.940 1.00 22.97 72 THR B N 1
ATOM 2972 C CA . THR B 1 75 ? -10.633 18.272 -44.968 1.00 23.32 72 THR B CA 1
ATOM 2973 C C . THR B 1 75 ? -10.741 16.877 -44.365 1.00 22.58 72 THR B C 1
ATOM 2974 O O . THR B 1 75 ? -11.386 16.000 -44.941 1.00 23.58 72 THR B O 1
ATOM 2978 N N . LEU B 1 76 ? -10.148 16.695 -43.189 1.00 20.91 73 LEU B N 1
ATOM 2979 C CA . LEU B 1 76 ? -10.190 15.413 -42.484 1.00 20.36 73 LEU B CA 1
ATOM 2980 C C . LEU B 1 76 ? -11.639 15.001 -42.167 1.00 20.63 73 LEU B C 1
ATOM 2981 O O . LEU B 1 76 ? -12.055 13.854 -42.391 1.00 20.90 73 LEU B O 1
ATOM 2986 N N . GLN B 1 77 ? -12.392 15.945 -41.627 1.00 20.47 74 GLN B N 1
ATOM 2987 C CA . GLN B 1 77 ? -13.818 15.765 -41.395 1.00 21.18 74 GLN B CA 1
ATOM 2988 C C . GLN B 1 77 ? -14.510 15.288 -42.679 1.00 22.84 74 GLN B C 1
ATOM 2989 O O . GLN B 1 77 ? -15.178 14.255 -42.662 1.00 23.99 74 GLN B O 1
ATOM 2995 N N . GLN B 1 78 ? -14.330 16.006 -43.792 1.00 23.39 75 GLN B N 1
ATOM 2996 C CA . GLN B 1 78 ? -14.993 15.632 -45.035 1.00 25.26 75 GLN B CA 1
ATOM 2997 C C . GLN B 1 78 ? -14.611 14.224 -45.492 1.00 25.35 75 GLN B C 1
ATOM 2998 O O . GLN B 1 78 ? -15.483 13.453 -45.904 1.00 26.38 75 GLN B O 1
ATOM 3004 N N . ALA B 1 79 ? -13.321 13.893 -45.432 1.00 24.04 76 ALA B N 1
ATOM 3005 C CA . ALA B 1 79 ? -12.861 12.596 -45.918 1.00 24.33 76 ALA B CA 1
ATOM 3006 C C . ALA B 1 79 ? -13.305 11.459 -44.990 1.00 23.66 76 ALA B C 1
ATOM 3007 O O . ALA B 1 79 ? -13.835 10.456 -45.460 1.00 25.40 76 ALA B O 1
ATOM 3009 N N . THR B 1 80 ? -13.153 11.636 -43.683 1.00 22.31 77 THR B N 1
ATOM 3010 C CA . THR B 1 80 ? -13.515 10.586 -42.724 1.00 22.10 77 THR B CA 1
ATOM 3011 C C . THR B 1 80 ? -15.005 10.362 -42.639 1.00 22.46 77 THR B C 1
ATOM 3012 O O . THR B 1 80 ? -15.440 9.232 -42.518 1.00 23.03 77 THR B O 1
ATOM 3016 N N . TYR B 1 81 ? -15.800 11.424 -42.713 1.00 23.05 78 TYR B N 1
ATOM 3017 C CA . TYR B 1 81 ? -17.258 11.250 -42.689 1.00 24.19 78 TYR B CA 1
ATOM 3018 C C . TYR B 1 81 ? -17.776 10.578 -43.967 1.00 26.22 78 TYR B C 1
ATOM 3019 O O . TYR B 1 81 ? -18.722 9.790 -43.920 1.00 27.28 78 TYR B O 1
ATOM 3028 N N . GLN B 1 82 ? -17.163 10.888 -45.108 1.00 26.97 79 GLN B N 1
ATOM 3029 C CA . GLN B 1 82 ? -17.468 10.175 -46.346 1.00 28.91 79 GLN B CA 1
ATOM 3030 C C . GLN B 1 82 ? -17.190 8.677 -46.111 1.00 29.04 79 GLN B C 1
ATOM 3031 O O . GLN B 1 82 ? -18.050 7.826 -46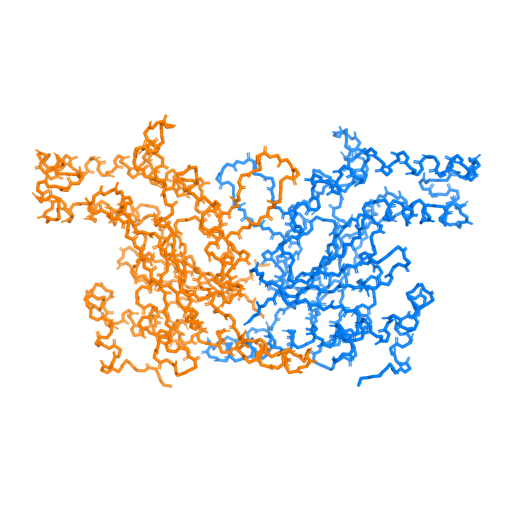.359 1.00 29.96 79 GLN B O 1
ATOM 3037 N N . PHE B 1 83 ? -15.991 8.367 -45.610 1.00 27.68 80 PHE B N 1
ATOM 3038 C CA . PHE B 1 83 ? -15.602 6.983 -45.370 1.00 28.25 80 PHE B CA 1
ATOM 3039 C C . PHE B 1 83 ? -16.461 6.309 -44.297 1.00 28.46 80 PHE B C 1
ATOM 3040 O O . PHE B 1 83 ? -16.801 5.148 -44.423 1.00 29.66 80 PHE B O 1
ATOM 3048 N N . LEU B 1 84 ? -16.803 7.033 -43.238 1.00 27.49 81 LEU B N 1
ATOM 3049 C CA . LEU B 1 84 ? -17.617 6.450 -42.170 1.00 27.92 81 LEU B CA 1
ATOM 3050 C C . LEU B 1 84 ? -19.098 6.430 -42.510 1.00 29.04 81 LEU B C 1
ATOM 3051 O O . LEU B 1 84 ? -19.890 5.882 -41.749 1.00 29.06 81 LEU B O 1
ATOM 3056 N N . GLY B 1 85 ? -19.463 7.027 -43.645 1.00 30.19 82 GLY B N 1
ATOM 3057 C CA . GLY B 1 85 ? -20.854 7.123 -44.055 1.00 31.82 82 GLY B CA 1
ATOM 3058 C C . GLY B 1 85 ? -21.689 7.910 -43.064 1.00 31.53 82 GLY B C 1
ATOM 3059 O O . GLY B 1 85 ? -22.768 7.488 -42.690 1.00 32.67 82 GLY B O 1
ATOM 3060 N N . LYS B 1 86 ? -21.180 9.053 -42.630 1.00 31.02 83 LYS B N 1
ATOM 3061 C CA . LYS B 1 86 ? -21.883 9.894 -41.655 1.00 31.26 83 LYS B CA 1
ATOM 3062 C C . LYS B 1 86 ? -22.257 11.221 -42.304 1.00 31.70 83 LYS B C 1
ATOM 3063 O O . LYS B 1 86 ? -21.416 11.865 -42.914 1.00 31.73 83 LYS B O 1
ATOM 3069 N N . PRO B 1 87 ? -23.535 11.617 -42.208 1.00 33.23 84 PRO B N 1
ATOM 3070 C CA . PRO B 1 87 ? -23.941 12.861 -42.852 1.00 33.68 84 PRO B CA 1
ATOM 3071 C C . PRO B 1 87 ? -23.815 14.074 -41.939 1.00 32.81 84 PRO B C 1
ATOM 3072 O O . PRO B 1 87 ? -24.044 15.201 -42.390 1.00 33.28 84 PRO B O 1
ATOM 3076 N N . GLU B 1 88 ? -23.446 13.855 -40.679 1.00 31.74 85 GLU B N 1
ATOM 3077 C CA . GLU B 1 88 ? -23.409 14.928 -39.718 1.00 31.20 85 GLU B CA 1
ATOM 3078 C C . GLU B 1 88 ? -22.421 15.997 -40.168 1.00 30.25 85 GLU B C 1
ATOM 3079 O O . GLU B 1 88 ? -21.376 15.688 -40.730 1.00 29.53 85 GLU B O 1
ATOM 3085 N N . PRO B 1 89 ? -22.752 17.266 -39.920 1.00 29.84 86 PRO B N 1
ATOM 3086 C CA . PRO B 1 89 ? -21.829 18.311 -40.308 1.00 28.83 86 PRO B CA 1
ATOM 3087 C C . PRO B 1 89 ? -20.664 18.412 -39.343 1.00 26.85 86 PRO B C 1
ATOM 3088 O O . PRO B 1 89 ? -20.695 17.834 -38.253 1.00 25.95 86 PRO B O 1
ATOM 3092 N N . LYS B 1 90 ? -19.645 19.146 -39.758 1.00 25.87 87 LYS B N 1
ATOM 3093 C CA . LYS B 1 90 ? -18.535 19.474 -38.877 1.00 24.51 87 LYS B CA 1
ATOM 3094 C C . LYS B 1 90 ? -18.970 20.271 -37.651 1.00 23.45 87 LYS B C 1
ATOM 3095 O O . LYS B 1 90 ? -20.011 20.924 -37.627 1.00 23.66 87 LYS B O 1
ATOM 3101 N N . VAL B 1 91 ? -18.132 20.199 -36.636 1.00 21.91 88 VAL B N 1
ATOM 3102 C CA . VAL B 1 91 ? -18.239 21.035 -35.475 1.00 20.90 88 VAL B CA 1
ATOM 3103 C C . VAL B 1 91 ? -17.083 22.052 -35.605 1.00 20.98 88 VAL B C 1
ATOM 3104 O O . VAL B 1 91 ? -16.188 21.864 -36.440 1.00 20.58 88 VAL B O 1
ATOM 3108 N N . PRO B 1 92 ? -17.086 23.108 -34.772 1.00 20.62 89 PRO B N 1
ATOM 3109 C CA . PRO B 1 92 ? -16.083 24.157 -34.921 1.00 20.11 89 PRO B CA 1
ATOM 3110 C C . PRO B 1 92 ? -14.697 23.714 -34.475 1.00 19.13 89 PRO B C 1
ATOM 3111 O O . PRO B 1 92 ? -14.544 22.854 -33.610 1.00 19.27 89 PRO B O 1
ATOM 3115 N N . TYR B 1 93 ? -13.702 24.296 -35.106 1.00 18.27 90 TYR B N 1
ATOM 3116 C CA . TYR B 1 93 ? -12.337 24.167 -34.676 1.00 17.50 90 TYR B CA 1
ATOM 3117 C C . TYR B 1 93 ? -12.153 25.177 -33.548 1.00 16.67 90 TYR B C 1
ATOM 3118 O O . TYR B 1 93 ? -12.503 26.331 -33.718 1.00 17.59 90 TYR B O 1
ATOM 3127 N N . ILE B 1 94 ? -11.643 24.746 -32.401 1.00 15.92 91 ILE B N 1
ATOM 3128 C CA . ILE B 1 94 ? -11.513 25.635 -31.251 1.00 15.65 91 ILE B CA 1
ATOM 3129 C C . ILE B 1 94 ? -10.059 25.852 -30.902 1.00 15.12 91 ILE B C 1
ATOM 3130 O O . ILE B 1 94 ? -9.327 24.894 -30.661 1.00 15.29 91 ILE B O 1
ATOM 3135 N N . ILE B 1 95 ? -9.659 27.117 -30.864 1.00 14.80 92 ILE B N 1
ATOM 3136 C CA . ILE B 1 95 ? -8.297 27.500 -30.569 1.00 14.77 92 ILE B CA 1
ATOM 3137 C C . ILE B 1 95 ? -8.266 28.137 -29.177 1.00 15.37 92 ILE B C 1
ATOM 3138 O O . ILE B 1 95 ? -8.981 29.099 -28.919 1.00 16.52 92 ILE B O 1
ATOM 3143 N N . GLY B 1 96 ? -7.439 27.605 -28.292 1.00 15.26 93 GLY B N 1
ATOM 3144 C CA . GLY B 1 96 ? -7.341 28.099 -26.930 1.00 15.92 93 GLY B CA 1
ATOM 3145 C C . GLY B 1 96 ? -6.293 29.181 -26.842 1.00 16.45 93 GLY B C 1
ATOM 3146 O O . GLY B 1 96 ? -5.246 29.084 -27.478 1.00 16.56 93 GLY B O 1
ATOM 3147 N N . ILE B 1 97 ? -6.579 30.240 -26.086 1.00 17.06 94 ILE B N 1
ATOM 3148 C CA . ILE B 1 97 ? -5.570 31.240 -25.797 1.00 16.83 94 ILE B CA 1
ATOM 3149 C C . ILE B 1 97 ? -5.472 31.420 -24.297 1.00 17.60 94 ILE B C 1
ATOM 3150 O O . ILE B 1 97 ? -6.444 31.811 -23.640 1.00 18.63 94 ILE B O 1
ATOM 3155 N N . ALA B 1 98 ? -4.303 31.103 -23.755 1.00 17.23 95 ALA B N 1
ATOM 3156 C CA . ALA B 1 98 ? -4.061 31.137 -22.319 1.00 17.15 95 ALA B CA 1
ATOM 3157 C C . ALA B 1 98 ? -2.900 32.094 -22.035 1.00 17.64 95 ALA B C 1
ATOM 3158 O O . ALA B 1 98 ? -2.211 32.538 -22.950 1.00 18.65 95 ALA B O 1
ATOM 3160 N N . GLY B 1 99 ? -2.687 32.402 -20.768 1.00 17.96 96 GLY B N 1
ATOM 3161 C CA . GLY B 1 99 ? -1.659 33.326 -20.358 1.00 18.39 96 GLY B CA 1
ATOM 3162 C C . GLY B 1 99 ? -2.117 34.086 -19.126 1.00 19.25 96 GLY B C 1
ATOM 3163 O O . GLY B 1 99 ? -3.285 34.016 -18.749 1.00 17.65 96 GLY B O 1
ATOM 3164 N N . SER B 1 100 ? -1.170 34.794 -18.500 1.00 19.79 97 SER B N 1
ATOM 3165 C CA . SER B 1 100 ? -1.418 35.567 -17.294 1.00 20.74 97 SER B CA 1
ATOM 3166 C C . SER B 1 100 ? -2.487 36.606 -17.504 1.00 21.22 97 SER B C 1
ATOM 3167 O O . SER B 1 100 ? -2.749 37.020 -18.632 1.00 21.96 97 SER B O 1
ATOM 3170 N N . VAL B 1 101 ? -3.070 37.060 -16.404 1.00 21.95 98 VAL B N 1
ATOM 3171 C CA . VAL B 1 101 ? -3.828 38.289 -16.414 1.00 22.30 98 VAL B CA 1
ATOM 3172 C C . VAL B 1 101 ? -2.913 39.390 -16.978 1.00 22.65 98 VAL B C 1
ATOM 3173 O O . VAL B 1 101 ? -1.750 39.482 -16.600 1.00 22.75 98 VAL B O 1
ATOM 3177 N N . ALA B 1 102 ? -3.446 40.194 -17.895 1.00 22.13 99 ALA B N 1
ATOM 3178 C CA . ALA B 1 102 ? -2.759 41.366 -18.453 1.00 22.23 99 ALA B CA 1
ATOM 3179 C C . ALA B 1 102 ? -1.621 41.058 -19.426 1.00 21.50 99 ALA B C 1
ATOM 3180 O O . ALA B 1 102 ? -0.849 41.947 -19.768 1.00 21.87 99 ALA B O 1
ATOM 3182 N N . VAL B 1 103 ? -1.507 39.816 -19.871 1.00 20.89 100 VAL B N 1
ATOM 3183 C CA . VAL B 1 103 ? -0.440 39.445 -20.784 1.00 20.45 100 VAL B CA 1
ATOM 3184 C C . VAL B 1 103 ? -0.849 39.763 -22.225 1.00 20.09 100 VAL B C 1
ATOM 3185 O O . VAL B 1 103 ? -0.017 39.876 -23.114 1.00 19.44 100 VAL B O 1
ATOM 3189 N N . GLY B 1 104 ? -2.146 39.907 -22.452 1.00 20.89 101 GLY B N 1
ATOM 3190 C CA . GLY B 1 104 ? -2.640 40.321 -23.752 1.00 21.06 101 GLY B CA 1
ATOM 3191 C C . GLY B 1 104 ? -3.449 39.287 -24.495 1.00 20.89 101 GLY B C 1
ATOM 3192 O O . GLY B 1 104 ? -3.512 39.318 -25.718 1.00 20.98 101 GLY B O 1
ATOM 3193 N N . LYS B 1 105 ? -4.095 38.369 -23.796 1.00 21.49 102 LYS B N 1
ATOM 3194 C CA . LYS B 1 105 ? -4.816 37.328 -24.521 1.00 21.56 102 LYS B CA 1
ATOM 3195 C C . LYS B 1 105 ? -6.139 37.823 -25.147 1.00 22.17 102 LYS B C 1
ATOM 3196 O O . LYS B 1 105 ? -6.500 37.419 -26.258 1.00 21.89 102 LYS B O 1
ATOM 3202 N N . SER B 1 106 ? -6.814 38.747 -24.485 1.00 23.59 103 SER B N 1
ATOM 3203 C CA . SER B 1 106 ? -7.996 39.379 -25.061 1.00 24.64 103 SER B CA 1
ATOM 3204 C C . SER B 1 106 ? -7.634 40.179 -26.315 1.00 24.58 103 SER B C 1
ATOM 3205 O O . SER B 1 106 ? -8.352 40.170 -27.310 1.00 25.11 103 SER B O 1
ATOM 3208 N N . THR B 1 107 ? -6.512 40.872 -26.270 1.00 24.58 104 THR B N 1
ATOM 3209 C CA . THR B 1 107 ? -6.019 41.562 -27.451 1.00 24.60 104 THR B CA 1
ATOM 3210 C C . THR B 1 107 ? -5.683 40.570 -28.564 1.00 23.70 104 THR B C 1
ATOM 3211 O O . THR B 1 107 ? -6.021 40.793 -29.719 1.00 24.48 104 THR B O 1
ATOM 3215 N N . THR B 1 108 ? -5.043 39.464 -28.210 1.00 23.08 105 THR B N 1
ATOM 3216 C CA . THR B 1 108 ? -4.622 38.461 -29.192 1.00 22.29 105 THR B CA 1
ATOM 3217 C C . THR B 1 108 ? -5.838 37.809 -29.851 1.00 22.20 105 THR B C 1
ATOM 3218 O O . THR B 1 108 ? -5.882 37.632 -31.076 1.00 22.10 105 THR B O 1
ATOM 3222 N N . SER B 1 109 ? -6.832 37.479 -29.037 1.00 21.54 106 SER B N 1
ATOM 3223 C CA . SER B 1 109 ? -8.015 36.803 -29.545 1.00 21.56 106 SER B CA 1
ATOM 3224 C C . SER B 1 109 ? -8.806 37.704 -30.498 1.00 21.71 106 SER B C 1
ATOM 3225 O O . SER B 1 109 ? -9.332 37.238 -31.490 1.00 21.52 106 SER B O 1
ATOM 3228 N N . ARG B 1 110 ? -8.882 38.998 -30.211 1.00 22.44 107 ARG B N 1
ATOM 3229 C CA . ARG B 1 110 ? -9.598 39.901 -31.095 1.00 23.53 107 ARG B CA 1
ATOM 3230 C C . ARG B 1 110 ? -8.857 40.082 -32.423 1.00 22.83 107 ARG B C 1
ATOM 3231 O O . ARG B 1 110 ? -9.477 40.198 -33.480 1.00 21.78 107 ARG B O 1
ATOM 3239 N N . VAL B 1 111 ? -7.534 40.101 -32.372 1.00 21.95 108 VAL B N 1
ATOM 3240 C CA . VAL B 1 111 ? -6.765 40.274 -33.590 1.00 22.17 108 VAL B CA 1
ATOM 3241 C C . VAL B 1 111 ? -6.907 39.036 -34.473 1.00 21.71 108 VAL B C 1
ATOM 3242 O O . VAL B 1 111 ? -7.162 39.155 -35.683 1.00 20.64 108 VAL B O 1
ATOM 3246 N N . LEU B 1 112 ? -6.757 37.864 -33.843 1.00 20.62 109 LEU B N 1
ATOM 3247 C CA . LEU B 1 112 ? -6.901 36.595 -34.543 1.00 20.12 109 LEU B CA 1
ATOM 3248 C C . LEU B 1 112 ? -8.319 36.377 -35.042 1.00 20.50 109 LEU B C 1
ATOM 3249 O O . LEU B 1 112 ? -8.493 35.775 -36.091 1.00 21.26 109 LEU B O 1
ATOM 3254 N N . LYS B 1 113 ? -9.322 36.857 -34.307 1.00 20.75 110 LYS B N 1
ATOM 3255 C CA . LYS B 1 113 ? -10.715 36.722 -34.739 1.00 21.04 110 LYS B CA 1
ATOM 3256 C C . LYS B 1 113 ? -10.914 37.477 -36.042 1.00 21.94 110 LYS B C 1
ATOM 3257 O O . LYS B 1 113 ? -11.466 36.925 -36.987 1.00 22.85 110 LYS B O 1
ATOM 3263 N N . ALA B 1 114 ? -10.448 38.719 -36.098 1.00 22.01 111 ALA B N 1
ATOM 3264 C CA . ALA B 1 114 ? -10.522 39.500 -37.321 1.00 23.50 111 ALA B CA 1
ATOM 3265 C C . ALA B 1 114 ? -9.746 38.848 -38.466 1.00 23.39 111 ALA B C 1
ATOM 3266 O O . ALA B 1 114 ? -10.274 38.724 -39.555 1.00 24.13 111 ALA B O 1
ATOM 3268 N N . LEU B 1 115 ? -8.515 38.418 -38.207 1.00 22.71 112 LEU B N 1
ATOM 3269 C CA . LEU B 1 115 ? -7.653 37.868 -39.249 1.00 22.96 112 LEU B CA 1
ATOM 3270 C C . LEU B 1 115 ? -8.069 36.483 -39.714 1.00 22.39 112 LEU B C 1
ATOM 3271 O O . LEU B 1 115 ? -8.096 36.222 -40.905 1.00 23.41 112 LEU B O 1
ATOM 3276 N N . LEU B 1 116 ? -8.391 35.591 -38.785 1.00 21.15 113 LEU B N 1
ATOM 3277 C CA . LEU B 1 116 ? -8.816 34.256 -39.172 1.00 20.86 113 LEU B CA 1
ATOM 3278 C C . LEU B 1 116 ? -10.060 34.286 -40.053 1.00 22.18 113 LEU B C 1
ATOM 3279 O O . LEU B 1 116 ? -10.230 33.416 -40.896 1.00 23.05 113 LEU B O 1
ATOM 3284 N N . SER B 1 117 ? -10.902 35.301 -39.886 1.00 22.90 114 SER B N 1
ATOM 3285 C CA . SER B 1 117 ? -12.159 35.371 -40.596 1.00 24.16 114 SER B CA 1
ATOM 3286 C C . SER B 1 117 ? -11.977 35.734 -42.081 1.00 26.03 114 SER B C 1
ATOM 3287 O O . SER B 1 117 ? -12.888 35.547 -42.865 1.00 26.70 114 SER B O 1
ATOM 3290 N N . ARG B 1 118 ? -10.804 36.243 -42.460 1.00 27.25 115 ARG B N 1
ATOM 3291 C CA . ARG B 1 118 ? -10.535 36.620 -43.856 1.00 29.24 115 ARG B CA 1
ATOM 3292 C C . ARG B 1 118 ? -10.491 35.449 -44.831 1.00 29.59 115 ARG B C 1
ATOM 3293 O O . ARG B 1 118 ? -10.645 35.657 -46.030 1.00 31.77 115 ARG B O 1
ATOM 3301 N N . TRP B 1 119 ? -10.264 34.232 -44.342 1.00 28.88 116 TRP B N 1
ATOM 3302 C CA . TRP B 1 119 ? -10.189 33.055 -45.214 1.00 29.46 116 TRP B CA 1
ATOM 3303 C C . TRP B 1 119 ? -11.543 32.409 -45.459 1.00 29.61 116 TRP B C 1
ATOM 3304 O O . TRP B 1 119 ? -12.247 32.075 -44.517 1.00 28.68 116 TRP B O 1
ATOM 3315 N N . PRO B 1 120 ? -11.894 32.198 -46.740 1.00 31.25 117 PRO B N 1
ATOM 3316 C CA . PRO B 1 120 ? -13.245 31.767 -47.065 1.00 31.80 117 PRO B CA 1
ATOM 3317 C C . PRO B 1 120 ? -13.610 30.359 -46.591 1.00 30.90 117 PRO B C 1
ATOM 3318 O O . PRO B 1 120 ? -14.786 30.021 -46.604 1.00 31.44 117 PRO B O 1
ATOM 3322 N N . ASP B 1 121 ? -12.642 29.541 -46.185 1.00 29.79 118 ASP B N 1
ATOM 3323 C CA . ASP B 1 121 ? -12.973 28.249 -45.567 1.00 29.16 118 ASP B CA 1
ATOM 3324 C C . ASP B 1 121 ? -13.455 28.395 -44.137 1.00 26.90 118 ASP B C 1
ATOM 3325 O O . ASP B 1 121 ? -14.012 27.456 -43.592 1.00 26.51 118 ASP B O 1
ATOM 3330 N N . HIS B 1 122 ? -13.227 29.547 -43.519 1.00 25.45 119 HIS B N 1
ATOM 3331 C CA . HIS B 1 122 ? -13.640 29.729 -42.144 1.00 23.64 119 HIS B CA 1
ATOM 3332 C C . HIS B 1 122 ? -13.887 31.179 -41.766 1.00 23.57 119 HIS B C 1
ATOM 3333 O O . HIS B 1 122 ? -13.266 31.708 -40.863 1.00 22.52 119 HIS B O 1
ATOM 3340 N N . PRO B 1 123 ? -14.845 31.825 -42.448 1.00 24.64 120 PRO B N 1
ATOM 3341 C CA . PRO B 1 123 ? -15.114 33.238 -42.207 1.00 25.03 120 PRO B CA 1
ATOM 3342 C C . PRO B 1 123 ? -15.820 33.503 -40.886 1.00 24.34 120 PRO B C 1
ATOM 3343 O O . PRO B 1 123 ? -15.824 34.645 -40.428 1.00 24.52 120 PRO B O 1
ATOM 3347 N N . ASN B 1 124 ? -16.426 32.473 -40.293 1.00 23.67 121 ASN B N 1
ATOM 3348 C CA . ASN B 1 124 ? -17.210 32.655 -39.074 1.00 23.89 121 ASN B CA 1
ATOM 3349 C C . ASN B 1 124 ? -16.380 32.321 -37.858 1.00 22.23 121 ASN B C 1
ATOM 3350 O O . ASN B 1 124 ? -16.097 31.156 -37.585 1.00 20.93 121 ASN B O 1
ATOM 3355 N N . VAL B 1 125 ? -15.954 33.361 -37.152 1.00 22.02 122 VAL B N 1
ATOM 3356 C CA . VAL B 1 125 ? -15.030 33.178 -36.050 1.00 21.37 122 VAL B CA 1
ATOM 3357 C C . VAL B 1 125 ? -15.566 33.843 -34.809 1.00 21.52 122 VAL B C 1
ATOM 3358 O O . VAL B 1 125 ? -15.925 35.012 -34.850 1.00 22.26 122 VAL B O 1
ATOM 3362 N N . GLU B 1 126 ? -15.613 33.092 -33.711 1.00 21.24 123 GLU B N 1
ATOM 3363 C CA . GLU B 1 126 ? -16.140 33.606 -32.442 1.00 22.33 123 GLU B CA 1
ATOM 3364 C C . GLU B 1 126 ? -15.141 33.519 -31.327 1.00 21.15 123 GLU B C 1
ATOM 3365 O O . GLU B 1 126 ? -14.314 32.623 -31.302 1.00 20.04 123 GLU B O 1
ATOM 3371 N N . VAL B 1 127 ? -15.239 34.457 -30.392 1.00 21.87 124 VAL B N 1
ATOM 3372 C CA . VAL B 1 127 ? -14.373 34.453 -29.235 1.00 21.62 124 VAL B CA 1
ATOM 3373 C C . VAL B 1 127 ? -15.204 34.188 -27.992 1.00 22.46 124 VAL B C 1
ATOM 3374 O O . VAL B 1 127 ? -16.246 34.840 -27.774 1.00 23.27 124 VAL B O 1
ATOM 3378 N N . ILE B 1 128 ? -14.763 33.202 -27.208 1.00 21.96 125 ILE B N 1
ATOM 3379 C CA . ILE B 1 128 ? -15.336 32.927 -25.893 1.00 22.22 125 ILE B CA 1
ATOM 3380 C C . ILE B 1 128 ? -14.296 33.280 -24.853 1.00 22.32 125 ILE B C 1
ATOM 3381 O O . ILE B 1 128 ? -13.210 32.712 -24.864 1.00 21.01 125 ILE B O 1
ATOM 3386 N N . THR B 1 129 ? -14.627 34.203 -23.954 1.00 23.53 126 THR B N 1
ATOM 3387 C CA . THR B 1 129 ? -13.749 34.487 -22.829 1.00 24.06 126 THR B CA 1
ATOM 3388 C C . THR B 1 129 ? -14.229 33.647 -21.675 1.00 24.26 126 THR B C 1
ATOM 3389 O O . THR B 1 129 ? -15.418 33.552 -21.402 1.00 24.86 126 THR B O 1
ATOM 3393 N N . THR B 1 130 ? -13.284 33.025 -21.004 1.00 24.02 127 THR B N 1
ATOM 3394 C CA . THR B 1 130 ? -13.577 32.196 -19.860 1.00 24.27 127 THR B CA 1
ATOM 3395 C C . THR B 1 130 ? -14.071 33.019 -18.647 1.00 25.37 127 THR B C 1
ATOM 3396 O O . THR B 1 130 ? -14.730 32.476 -17.763 1.00 25.54 127 THR B O 1
ATOM 3400 N N . ASP B 1 131 ? -13.777 34.326 -18.636 1.00 25.72 128 ASP B N 1
ATOM 3401 C CA . ASP B 1 131 ? -14.244 35.262 -17.602 1.00 27.00 128 ASP B CA 1
ATOM 3402 C C . ASP B 1 131 ? -15.730 35.106 -17.339 1.00 27.13 128 ASP B C 1
ATOM 3403 O O . ASP B 1 131 ? -16.196 35.221 -16.198 1.00 27.69 128 ASP B O 1
ATOM 3408 N N . GLY B 1 132 ? -16.476 34.890 -18.415 1.00 25.47 129 GLY B N 1
ATOM 3409 C CA . GLY B 1 132 ? -17.894 34.738 -18.330 1.00 26.00 129 GLY B CA 1
ATOM 3410 C C . GLY B 1 132 ? -18.350 33.587 -17.465 1.00 25.80 129 GLY B C 1
ATOM 3411 O O . GLY B 1 132 ? -19.504 33.562 -17.044 1.00 27.13 129 GLY B O 1
ATOM 3412 N N . PHE B 1 133 ? -17.460 32.643 -17.193 1.00 24.51 130 PHE B N 1
ATOM 3413 C CA . PHE B 1 133 ? -17.787 31.496 -16.366 1.00 25.05 130 PHE B CA 1
ATOM 3414 C C . PHE B 1 133 ? -17.268 31.640 -14.936 1.00 25.99 130 PHE B C 1
ATOM 3415 O O . PHE B 1 133 ? -17.304 30.691 -14.168 1.00 27.01 130 PHE B O 1
ATOM 3423 N N . LEU B 1 134 ? -16.810 32.838 -14.573 1.00 26.16 131 LEU B N 1
ATOM 3424 C CA . LEU B 1 134 ? -16.538 33.151 -13.182 1.00 27.09 131 LEU B CA 1
ATOM 3425 C C . LEU B 1 134 ? -17.844 33.114 -12.420 1.00 28.59 131 LEU B C 1
ATOM 3426 O O . LEU B 1 134 ? -18.890 33.452 -12.974 1.00 28.87 131 LEU B O 1
ATOM 3431 N N . TYR B 1 135 ? -17.784 32.702 -11.154 1.00 29.49 132 TYR B N 1
ATOM 3432 C CA . TYR B 1 135 ? -18.917 32.855 -10.251 1.00 31.21 132 TYR B CA 1
ATOM 3433 C C . TYR B 1 135 ? -19.127 34.348 -10.004 1.00 31.75 132 TYR B C 1
ATOM 3434 O O . TYR B 1 135 ? -18.174 35.125 -10.013 1.00 31.41 132 TYR B O 1
ATOM 3443 N N . SER B 1 136 ? -20.371 34.748 -9.784 1.00 32.74 133 SER B N 1
ATOM 3444 C CA . SER B 1 136 ? -20.674 36.131 -9.458 1.00 34.26 133 SER B CA 1
ATOM 3445 C C . SER B 1 136 ? -19.972 36.541 -8.173 1.00 35.60 133 SER B C 1
ATOM 3446 O O . SER B 1 136 ? -19.576 35.691 -7.367 1.00 35.64 133 SER B O 1
ATOM 3449 N N . ASN B 1 137 ? -19.836 37.847 -7.975 1.00 36.78 134 ASN B N 1
ATOM 3450 C CA . ASN B 1 137 ? -19.227 38.368 -6.747 1.00 38.34 134 ASN B CA 1
ATOM 3451 C C . ASN B 1 137 ? -19.962 37.869 -5.505 1.00 40.29 134 ASN B C 1
ATOM 3452 O O . ASN B 1 137 ? -19.332 37.472 -4.530 1.00 40.97 134 ASN B O 1
ATOM 3457 N N . ALA B 1 138 ? -21.289 37.857 -5.557 1.00 41.69 135 ALA B N 1
ATOM 3458 C CA . ALA B 1 138 ? -22.088 37.400 -4.424 1.00 44.08 135 ALA B CA 1
ATOM 3459 C C . ALA B 1 138 ? -21.752 35.949 -4.041 1.00 44.03 135 ALA B C 1
ATOM 3460 O O . ALA B 1 138 ? -21.608 35.642 -2.860 1.00 45.35 135 ALA B O 1
ATOM 3462 N N . LYS B 1 139 ? -21.627 35.066 -5.032 1.00 42.63 136 LYS B N 1
ATOM 3463 C CA . LYS B 1 139 ? -21.241 33.670 -4.767 1.00 42.74 136 LYS B CA 1
ATOM 3464 C C . LYS B 1 139 ? -19.816 33.578 -4.250 1.00 42.39 136 LYS B C 1
ATOM 3465 O O . LYS B 1 139 ? -19.540 32.812 -3.329 1.00 43.68 136 LYS B O 1
ATOM 3471 N N . LEU B 1 140 ? -18.915 34.345 -4.855 1.00 41.29 137 LEU B N 1
ATOM 3472 C CA . LEU B 1 140 ? -17.520 34.360 -4.432 1.00 41.12 137 LEU B CA 1
ATOM 3473 C C . LEU B 1 140 ? -17.392 34.861 -3.005 1.00 43.87 137 LEU B C 1
ATOM 3474 O O . LEU B 1 140 ? -16.556 34.369 -2.258 1.00 44.50 137 LEU B O 1
ATOM 3479 N N . GLU B 1 141 ? -18.214 35.839 -2.632 1.00 46.24 138 GLU B N 1
ATOM 3480 C CA . GLU B 1 141 ? -18.151 36.417 -1.294 1.00 49.13 138 GLU B CA 1
ATOM 3481 C C . GLU B 1 141 ? -18.569 35.424 -0.227 1.00 50.79 138 GLU B C 1
ATOM 3482 O O . GLU B 1 141 ? -17.932 35.332 0.822 1.00 52.36 138 GLU B O 1
ATOM 3488 N N . LYS B 1 142 ? -19.638 34.686 -0.505 1.00 50.93 139 LYS B N 1
ATOM 3489 C CA . LYS B 1 142 ? -20.171 33.694 0.429 1.00 52.76 139 LYS B CA 1
ATOM 3490 C C . LYS B 1 142 ? -19.122 32.634 0.758 1.00 51.96 139 LYS B C 1
ATOM 3491 O O . LYS B 1 142 ? -19.009 32.187 1.904 1.00 53.99 139 LYS B O 1
ATOM 3497 N N . GLN B 1 143 ? -18.352 32.254 -0.258 1.00 49.28 140 GLN B N 1
ATOM 3498 C CA . GLN B 1 143 ? -17.308 31.248 -0.138 1.00 48.38 140 GLN B CA 1
ATOM 3499 C C . GLN B 1 143 ? -15.933 31.858 0.205 1.00 48.04 140 GLN B C 1
ATOM 3500 O O . GLN B 1 143 ? -14.929 31.139 0.259 1.00 47.68 140 GLN B O 1
ATOM 3506 N N . GLY B 1 144 ? -15.880 33.173 0.417 1.00 47.97 141 GLY B N 1
ATOM 3507 C CA . GLY B 1 144 ? -14.637 33.847 0.802 1.00 47.99 141 GLY B CA 1
ATOM 3508 C C . GLY B 1 144 ? -13.601 33.949 -0.301 1.00 45.63 141 GLY B C 1
ATOM 3509 O O . GLY B 1 144 ? -12.411 34.136 -0.026 1.00 45.99 141 GLY B O 1
ATOM 3510 N N . LEU B 1 145 ? -14.052 33.852 -1.551 1.00 43.42 142 LEU B N 1
ATOM 3511 C CA . LEU B 1 145 ? -13.159 33.730 -2.692 1.00 40.88 142 LEU B CA 1
ATOM 3512 C C . LEU B 1 145 ? -12.977 35.024 -3.503 1.00 40.00 142 LEU B C 1
ATOM 3513 O O . LEU B 1 145 ? -12.403 34.980 -4.601 1.00 37.36 142 LEU B O 1
ATOM 3518 N N . MET B 1 146 ? -13.412 36.167 -2.972 1.00 41.17 143 MET B N 1
ATOM 3519 C CA . MET B 1 146 ? -13.243 37.438 -3.695 1.00 41.21 143 MET B CA 1
ATOM 3520 C C . MET B 1 146 ? -11.774 37.860 -3.879 1.00 41.27 143 MET B C 1
ATOM 3521 O O . MET B 1 146 ? -11.479 38.710 -4.720 1.00 40.85 143 MET B O 1
ATOM 3526 N N . LYS B 1 147 ? -10.862 37.276 -3.105 1.00 42.14 144 LYS B N 1
ATOM 3527 C CA . LYS B 1 147 ? -9.430 37.542 -3.277 1.00 42.00 144 LYS B CA 1
ATOM 3528 C C . LYS B 1 147 ? -8.806 36.508 -4.222 1.00 39.84 144 LYS B C 1
ATOM 3529 O O . LYS B 1 147 ? -7.602 36.536 -4.477 1.00 39.98 144 LYS B O 1
ATOM 3535 N N . ARG B 1 148 ? -9.637 35.620 -4.762 1.00 38.32 145 ARG B N 1
ATOM 3536 C CA . ARG B 1 148 ? -9.184 34.487 -5.549 1.00 36.38 145 ARG B CA 1
ATOM 3537 C C . ARG B 1 148 ? -9.877 34.448 -6.926 1.00 34.06 145 ARG B C 1
ATOM 3538 O O . ARG B 1 148 ? -10.025 33.396 -7.532 1.00 32.45 145 ARG B O 1
ATOM 3546 N N . LYS B 1 149 ? -10.291 35.609 -7.412 1.00 33.33 146 LYS B N 1
ATOM 3547 C CA . LYS B 1 149 ? -10.969 35.712 -8.685 1.00 31.91 146 LYS B CA 1
ATOM 3548 C C . LYS B 1 149 ? -9.931 35.376 -9.729 1.00 29.80 146 LYS B C 1
ATOM 3549 O O . LYS B 1 149 ? -8.842 35.917 -9.693 1.00 29.65 146 LYS B O 1
ATOM 3555 N N . GLY B 1 150 ? -10.245 34.439 -10.620 1.00 28.37 147 GLY B N 1
ATOM 3556 C CA . GLY B 1 150 ? -9.292 33.977 -11.615 1.00 26.80 147 GLY B CA 1
ATOM 3557 C C . GLY B 1 150 ? -8.599 32.675 -11.236 1.00 26.36 147 GLY B C 1
ATOM 3558 O O . GLY B 1 150 ? -8.051 31.988 -12.099 1.00 24.48 147 GLY B O 1
ATOM 3559 N N . PHE B 1 151 ? -8.605 32.348 -9.945 1.00 27.30 148 PHE B N 1
ATOM 3560 C CA . PHE B 1 151 ? -8.101 31.064 -9.475 1.00 27.43 148 PHE B CA 1
ATOM 3561 C C . PHE B 1 151 ? -9.133 29.998 -9.841 1.00 27.24 148 PHE B C 1
ATOM 3562 O O . PHE B 1 151 ? -10.296 30.314 -10.069 1.00 27.76 148 PHE B O 1
ATOM 3570 N N . PRO B 1 152 ? -8.721 28.731 -9.912 1.00 26.98 149 PRO B N 1
ATOM 3571 C CA . PRO B 1 152 ? -9.669 27.720 -10.457 1.00 26.69 149 PRO B CA 1
ATOM 3572 C C . PRO B 1 152 ? -10.992 27.640 -9.690 1.00 27.32 149 PRO B C 1
ATOM 3573 O O . PRO B 1 152 ? -12.034 27.432 -10.297 1.00 26.95 149 PRO B O 1
ATOM 3577 N N . GLU B 1 153 ? -10.942 27.832 -8.375 1.00 28.01 150 GLU B N 1
ATOM 3578 C CA . GLU B 1 153 ? -12.124 27.680 -7.534 1.00 29.35 150 GLU B CA 1
ATOM 3579 C C . GLU B 1 153 ? -13.148 28.803 -7.742 1.00 29.06 150 GLU B C 1
ATOM 3580 O O . GLU B 1 153 ? -14.253 28.736 -7.214 1.00 29.58 150 GLU B O 1
ATOM 3586 N N . SER B 1 154 ? -12.776 29.813 -8.532 1.00 27.49 151 SER B N 1
ATOM 3587 C CA . SER B 1 154 ? -13.623 30.962 -8.793 1.00 27.59 151 SER B CA 1
ATOM 3588 C C . SER B 1 154 ? -14.498 30.777 -10.035 1.00 26.79 151 SER B C 1
ATOM 3589 O O . SER B 1 154 ? -15.417 31.562 -10.239 1.00 26.90 151 SER B O 1
ATOM 3592 N N . TYR B 1 155 ? -14.218 29.745 -10.837 1.00 25.83 152 TYR B N 1
ATOM 3593 C CA . TYR B 1 155 ? -14.978 29.467 -12.063 1.00 25.88 152 TYR B CA 1
ATOM 3594 C C . TYR B 1 155 ? -16.037 28.395 -11.885 1.00 26.70 152 TYR B C 1
ATOM 3595 O O . TYR B 1 155 ? -15.828 27.414 -11.178 1.00 27.13 152 TYR B O 1
ATOM 3604 N N . ASP B 1 156 ? -17.146 28.587 -12.589 1.00 26.76 153 ASP B N 1
ATOM 3605 C CA . ASP B 1 156 ? -18.165 27.578 -12.735 1.00 27.59 153 ASP B CA 1
ATOM 3606 C C . ASP B 1 156 ? -17.706 26.582 -13.814 1.00 26.45 153 ASP B C 1
ATOM 3607 O O . ASP B 1 156 ? -18.055 26.704 -14.988 1.00 25.17 153 ASP B O 1
ATOM 3612 N N . MET B 1 157 ? -16.926 25.587 -13.416 1.00 26.74 154 MET B N 1
ATOM 3613 C CA . MET B 1 157 ? -16.350 24.661 -14.392 1.00 26.26 154 MET B CA 1
ATOM 3614 C C . MET B 1 157 ? -17.400 23.789 -15.064 1.00 25.66 154 MET B C 1
ATOM 3615 O O . MET B 1 157 ? -17.323 23.566 -16.254 1.00 25.24 154 MET B O 1
ATOM 3620 N N . PRO B 1 158 ? -18.383 23.288 -14.313 1.00 26.71 155 PRO B N 1
ATOM 3621 C CA . PRO B 1 158 ? -19.374 22.485 -15.023 1.00 26.87 155 PRO B CA 1
ATOM 3622 C C . PRO B 1 158 ? -20.065 23.281 -16.137 1.00 26.34 155 PRO B C 1
ATOM 3623 O O . PRO B 1 158 ? -20.387 22.730 -17.182 1.00 25.44 155 PRO B O 1
ATOM 3627 N N . SER B 1 159 ? -20.272 24.573 -15.911 1.00 26.66 156 SER B N 1
ATOM 3628 C CA . SER B 1 159 ? -20.898 25.422 -16.913 1.00 26.65 156 SER B CA 1
ATOM 3629 C C . SER B 1 159 ? -19.988 25.633 -18.140 1.00 25.11 156 SER B C 1
ATOM 3630 O O . SER B 1 159 ? -20.449 25.604 -19.291 1.00 25.04 156 SER B O 1
ATOM 3633 N N . LEU B 1 160 ? -18.701 25.841 -17.905 1.00 23.78 157 LEU B N 1
ATOM 3634 C CA . LEU B 1 160 ? -17.790 25.996 -19.011 1.00 22.59 157 LEU B CA 1
ATOM 3635 C C . LEU B 1 160 ? -17.719 24.696 -19.812 1.00 22.14 157 LEU B C 1
ATOM 3636 O O . LEU B 1 160 ? -17.751 24.735 -21.029 1.00 21.20 157 LEU B O 1
ATOM 3641 N N . LEU B 1 161 ? -17.625 23.548 -19.139 1.00 22.60 158 LEU B N 1
ATOM 3642 C CA . LEU B 1 161 ? -17.483 22.279 -19.868 1.00 21.95 158 LEU B CA 1
ATOM 3643 C C . LEU B 1 161 ? -18.770 21.948 -20.623 1.00 22.59 158 LEU B C 1
ATOM 3644 O O . LEU B 1 161 ? -18.730 21.367 -21.693 1.00 21.97 158 LEU B O 1
ATOM 3649 N N . ARG B 1 162 ? -19.911 22.354 -20.076 1.00 23.52 159 ARG B N 1
ATOM 3650 C CA . ARG B 1 162 ? -21.180 22.142 -20.741 1.00 24.44 159 ARG B CA 1
ATOM 3651 C C . ARG B 1 162 ? -21.264 22.946 -22.045 1.00 23.24 159 ARG B C 1
ATOM 3652 O O . ARG B 1 162 ? -21.769 22.453 -23.064 1.00 23.69 159 ARG B O 1
ATOM 3660 N N . VAL B 1 163 ? -20.768 24.176 -22.013 1.00 22.13 160 VAL B N 1
ATOM 3661 C CA . VAL B 1 163 ? -20.748 25.014 -23.204 1.00 20.85 160 VAL B CA 1
ATOM 3662 C C . VAL B 1 163 ? -19.783 24.472 -24.254 1.00 19.55 160 VAL B C 1
ATOM 3663 O O . VAL B 1 163 ? -20.135 24.361 -25.426 1.00 19.99 160 VAL B O 1
ATOM 3667 N N . LEU B 1 164 ? -18.575 24.118 -23.852 1.00 17.84 161 LEU B N 1
ATOM 3668 C CA . LEU B 1 164 ? -17.650 23.554 -24.818 1.00 16.94 161 LEU B CA 1
ATOM 3669 C C . LEU B 1 164 ? -18.187 22.228 -25.359 1.00 17.09 161 LEU B C 1
ATOM 3670 O O . LEU B 1 164 ? -18.146 21.968 -26.554 1.00 16.92 161 LEU B O 1
ATOM 3675 N N . ASN B 1 165 ? -18.695 21.389 -24.472 1.00 17.54 162 ASN B N 1
ATOM 3676 C CA . ASN B 1 165 ? -19.278 20.128 -24.885 1.00 17.95 162 ASN B CA 1
ATOM 3677 C C . ASN B 1 165 ? -20.376 20.371 -25.902 1.00 17.92 162 ASN B C 1
ATOM 3678 O O . ASN B 1 165 ? -20.439 19.707 -26.911 1.00 17.19 162 ASN B O 1
ATOM 3683 N N . ALA B 1 166 ? -21.240 21.334 -25.620 1.00 18.66 163 ALA B N 1
ATOM 3684 C CA . ALA B 1 166 ? -22.340 21.628 -26.521 1.00 19.29 163 ALA B CA 1
ATOM 3685 C C . ALA B 1 166 ? -21.815 22.076 -27.889 1.00 18.50 163 ALA B C 1
ATOM 3686 O O . ALA B 1 166 ? -22.329 21.669 -28.931 1.00 18.09 163 ALA B O 1
ATOM 3688 N N . ILE B 1 167 ? -20.776 22.899 -27.890 1.00 17.50 164 ILE B N 1
ATOM 3689 C CA . ILE B 1 167 ? -20.232 23.390 -29.151 1.00 16.94 164 ILE B CA 1
ATOM 3690 C C . ILE B 1 167 ? -19.654 22.222 -29.945 1.00 16.54 164 ILE B C 1
ATOM 3691 O O . ILE B 1 167 ? -19.901 22.094 -31.132 1.00 16.19 164 ILE B O 1
ATOM 3696 N N . LYS B 1 168 ? -18.940 21.344 -29.258 1.00 16.50 165 LYS B N 1
ATOM 3697 C CA . LYS B 1 168 ? -18.263 20.228 -29.886 1.00 16.41 165 LYS B CA 1
ATOM 3698 C C . LYS B 1 168 ? -19.205 19.082 -30.147 1.00 17.27 165 LYS B C 1
ATOM 3699 O O . LYS B 1 168 ? -18.797 18.063 -30.711 1.00 17.48 165 LYS B O 1
ATOM 3705 N N . SER B 1 169 ? -20.461 19.251 -29.742 1.00 18.28 166 SER B N 1
ATOM 3706 C CA . SER B 1 169 ? -21.520 18.329 -30.086 1.00 19.14 166 SER B CA 1
ATOM 3707 C C . SER B 1 169 ? -22.322 18.812 -31.302 1.00 20.52 166 SER B C 1
ATOM 3708 O O . SER B 1 169 ? -23.166 18.099 -31.794 1.00 21.88 166 SER B O 1
ATOM 3711 N N . GLY B 1 170 ? -22.053 20.018 -31.788 1.00 21.06 167 GLY B N 1
ATOM 3712 C CA . GLY B 1 170 ? -22.750 20.544 -32.960 1.00 22.22 167 GLY B CA 1
ATOM 3713 C C . GLY B 1 170 ? -23.994 21.339 -32.627 1.00 23.55 167 GLY B C 1
ATOM 3714 O O . GLY B 1 170 ? -24.733 21.736 -33.540 1.00 24.78 167 GLY B O 1
ATOM 3715 N N . GLN B 1 171 ? -24.213 21.589 -31.333 1.00 23.33 168 GLN B N 1
ATOM 3716 C CA . GLN B 1 171 ? -25.397 22.295 -30.852 1.00 25.01 168 GLN B CA 1
ATOM 3717 C C . GLN B 1 171 ? -25.470 23.728 -31.375 1.00 24.54 168 GLN B C 1
ATOM 3718 O O . GLN B 1 171 ? -24.481 24.435 -31.422 1.00 22.83 168 GLN B O 1
ATOM 3724 N N . ARG B 1 172 ? -26.670 24.136 -31.755 1.00 26.22 169 ARG B N 1
ATOM 3725 C CA . ARG B 1 172 ? -26.909 25.464 -32.270 1.00 26.69 169 ARG B CA 1
ATOM 3726 C C . ARG B 1 172 ? -27.117 26.457 -31.132 1.00 26.38 169 ARG B C 1
ATOM 3727 O O . ARG B 1 172 ? -27.545 26.095 -30.026 1.00 26.09 169 ARG B O 1
ATOM 3735 N N . ASN B 1 173 ? -26.802 27.717 -31.415 1.00 25.89 170 ASN B N 1
ATOM 3736 C CA . ASN B 1 173 ? -27.162 28.837 -30.535 1.00 25.91 170 ASN B CA 1
ATOM 3737 C C . ASN B 1 173 ? -26.812 28.607 -29.068 1.00 24.81 170 ASN B C 1
ATOM 3738 O O . ASN B 1 173 ? -27.666 28.632 -28.210 1.00 25.00 170 ASN B O 1
ATOM 3743 N N . VAL B 1 174 ? -25.536 28.383 -28.791 1.00 23.65 171 VAL B N 1
ATOM 3744 C CA . VAL B 1 174 ? -25.100 28.171 -27.422 1.00 23.20 171 VAL B CA 1
ATOM 3745 C C . VAL B 1 174 ? -24.917 29.520 -26.756 1.00 24.02 171 VAL B C 1
ATOM 3746 O O . VAL B 1 174 ? -24.312 30.448 -27.321 1.00 23.15 171 VAL B O 1
ATOM 3750 N N . ARG B 1 175 ? -25.475 29.628 -25.559 1.00 25.28 172 ARG B N 1
ATOM 3751 C CA . ARG B 1 175 ? -25.484 30.874 -24.820 1.00 26.97 172 ARG B CA 1
ATOM 3752 C C . ARG B 1 175 ? -24.239 30.986 -23.944 1.00 25.85 172 ARG B C 1
ATOM 3753 O O . ARG B 1 175 ? -23.925 30.082 -23.191 1.00 25.81 172 ARG B O 1
ATOM 3761 N N . ILE B 1 176 ? -23.508 32.087 -24.074 1.00 25.60 173 ILE B N 1
ATOM 3762 C CA . ILE B 1 176 ? -22.266 32.268 -23.335 1.00 24.61 173 ILE B CA 1
ATOM 3763 C C . ILE B 1 176 ? -22.491 33.394 -22.352 1.00 25.47 173 ILE B C 1
ATOM 3764 O O . ILE B 1 176 ? -22.866 34.475 -22.761 1.00 25.43 173 ILE B O 1
ATOM 3769 N N . PRO B 1 177 ? -22.261 33.147 -21.046 1.00 25.85 174 PRO B N 1
ATOM 3770 C CA . PRO B 1 177 ? -22.445 34.200 -20.062 1.00 27.03 174 PRO B CA 1
ATOM 3771 C C . PRO B 1 177 ? -21.398 35.297 -20.221 1.00 26.31 174 PRO B C 1
ATOM 3772 O O . PRO B 1 177 ? -20.350 35.072 -20.801 1.00 24.61 174 PRO B O 1
ATOM 3776 N N . VAL B 1 178 ? -21.733 36.492 -19.759 1.00 28.02 175 VAL B N 1
ATOM 3777 C CA . VAL B 1 178 ? -20.941 37.691 -20.027 1.00 28.11 175 VAL B CA 1
ATOM 3778 C C . VAL B 1 178 ? -20.425 38.287 -18.721 1.00 28.74 175 VAL B C 1
ATOM 3779 O O . VAL B 1 178 ? -21.173 38.440 -17.773 1.00 30.15 175 VAL B O 1
ATOM 3783 N N . TYR B 1 179 ? -19.140 38.602 -18.692 1.00 28.62 176 TYR B N 1
ATOM 3784 C CA . TYR B 1 179 ? -18.490 39.257 -17.566 1.00 29.76 176 TYR B CA 1
ATOM 3785 C C . TYR B 1 179 ? -18.143 40.717 -17.913 1.00 31.08 176 TYR B C 1
ATOM 3786 O O . TYR B 1 179 ? -17.539 40.983 -18.948 1.00 30.43 176 TYR B O 1
ATOM 3795 N N . SER B 1 180 ? -18.531 41.649 -17.049 1.00 33.70 177 SER B N 1
ATOM 3796 C CA . SER B 1 180 ? -18.134 43.056 -17.179 1.00 35.49 177 SER B CA 1
ATOM 3797 C C . SER B 1 180 ? -16.955 43.375 -16.265 1.00 36.55 177 SER B C 1
ATOM 3798 O O . SER B 1 180 ? -17.082 43.315 -15.030 1.00 36.61 177 SER B O 1
ATOM 3801 N N . HIS B 1 181 ? -15.831 43.749 -16.870 1.00 36.77 178 HIS B N 1
ATOM 3802 C CA . HIS B 1 181 ? -14.669 44.231 -16.116 1.00 38.24 178 HIS B CA 1
ATOM 3803 C C . HIS B 1 181 ? -14.985 45.552 -15.418 1.00 40.22 178 HIS B C 1
ATOM 3804 O O . HIS B 1 181 ? -14.438 45.855 -14.354 1.00 41.53 178 HIS B O 1
ATOM 3811 N N . HIS B 1 182 ? -15.891 46.320 -16.012 1.00 41.06 179 HIS B N 1
ATOM 3812 C CA . HIS B 1 182 ? -16.296 47.601 -15.465 1.00 42.94 179 HIS B CA 1
ATOM 3813 C C . HIS B 1 182 ? -17.015 47.412 -14.128 1.00 43.80 179 HIS B C 1
ATOM 3814 O O . HIS B 1 182 ? -16.730 48.111 -13.157 1.00 44.95 179 HIS B O 1
ATOM 3821 N N . TYR B 1 183 ? -17.952 46.470 -14.100 1.00 43.04 180 TYR B N 1
ATOM 3822 C CA . TYR B 1 183 ? -18.691 46.137 -12.889 1.00 44.08 180 TYR B CA 1
ATOM 3823 C C . TYR B 1 183 ? -18.005 45.045 -12.070 1.00 42.31 180 TYR B C 1
ATOM 3824 O O . TYR B 1 183 ? -18.478 44.686 -10.991 1.00 43.06 180 TYR B O 1
ATOM 3833 N N . TYR B 1 184 ? -16.887 44.532 -12.585 1.00 39.79 181 TYR B N 1
ATOM 3834 C CA . TYR B 1 184 ? -16.103 43.499 -11.912 1.00 38.47 181 TYR B CA 1
ATOM 3835 C C . TYR B 1 184 ? -17.007 42.349 -11.498 1.00 37.74 181 TYR B C 1
ATOM 3836 O O . TYR B 1 184 ? -16.966 41.887 -10.357 1.00 38.20 181 TYR B O 1
ATOM 3845 N N . ASP B 1 185 ? -17.846 41.915 -12.432 1.00 36.52 182 ASP B N 1
ATOM 3846 C CA . ASP B 1 185 ? -18.869 40.934 -12.137 1.00 36.60 182 ASP B CA 1
ATOM 3847 C C . ASP B 1 185 ? -19.532 40.370 -13.400 1.00 35.64 182 ASP B C 1
ATOM 38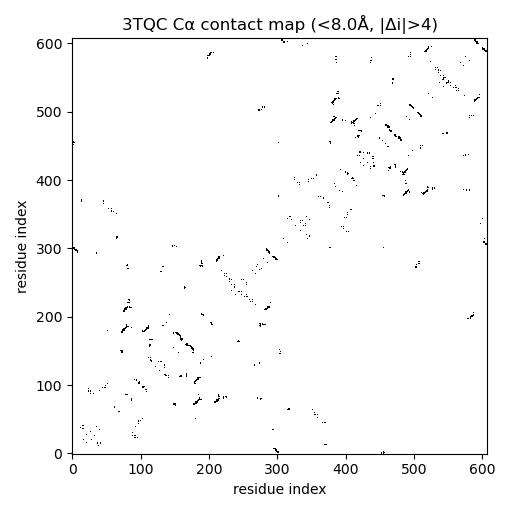48 O O . ASP B 1 185 ? -19.484 40.977 -14.470 1.00 34.94 182 ASP B O 1
ATOM 3853 N N . ILE B 1 186 ? -20.135 39.191 -13.258 1.00 35.47 183 ILE B N 1
ATOM 3854 C CA . ILE B 1 186 ? -21.015 38.635 -14.278 1.00 35.19 183 ILE B CA 1
ATOM 3855 C C . ILE B 1 186 ? -22.194 39.585 -14.454 1.00 37.53 183 ILE B C 1
ATOM 3856 O O . ILE B 1 186 ? -22.703 40.148 -13.470 1.00 38.81 183 ILE B O 1
ATOM 3861 N N . VAL B 1 187 ? -22.606 39.779 -15.703 1.00 38.07 184 VAL B N 1
ATOM 3862 C CA . VAL B 1 187 ? -23.799 40.554 -16.016 1.00 40.71 184 VAL B CA 1
ATOM 3863 C C . VAL B 1 187 ? -24.958 39.563 -16.151 1.00 42.03 184 VAL B C 1
ATOM 3864 O O . VAL B 1 187 ? -25.014 38.774 -17.106 1.00 40.86 184 VAL B O 1
ATOM 3868 N N . ARG B 1 188 ? -25.859 39.597 -15.174 1.00 44.77 185 ARG B N 1
ATOM 3869 C CA . ARG B 1 188 ? -27.023 38.708 -15.101 1.00 46.50 185 ARG B CA 1
ATOM 3870 C C . ARG B 1 188 ? -27.921 38.844 -16.332 1.00 46.76 185 ARG B C 1
ATOM 3871 O O . ARG B 1 188 ? -28.171 39.953 -16.809 1.00 47.34 185 ARG B O 1
ATOM 3879 N N . GLY B 1 189 ? -28.391 37.707 -16.845 1.00 46.58 186 GLY B N 1
ATOM 3880 C CA . GLY B 1 189 ? -29.354 37.686 -17.944 1.00 47.23 186 GLY B CA 1
ATOM 3881 C C . GLY B 1 189 ? -28.783 38.105 -19.291 1.00 46.24 186 GLY B C 1
ATOM 3882 O O . GLY B 1 189 ? -29.524 38.294 -20.268 1.00 47.38 186 GLY B O 1
ATOM 3883 N N . GLN B 1 190 ? -27.468 38.242 -19.360 1.00 44.53 187 GLN B N 1
ATOM 3884 C CA . GLN B 1 190 ? -26.821 38.681 -20.578 1.00 43.52 187 GLN B CA 1
ATOM 3885 C C . GLN B 1 190 ? -25.976 37.549 -21.144 1.00 40.94 187 GLN B C 1
ATOM 3886 O O . GLN B 1 190 ? -25.103 37.027 -20.459 1.00 39.71 187 GLN B O 1
ATOM 3892 N N . TYR B 1 191 ? -26.253 37.169 -22.389 1.00 40.19 188 TYR B N 1
ATOM 3893 C CA . TYR B 1 191 ? -25.535 36.082 -23.057 1.00 38.38 188 TYR B CA 1
ATOM 3894 C C . TYR B 1 191 ? -25.142 36.446 -24.484 1.00 37.33 188 TYR B C 1
ATOM 3895 O O . TYR B 1 191 ? -25.885 37.105 -25.191 1.00 38.50 188 TYR B O 1
ATOM 3904 N N . GLU B 1 192 ? -23.951 36.026 -24.883 1.00 35.53 189 GLU B N 1
ATOM 3905 C CA . GLU B 1 192 ? -23.527 36.069 -26.270 1.00 34.93 189 GLU B CA 1
ATOM 3906 C C . GLU B 1 192 ? -23.933 34.745 -26.905 1.00 33.41 189 GLU B C 1
ATOM 3907 O O . GLU B 1 192 ? -24.134 33.755 -26.203 1.00 33.47 189 GLU B O 1
ATOM 3913 N N . ILE B 1 193 ? -24.078 34.729 -28.220 1.00 31.86 190 ILE B N 1
ATOM 3914 C CA . ILE B 1 193 ? -24.510 33.531 -28.902 1.00 30.63 190 ILE B CA 1
ATOM 3915 C C . ILE B 1 193 ? -23.404 33.033 -29.819 1.00 28.56 190 ILE B C 1
ATOM 3916 O O . ILE B 1 193 ? -22.923 33.766 -30.666 1.00 28.60 190 ILE B O 1
ATOM 3921 N N . VAL B 1 194 ? -22.981 31.7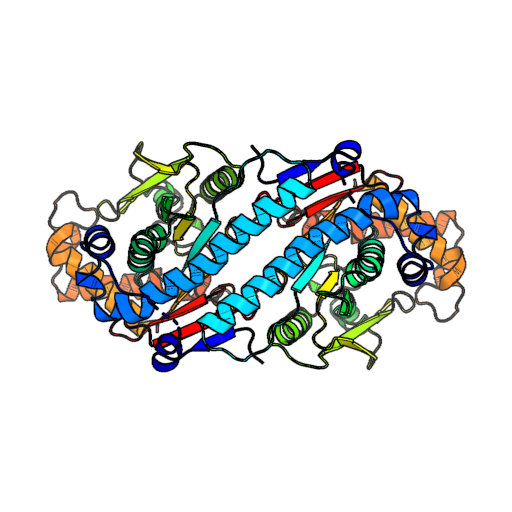95 -29.580 1.00 26.60 191 VAL B N 1
ATOM 3922 C CA . VAL B 1 194 ? -22.055 31.079 -30.417 1.00 25.04 191 VAL B CA 1
ATOM 3923 C C . VAL B 1 194 ? -22.892 30.052 -31.183 1.00 24.98 191 VAL B C 1
ATOM 3924 O O . VAL B 1 194 ? -23.533 29.186 -30.583 1.00 25.19 191 VAL B O 1
ATOM 3928 N N . ASP B 1 195 ? -22.897 30.164 -32.507 1.00 24.73 192 ASP B N 1
ATOM 3929 C CA . ASP B 1 195 ? -23.787 29.371 -33.341 1.00 25.31 192 ASP B CA 1
ATOM 3930 C C . ASP B 1 195 ? -23.063 28.588 -34.442 1.00 24.27 192 ASP B C 1
ATOM 3931 O O . ASP B 1 195 ? -23.159 28.920 -35.633 1.00 24.84 192 ASP B O 1
ATOM 3936 N N . GLN B 1 196 ? -22.397 27.520 -34.028 1.00 22.68 193 GLN B N 1
ATOM 3937 C CA . GLN B 1 196 ? -21.575 26.680 -34.911 1.00 22.01 193 GLN B CA 1
ATOM 3938 C C . GLN B 1 196 ? -20.747 27.471 -35.915 1.00 21.54 193 GLN B C 1
ATOM 3939 O O . GLN B 1 196 ? -20.830 27.241 -37.109 1.00 22.52 193 GLN B O 1
ATOM 3945 N N . PRO B 1 197 ? -19.923 28.402 -35.416 1.00 21.27 194 PRO B N 1
ATOM 3946 C CA . PRO B 1 197 ? -19.023 29.106 -36.314 1.00 20.98 194 PRO B CA 1
ATOM 3947 C C . PRO B 1 197 ? -17.975 28.115 -36.803 1.00 20.65 194 PRO B C 1
ATOM 3948 O O . PRO B 1 197 ? -17.976 26.953 -36.399 1.00 20.17 194 PRO B O 1
ATOM 3952 N N . ASP B 1 198 ? -17.084 28.559 -37.665 1.00 20.54 195 ASP B N 1
ATOM 3953 C CA . ASP B 1 198 ? -16.052 27.680 -38.154 1.00 20.17 195 ASP B CA 1
ATOM 3954 C C . ASP B 1 198 ? -14.957 27.557 -37.116 1.00 18.98 195 ASP B C 1
ATOM 3955 O O . ASP B 1 198 ? -14.318 26.520 -36.996 1.00 18.42 195 ASP B O 1
ATOM 3960 N N . ILE B 1 199 ? -14.745 28.639 -36.373 1.00 18.76 196 ILE B N 1
ATOM 3961 C CA . ILE B 1 199 ? -13.688 28.704 -35.379 1.00 17.95 196 ILE B CA 1
ATOM 3962 C C . ILE B 1 199 ? -14.205 29.373 -34.123 1.00 18.05 196 ILE B C 1
ATOM 3963 O O . ILE B 1 199 ? -14.940 30.375 -34.188 1.00 19.01 196 ILE B O 1
ATOM 3968 N N . VAL B 1 200 ? -13.851 28.793 -32.977 1.00 17.16 197 VAL B N 1
ATOM 3969 C CA . VAL B 1 200 ? -14.080 29.423 -31.705 1.00 16.74 197 VAL B CA 1
ATOM 3970 C C . VAL B 1 200 ? -12.719 29.691 -31.113 1.00 16.96 197 VAL B C 1
ATOM 3971 O O . VAL B 1 200 ? -11.883 28.788 -31.028 1.00 16.83 197 VAL B O 1
ATOM 3975 N N . ILE B 1 201 ? -12.463 30.934 -30.732 1.00 17.48 198 ILE B N 1
ATOM 3976 C CA . ILE B 1 201 ? -11.240 31.246 -30.028 1.00 17.19 198 ILE B CA 1
ATOM 3977 C C . ILE B 1 201 ? -11.635 31.287 -28.570 1.00 17.79 198 ILE B C 1
ATOM 3978 O O . ILE B 1 201 ? -12.456 32.099 -28.175 1.00 18.69 198 ILE B O 1
ATOM 3983 N N . LEU B 1 202 ? -11.061 30.396 -27.775 1.00 18.18 199 LEU B N 1
ATOM 3984 C CA . LEU B 1 202 ? -11.390 30.299 -26.356 1.00 19.22 199 LEU B CA 1
ATOM 3985 C C . LEU B 1 202 ? -10.262 30.914 -25.543 1.00 19.62 199 LEU B C 1
ATOM 3986 O O . LEU B 1 202 ? -9.175 30.353 -25.471 1.00 19.92 199 LEU B O 1
ATOM 3991 N N . GLU B 1 203 ? -10.498 32.080 -24.959 1.00 21.38 200 GLU B N 1
ATOM 3992 C CA . GLU B 1 203 ? -9.466 32.727 -24.151 1.00 22.58 200 GLU B CA 1
ATOM 3993 C C . GLU B 1 203 ? -9.834 32.698 -22.682 1.00 23.06 200 GLU B C 1
ATOM 3994 O O . GLU B 1 203 ? -10.998 32.846 -22.315 1.00 23.15 200 GLU B O 1
ATOM 4000 N N . GLY B 1 204 ? -8.823 32.486 -21.850 1.00 23.51 201 GLY B N 1
ATOM 4001 C CA . GLY B 1 204 ? -8.951 32.661 -20.414 1.00 24.59 201 GLY B CA 1
ATOM 4002 C C . GLY B 1 204 ? -7.743 32.128 -19.672 1.00 24.99 201 GLY B C 1
ATOM 4003 O O . GLY B 1 204 ? -6.981 31.322 -20.195 1.00 24.66 201 GLY B O 1
ATOM 4004 N N . LEU B 1 205 ? -7.616 32.558 -18.427 1.00 26.54 202 LEU B N 1
ATOM 4005 C CA . LEU B 1 205 ? -6.541 32.119 -17.529 1.00 27.17 202 LEU B CA 1
ATOM 4006 C C . LEU B 1 205 ? -6.386 30.590 -17.446 1.00 26.36 202 LEU B C 1
ATOM 4007 O O . LEU B 1 205 ? -5.271 30.076 -17.368 1.00 26.79 202 LEU B O 1
ATOM 4012 N N . ASN B 1 206 ? -7.511 29.884 -17.459 1.00 25.60 203 ASN B N 1
ATOM 4013 C CA . ASN B 1 206 ? -7.588 28.537 -16.888 1.00 25.67 203 ASN B CA 1
ATOM 4014 C C . ASN B 1 206 ? -7.735 27.410 -17.886 1.00 24.55 203 ASN B C 1
ATOM 4015 O O . ASN B 1 206 ? -8.042 26.292 -17.492 1.00 24.90 203 ASN B O 1
ATOM 4020 N N . ILE B 1 207 ? -7.546 27.689 -19.170 1.00 23.66 204 ILE B N 1
ATOM 4021 C CA . ILE B 1 207 ? -7.963 26.728 -20.193 1.00 22.66 204 ILE B CA 1
ATOM 4022 C C . ILE B 1 207 ? -7.054 25.517 -20.313 1.00 22.30 204 ILE B C 1
ATOM 4023 O O . ILE B 1 207 ? -7.438 24.528 -20.935 1.00 22.08 204 ILE B O 1
ATOM 4028 N N . LEU B 1 208 ? -5.851 25.609 -19.749 1.00 22.35 205 LEU B N 1
ATOM 4029 C CA . LEU B 1 208 ? -4.876 24.533 -19.797 1.00 22.59 205 LEU B CA 1
ATOM 4030 C C . LEU B 1 208 ? -4.846 23.717 -18.495 1.00 23.72 205 LEU B C 1
ATOM 4031 O O . LEU B 1 208 ? -4.088 22.758 -18.368 1.00 22.70 205 LEU B O 1
ATOM 4036 N N . GLN B 1 209 ? -5.679 24.108 -17.541 1.00 24.68 206 GLN B N 1
ATOM 4037 C CA . GLN B 1 209 ? -5.725 23.451 -16.254 1.00 26.84 206 GLN B CA 1
ATOM 4038 C C . GLN B 1 209 ? -6.557 22.186 -16.298 1.00 27.82 206 GLN B C 1
ATOM 4039 O O . GLN B 1 209 ? -7.183 21.870 -17.309 1.00 27.19 206 GLN B O 1
ATOM 4045 N N . THR B 1 210 ? -6.561 21.470 -15.185 1.00 30.08 207 THR B N 1
ATOM 4046 C CA . THR B 1 210 ? -7.399 20.303 -15.008 1.00 31.74 207 THR B CA 1
ATOM 4047 C C . THR B 1 210 ? -8.444 20.610 -13.958 1.00 33.86 207 THR B C 1
ATOM 4048 O O . THR B 1 210 ? -8.318 21.582 -13.209 1.00 35.14 207 THR B O 1
ATOM 4052 N N . GLY B 1 211 ? -9.464 19.763 -13.888 1.00 35.46 208 GLY B N 1
ATOM 4053 C CA . GLY B 1 211 ? -10.516 19.899 -12.888 1.00 37.44 208 GLY B CA 1
ATOM 4054 C C . GLY B 1 211 ? -10.085 19.323 -11.549 1.00 39.78 208 GLY B C 1
ATOM 4055 O O . GLY B 1 211 ? -9.076 18.609 -11.455 1.00 40.61 208 GLY B O 1
ATOM 4056 N N . VAL B 1 212 ? -10.849 19.628 -10.507 1.00 41.53 209 VAL B N 1
ATOM 4057 C CA . VAL B 1 212 ? -10.583 19.076 -9.185 1.00 43.62 209 VAL B CA 1
ATOM 4058 C C . VAL B 1 212 ? -11.256 17.697 -9.073 1.00 44.41 209 VAL B C 1
ATOM 4059 O O . VAL B 1 212 ? -12.351 17.491 -9.607 1.00 44.41 209 VAL B O 1
ATOM 4063 N N . ARG B 1 213 ? -10.605 16.751 -8.403 1.00 45.42 210 ARG B N 1
ATOM 4064 C CA . ARG B 1 213 ? -11.214 15.433 -8.187 1.00 46.44 210 ARG B CA 1
ATOM 4065 C C . ARG B 1 213 ? -12.057 15.513 -6.913 1.00 48.43 210 ARG B C 1
ATOM 4066 O O . ARG B 1 213 ? -11.526 15.346 -5.824 1.00 49.96 210 ARG B O 1
ATOM 4074 N N . LYS B 1 214 ? -13.357 15.786 -7.028 1.00 48.88 211 LYS B N 1
ATOM 4075 C CA . LYS B 1 214 ? -14.230 15.715 -5.850 1.00 51.00 211 LYS B CA 1
ATOM 4076 C C . LYS B 1 214 ? -14.067 14.330 -5.237 1.00 52.01 211 LYS B C 1
ATOM 4077 O O . LYS B 1 214 ? -13.738 14.204 -4.059 1.00 53.94 211 LYS B O 1
ATOM 4083 N N . THR B 1 215 ? -14.302 13.304 -6.054 1.00 50.95 212 THR B N 1
ATOM 4084 C CA . THR B 1 215 ? -13.928 11.927 -5.733 1.00 51.76 212 THR B CA 1
ATOM 4085 C C . THR B 1 215 ? -12.967 11.399 -6.797 1.00 49.66 212 THR B C 1
ATOM 4086 O O . THR B 1 215 ? -12.845 11.968 -7.882 1.00 47.72 212 THR B O 1
ATOM 4090 N N . LEU B 1 216 ? -12.289 10.303 -6.474 1.00 50.11 213 LEU B N 1
ATOM 4091 C CA . LEU B 1 216 ? -11.454 9.604 -7.442 1.00 48.64 213 LEU B CA 1
ATOM 4092 C C . LEU B 1 216 ? -12.284 9.125 -8.634 1.00 47.22 213 LEU B C 1
ATOM 4093 O O . LEU B 1 216 ? -11.846 9.236 -9.774 1.00 45.55 213 LEU B O 1
ATOM 4098 N N . GLN B 1 217 ? -13.489 8.628 -8.358 1.00 47.94 214 GLN B N 1
ATOM 4099 C CA . GLN B 1 217 ? -14.321 7.967 -9.356 1.00 47.37 214 GLN B CA 1
ATOM 4100 C C . GLN B 1 217 ? -15.012 8.951 -10.286 1.00 45.61 214 GLN B C 1
ATOM 4101 O O . GLN B 1 217 ? -15.475 8.575 -11.366 1.00 45.24 214 GLN B O 1
ATOM 4107 N N . GLN B 1 218 ? -15.106 10.205 -9.865 1.00 44.83 215 GLN B N 1
ATOM 4108 C CA . GLN B 1 218 ? -15.753 11.228 -10.666 1.00 43.21 215 GLN B CA 1
ATOM 4109 C C . GLN B 1 218 ? -15.146 11.299 -12.071 1.00 40.94 215 GLN B C 1
ATOM 4110 O O . GLN B 1 218 ? -13.925 11.300 -12.208 1.00 39.81 215 GLN B O 1
ATOM 4116 N N . LEU B 1 219 ? -16.003 11.362 -13.096 1.00 39.82 216 LEU B N 1
ATOM 4117 C CA . LEU B 1 219 ? -15.558 11.496 -14.492 1.00 37.93 216 LEU B CA 1
ATOM 4118 C C . LEU B 1 219 ? -14.802 12.802 -14.708 1.00 35.87 216 LEU B C 1
ATOM 4119 O O . LEU B 1 219 ? -15.239 13.867 -14.251 1.00 35.60 216 LEU B O 1
ATOM 4124 N N . GLN B 1 220 ? -13.663 12.708 -15.392 1.00 33.92 217 GLN B N 1
ATOM 4125 C CA . GLN B 1 220 ? -12.778 13.844 -15.566 1.00 32.60 217 GLN B CA 1
ATOM 4126 C C . GLN B 1 220 ? -12.576 14.142 -17.039 1.00 30.73 217 GLN B C 1
ATOM 4127 O O . GLN B 1 220 ? -12.105 13.300 -17.803 1.00 30.16 217 GLN B O 1
ATOM 4133 N N . VAL B 1 221 ? -12.951 15.357 -17.411 1.00 29.47 218 VAL B N 1
ATOM 4134 C CA . VAL B 1 221 ? -12.606 15.952 -18.694 1.00 28.05 218 VAL B CA 1
ATOM 4135 C C . VAL B 1 221 ? -12.052 17.349 -18.411 1.00 26.38 218 VAL B C 1
ATOM 4136 O O . VAL B 1 221 ? -12.451 18.011 -17.455 1.00 26.99 218 VAL B O 1
ATOM 4140 N N . PHE B 1 222 ? -11.118 17.766 -19.247 1.00 24.61 219 PHE B N 1
ATOM 4141 C CA . PHE B 1 222 ? -10.491 19.069 -19.149 1.00 23.51 219 PHE B CA 1
ATOM 4142 C C . PHE B 1 222 ? -10.972 19.942 -20.283 1.00 22.23 219 PHE B C 1
ATOM 4143 O O . PHE B 1 222 ? -11.428 19.433 -21.301 1.00 21.20 219 PHE B O 1
ATOM 4151 N N . VAL B 1 223 ? -10.864 21.255 -20.098 1.00 21.58 220 VAL B N 1
ATOM 4152 C CA . VAL B 1 223 ? -11.177 22.213 -21.158 1.00 20.84 220 VAL B CA 1
ATOM 4153 C C . VAL B 1 223 ? -10.421 21.849 -22.430 1.00 20.60 220 VAL B C 1
ATOM 4154 O O . VAL B 1 223 ? -10.989 21.893 -23.523 1.00 20.17 220 VAL B O 1
ATOM 4158 N N . SER B 1 224 ? -9.155 21.468 -22.283 1.00 20.25 221 SER B N 1
ATOM 4159 C CA . SER B 1 224 ? -8.333 21.071 -23.422 1.00 20.30 221 SER B CA 1
ATOM 4160 C C . SER B 1 224 ? -8.897 19.888 -24.226 1.00 20.85 221 SER B C 1
ATOM 4161 O O . SER B 1 224 ? -8.574 19.720 -25.411 1.00 21.10 221 SER B O 1
ATOM 4164 N N . ASP B 1 225 ? -9.765 19.090 -23.618 1.00 20.99 222 ASP B N 1
ATOM 4165 C CA . ASP B 1 225 ? -10.394 18.012 -24.368 1.00 21.46 222 ASP B CA 1
ATOM 4166 C C . ASP B 1 225 ? -11.445 18.520 -25.356 1.00 21.11 222 ASP B C 1
ATOM 4167 O O . ASP B 1 225 ? -11.899 17.762 -26.218 1.00 21.05 222 ASP B O 1
ATOM 4172 N N . PHE B 1 226 ? -11.782 19.808 -25.274 1.00 20.46 223 PHE B N 1
ATOM 4173 C CA . PHE B 1 226 ? -12.736 20.416 -26.191 1.00 20.17 223 PHE B CA 1
ATOM 4174 C C . PHE B 1 226 ? -12.130 21.407 -27.150 1.00 20.16 223 PHE B C 1
ATOM 4175 O O . PHE B 1 226 ? -12.851 22.042 -27.944 1.00 21.98 223 PHE B O 1
ATOM 4183 N N . PHE B 1 227 ? -10.818 21.536 -27.136 1.00 19.70 224 PHE B N 1
ATOM 4184 C CA . PHE B 1 227 ? -10.183 22.357 -28.146 1.00 19.20 224 PHE B CA 1
ATOM 4185 C C . PHE B 1 227 ? -9.126 21.609 -28.923 1.00 19.50 224 PHE B C 1
ATOM 4186 O O . PHE B 1 227 ? -8.674 20.536 -28.530 1.00 20.13 224 PHE B O 1
ATOM 4194 N N . ASP B 1 228 ? -8.753 22.196 -30.050 1.00 19.77 225 ASP B N 1
ATOM 4195 C CA . ASP B 1 228 ? -7.904 21.546 -31.028 1.00 20.09 225 ASP B CA 1
ATOM 4196 C C . ASP B 1 228 ? -6.462 22.050 -31.025 1.00 19.89 225 ASP B C 1
ATOM 4197 O O . ASP B 1 228 ? -5.539 21.347 -31.427 1.00 20.34 225 ASP B O 1
ATOM 4202 N N . PHE B 1 229 ? -6.282 23.277 -30.569 1.00 19.95 226 PHE B N 1
ATOM 4203 C CA . PHE B 1 229 ? -5.013 23.962 -30.657 1.00 19.61 226 PHE B CA 1
ATOM 4204 C C . PHE B 1 229 ? -5.003 25.004 -29.564 1.00 19.53 226 PHE B C 1
ATOM 4205 O O . PHE B 1 229 ? -6.034 25.602 -29.278 1.00 20.02 226 PHE B O 1
ATOM 4213 N N . SER B 1 230 ? -3.857 25.243 -28.956 1.00 19.67 227 SER B N 1
ATOM 4214 C CA . SER B 1 230 ? -3.773 26.288 -27.944 1.00 20.04 227 SER B CA 1
ATOM 4215 C C . SER B 1 230 ? -2.529 27.116 -28.103 1.00 20.07 227 SER B C 1
ATOM 4216 O O . SER B 1 230 ? -1.471 26.598 -28.462 1.00 20.06 227 SER B O 1
ATOM 4219 N N . LEU B 1 231 ? -2.688 28.411 -27.839 1.00 20.47 228 LEU B N 1
ATOM 4220 C CA . LEU B 1 231 ? -1.603 29.376 -27.788 1.00 20.65 228 LEU B CA 1
ATOM 4221 C C . LEU B 1 231 ? -1.442 29.750 -26.341 1.00 20.06 228 LEU B C 1
ATOM 4222 O O . LEU B 1 231 ? -2.430 29.921 -25.637 1.00 20.05 228 LEU B O 1
ATOM 4227 N N . PHE B 1 232 ? -0.211 29.908 -25.895 1.00 19.59 229 PHE B N 1
ATOM 4228 C CA . PHE B 1 232 ? 0.035 30.481 -24.587 1.00 19.85 229 PHE B CA 1
ATOM 4229 C C . PHE B 1 232 ? 0.803 31.775 -24.833 1.00 20.06 229 PHE B C 1
ATOM 4230 O O . PHE B 1 232 ? 1.805 31.758 -25.528 1.00 19.67 229 PHE B O 1
ATOM 4238 N N . VAL B 1 233 ? 0.297 32.889 -24.306 1.00 19.84 230 VAL B N 1
ATOM 4239 C CA . VAL B 1 233 ? 1.003 34.168 -24.398 1.00 20.79 230 VAL B CA 1
ATOM 4240 C C . VAL B 1 233 ? 1.823 34.351 -23.107 1.00 21.59 230 VAL B C 1
ATOM 4241 O O . VAL B 1 233 ? 1.276 34.271 -22.007 1.00 21.77 230 VAL B O 1
ATOM 4245 N N . ASP B 1 234 ? 3.125 34.577 -23.260 1.00 22.17 231 ASP B N 1
ATOM 4246 C CA . ASP B 1 234 ? 4.089 34.513 -22.157 1.00 23.64 231 ASP B CA 1
ATOM 4247 C C . ASP B 1 234 ? 4.899 35.794 -22.115 1.00 24.34 231 ASP B C 1
ATOM 4248 O O . ASP B 1 234 ? 5.154 36.423 -23.140 1.00 24.96 231 ASP B O 1
ATOM 4253 N N . ALA B 1 235 ? 5.320 36.168 -20.928 1.00 24.93 232 ALA B N 1
ATOM 4254 C CA . ALA B 1 235 ? 6.231 37.280 -20.765 1.00 26.13 232 ALA B CA 1
ATOM 4255 C C . ALA B 1 235 ? 6.755 37.211 -19.349 1.00 27.36 232 ALA B C 1
ATOM 4256 O O . ALA B 1 235 ? 6.190 36.498 -18.509 1.00 26.98 232 ALA B O 1
ATOM 4258 N N . GLN B 1 236 ? 7.845 37.925 -19.087 1.00 28.96 233 GLN B N 1
ATOM 4259 C CA . GLN B 1 236 ? 8.386 37.972 -17.742 1.00 30.83 233 GLN B CA 1
ATOM 4260 C C . GLN B 1 236 ? 7.324 38.517 -16.800 1.00 30.25 233 GLN B C 1
ATOM 4261 O O . GLN B 1 236 ? 6.580 39.420 -17.164 1.00 29.88 233 GLN B O 1
ATOM 4267 N N . ALA B 1 237 ? 7.236 37.918 -15.615 1.00 30.30 234 ALA B N 1
ATOM 4268 C CA . ALA B 1 237 ? 6.345 38.376 -14.548 1.00 30.33 234 ALA B CA 1
ATOM 4269 C C . ALA B 1 237 ? 6.469 39.886 -14.268 1.00 30.83 234 ALA B C 1
ATOM 4270 O O . ALA B 1 237 ? 5.456 40.567 -14.161 1.00 30.55 234 ALA B O 1
ATOM 4272 N N . GLN B 1 238 ? 7.689 40.405 -14.163 1.00 31.79 235 GLN B N 1
ATOM 4273 C CA . GLN B 1 238 ? 7.889 41.850 -13.899 1.00 33.36 235 GLN B CA 1
ATOM 4274 C C . GLN B 1 238 ? 7.267 42.681 -15.019 1.00 31.66 235 GLN B C 1
ATOM 4275 O O . GLN B 1 238 ? 6.710 43.747 -14.781 1.00 31.29 235 GLN B O 1
ATOM 4281 N N . VAL B 1 239 ? 7.380 42.175 -16.244 1.00 29.82 236 VAL B N 1
ATOM 4282 C CA . VAL B 1 239 ? 6.845 42.865 -17.414 1.00 28.97 236 VAL B CA 1
ATOM 4283 C C . VAL B 1 239 ? 5.316 42.900 -17.388 1.00 27.84 236 VAL B C 1
ATOM 4284 O O . VAL B 1 239 ? 4.714 43.959 -17.591 1.00 27.98 236 VAL B O 1
ATOM 4288 N N . ILE B 1 240 ? 4.698 41.760 -17.092 1.00 26.58 237 ILE B N 1
ATOM 4289 C CA . ILE B 1 240 ? 3.237 41.687 -17.015 1.00 25.99 237 ILE B CA 1
ATOM 4290 C C . ILE B 1 240 ? 2.739 42.606 -15.896 1.00 27.81 237 ILE B C 1
ATOM 4291 O O . ILE B 1 240 ? 1.773 43.339 -16.082 1.00 28.22 237 ILE B O 1
ATOM 4296 N N . GLN B 1 241 ? 3.426 42.570 -14.753 1.00 29.14 238 GLN B N 1
ATOM 4297 C CA . GLN B 1 241 ? 3.147 43.454 -13.633 1.00 31.11 238 GLN B CA 1
ATOM 4298 C C . GLN B 1 241 ? 2.976 44.880 -14.132 1.00 31.53 238 GLN B C 1
ATOM 4299 O O . GLN B 1 241 ? 1.961 45.511 -13.856 1.00 31.82 238 GLN B O 1
ATOM 4305 N N . LYS B 1 242 ? 3.955 45.372 -14.888 1.00 31.54 239 LYS B N 1
ATOM 4306 C CA . LYS B 1 242 ? 3.872 46.722 -15.431 1.00 32.17 239 LYS B CA 1
ATOM 4307 C C . LYS B 1 242 ? 2.661 46.892 -16.348 1.00 30.82 239 LYS B C 1
ATOM 4308 O O . LYS B 1 242 ? 1.970 47.903 -16.279 1.00 31.23 239 LYS B O 1
ATOM 4314 N N . TRP B 1 243 ? 2.381 45.902 -17.193 1.00 28.93 240 TRP B N 1
ATOM 4315 C CA . TRP B 1 243 ? 1.239 46.033 -18.084 1.00 28.00 240 TRP B CA 1
ATOM 4316 C C . TRP B 1 243 ? -0.030 46.067 -17.271 1.00 28.21 240 TRP B C 1
ATOM 4317 O O . TRP B 1 243 ? -0.976 46.791 -17.579 1.00 28.12 240 TRP B O 1
ATOM 4328 N N . TYR B 1 244 ? -0.054 45.250 -16.231 1.00 28.45 241 TYR B N 1
ATOM 4329 C CA . TYR B 1 244 ? -1.190 45.214 -15.341 1.00 28.78 241 TYR B CA 1
ATOM 4330 C C . TYR B 1 244 ? -1.353 46.563 -14.647 1.00 30.60 241 TYR B C 1
ATOM 4331 O O . TYR B 1 244 ? -2.431 47.144 -14.675 1.00 30.81 241 TYR B O 1
ATOM 4340 N N . ILE B 1 245 ? -0.281 47.068 -14.042 1.00 31.94 242 ILE B N 1
ATOM 4341 C CA . ILE B 1 245 ? -0.372 48.317 -13.302 1.00 34.21 242 ILE B CA 1
ATOM 4342 C C . ILE B 1 245 ? -0.773 49.460 -14.221 1.00 35.18 242 ILE B C 1
ATOM 4343 O O . ILE B 1 245 ? -1.593 50.286 -13.852 1.00 37.06 242 ILE B O 1
ATOM 4348 N N . ASP B 1 246 ? -0.225 49.507 -15.423 1.00 35.41 243 ASP B N 1
ATOM 4349 C CA . ASP B 1 246 ? -0.631 50.534 -16.374 1.00 36.44 243 ASP B CA 1
ATOM 4350 C C . ASP B 1 246 ? -2.098 50.399 -16.762 1.00 35.82 243 ASP B C 1
ATOM 4351 O O . ASP B 1 246 ? -2.813 51.387 -16.816 1.00 37.58 243 ASP B O 1
ATOM 4356 N N . ARG B 1 247 ? -2.559 49.187 -17.011 1.00 34.41 244 ARG B N 1
ATOM 4357 C CA . ARG B 1 247 ? -3.962 48.997 -17.387 1.00 34.36 244 ARG B CA 1
ATOM 4358 C C . ARG B 1 247 ? -4.923 49.519 -16.301 1.00 36.03 244 ARG B C 1
ATOM 4359 O O . ARG B 1 247 ? -5.904 50.196 -16.616 1.00 36.55 244 ARG B O 1
ATOM 4367 N N . VAL B 1 248 ? -4.621 49.225 -15.035 1.00 37.05 245 VAL B N 1
ATOM 4368 C CA . VAL B 1 248 ? -5.417 49.740 -13.916 1.00 38.80 245 VAL B CA 1
ATOM 4369 C C . VAL B 1 248 ? -5.288 51.253 -13.808 1.00 40.96 245 VAL B C 1
ATOM 4370 O O . VAL B 1 248 ? -6.287 51.946 -13.665 1.00 41.81 245 VAL B O 1
ATOM 4374 N N . LEU B 1 249 ? -4.068 51.769 -13.893 1.00 42.09 246 LEU B N 1
ATOM 4375 C CA . LEU B 1 249 ? -3.878 53.216 -13.908 1.00 44.39 246 LEU B CA 1
ATOM 4376 C C . LEU B 1 249 ? -4.691 53.853 -15.034 1.00 45.00 246 LEU B C 1
ATOM 4377 O O . LEU B 1 249 ? -5.360 54.854 -14.824 1.00 46.47 246 LEU B O 1
ATOM 4382 N N . SER B 1 250 ? -4.646 53.259 -16.221 1.00 44.13 247 SER B N 1
ATOM 4383 C CA . SER B 1 250 ? -5.421 53.765 -17.360 1.00 44.82 247 SER B CA 1
ATOM 4384 C C . SER B 1 250 ? -6.927 53.855 -17.074 1.00 45.51 247 SER B C 1
ATOM 4385 O O . SER B 1 250 ? -7.558 54.868 -17.392 1.00 46.77 247 SER B O 1
ATOM 4388 N N . PHE B 1 251 ? -7.493 52.791 -16.497 1.00 44.72 248 PHE B N 1
ATOM 4389 C CA . PHE B 1 251 ? -8.891 52.799 -16.046 1.00 45.61 248 PHE B CA 1
ATOM 4390 C C . PHE B 1 251 ? -9.131 53.829 -14.938 1.00 47.80 248 PHE B C 1
ATOM 4391 O O . PHE B 1 251 ? -10.188 54.459 -14.890 1.00 48.85 248 PHE B O 1
ATOM 4399 N N . TRP B 1 252 ? -8.158 53.986 -14.042 1.00 48.57 249 TRP B N 1
ATOM 4400 C CA . TRP B 1 252 ? -8.250 54.979 -12.970 1.00 51.05 249 TRP B CA 1
ATOM 4401 C C . TRP B 1 252 ? -8.416 56.388 -13.549 1.00 53.06 249 TRP B C 1
ATOM 4402 O O . TRP B 1 252 ? -9.077 57.229 -12.949 1.00 54.70 249 TRP B O 1
ATOM 4413 N N . ARG B 1 253 ? -7.830 56.626 -14.720 1.00 52.98 250 ARG B N 1
ATOM 4414 C CA . ARG B 1 253 ? -7.930 57.920 -15.389 1.00 55.07 250 ARG B CA 1
ATOM 4415 C C . ARG B 1 253 ? -9.192 58.034 -16.249 1.00 55.31 250 ARG B C 1
ATOM 4416 O O . ARG B 1 253 ? -9.603 59.137 -16.583 1.00 57.11 250 ARG B O 1
ATOM 4424 N N . THR B 1 254 ? -9.818 56.911 -16.594 1.00 54.02 251 THR B N 1
ATOM 4425 C CA . THR B 1 254 ? -11.016 56.954 -17.437 1.00 54.51 251 THR B CA 1
ATOM 4426 C C . THR B 1 254 ? -12.210 56.147 -16.887 1.00 53.88 251 THR B C 1
ATOM 4427 O O . THR B 1 254 ? -13.133 56.718 -16.319 1.00 55.70 251 THR B O 1
ATOM 4431 N N . THR B 1 255 ? -12.187 54.833 -17.034 1.00 51.73 252 THR B N 1
ATOM 4432 C CA . THR B 1 255 ? -13.384 54.027 -16.814 1.00 51.36 252 THR B CA 1
ATOM 4433 C C . THR B 1 255 ? -13.867 54.079 -15.356 1.00 52.04 252 THR B C 1
ATOM 4434 O O . THR B 1 255 ? -15.065 54.101 -15.103 1.00 52.87 252 THR B O 1
ATOM 4438 N N . PHE B 1 256 ? -12.934 54.136 -14.408 1.00 51.62 253 PHE B N 1
ATOM 4439 C CA . PHE B 1 256 ? -13.276 54.126 -12.981 1.00 52.51 253 PHE B CA 1
ATOM 4440 C C . PHE B 1 256 ? -13.941 55.417 -12.486 1.00 54.84 253 PHE B C 1
ATOM 4441 O O . PHE B 1 256 ? -14.504 55.433 -11.392 1.00 56.26 253 PHE B O 1
ATOM 4449 N N . LYS B 1 257 ? -13.878 56.492 -13.269 1.00 55.43 254 LYS B N 1
ATOM 4450 C CA . LYS B 1 257 ? -14.553 57.744 -12.902 1.00 58.02 254 LYS B CA 1
ATOM 4451 C C . LYS B 1 257 ? -16.073 57.568 -12.822 1.00 58.31 254 LYS B C 1
ATOM 4452 O O . LYS B 1 257 ? -16.740 58.232 -12.027 1.00 60.02 254 LYS B O 1
ATOM 4458 N N . ASP B 1 258 ? -16.601 56.671 -13.651 1.00 56.39 255 ASP B N 1
ATOM 4459 C CA . ASP B 1 258 ? -18.016 56.337 -13.638 1.00 56.86 255 ASP B CA 1
ATOM 4460 C C . ASP B 1 258 ? -18.390 55.955 -12.211 1.00 57.52 255 ASP B C 1
ATOM 4461 O O . ASP B 1 258 ? -17.847 54.994 -11.672 1.00 55.78 255 ASP B O 1
ATOM 4466 N N . PRO B 1 259 ? -19.306 56.714 -11.585 1.00 59.79 256 PRO B N 1
ATOM 4467 C CA . PRO B 1 259 ? -19.659 56.411 -10.197 1.00 60.97 256 PRO B CA 1
ATOM 4468 C C . PRO B 1 259 ? -20.193 54.993 -9.972 1.00 59.73 256 PRO B C 1
ATOM 4469 O O . PRO B 1 259 ? -20.183 54.521 -8.836 1.00 60.09 256 PRO B O 1
ATOM 4473 N N . HIS B 1 260 ? -20.639 54.325 -11.040 1.00 58.37 257 HIS B N 1
ATOM 4474 C CA . HIS B 1 260 ? -21.144 52.951 -10.954 1.00 57.09 257 HIS B CA 1
ATOM 4475 C C . HIS B 1 260 ? -20.076 51.891 -11.255 1.00 54.27 257 HIS B C 1
ATOM 4476 O O . HIS B 1 260 ? -20.367 50.693 -11.233 1.00 52.81 257 HIS B O 1
ATOM 4483 N N . SER B 1 261 ? -18.847 52.326 -11.531 1.00 53.24 258 SER B N 1
ATOM 4484 C CA . SER B 1 261 ? -17.725 51.397 -11.653 1.00 50.92 258 SER B CA 1
ATOM 4485 C C . SER B 1 261 ? -17.497 50.675 -10.329 1.00 50.51 258 SER B C 1
ATOM 4486 O O . SER B 1 261 ? -17.698 51.240 -9.258 1.00 52.25 258 SER B O 1
ATOM 4489 N N . TYR B 1 262 ? -17.061 49.428 -10.410 1.00 48.24 259 TYR B N 1
ATOM 4490 C CA . TYR B 1 262 ? -16.819 48.640 -9.214 1.00 48.16 259 TYR B CA 1
ATOM 4491 C C . TYR B 1 262 ? -15.702 49.268 -8.407 1.00 48.61 259 TYR B C 1
ATOM 4492 O O . TYR B 1 262 ? -15.779 49.356 -7.185 1.00 49.78 259 TYR B O 1
ATOM 4501 N N . PHE B 1 263 ? -14.671 49.710 -9.118 1.00 47.56 260 PHE B N 1
ATOM 4502 C CA . PHE B 1 263 ? -13.474 50.271 -8.517 1.00 48.06 260 PHE B CA 1
ATOM 4503 C C . PHE B 1 263 ? -13.501 51.798 -8.432 1.00 49.75 260 PHE B C 1
ATOM 4504 O O . PHE B 1 263 ? -12.452 52.431 -8.397 1.00 50.02 260 PHE B O 1
ATOM 4512 N N . HIS B 1 264 ? -14.692 52.387 -8.376 1.00 50.88 261 HIS B N 1
ATOM 4513 C CA . HIS B 1 264 ? -14.820 53.836 -8.340 1.00 52.85 261 HIS B CA 1
ATOM 4514 C C . HIS B 1 264 ? -14.103 54.453 -7.133 1.00 54.72 261 HIS B C 1
ATOM 4515 O O . HIS B 1 264 ? -13.555 55.545 -7.241 1.00 55.72 261 HIS B O 1
ATOM 4522 N N . TYR B 1 265 ? -14.101 53.756 -5.996 1.00 55.07 262 TYR B N 1
ATOM 4523 C CA . TYR B 1 265 ? -13.402 54.241 -4.795 1.00 56.93 262 TYR B CA 1
ATOM 4524 C C . TYR B 1 265 ? -11.887 54.403 -5.008 1.00 56.26 262 TYR B C 1
ATOM 4525 O O . TYR B 1 265 ? -11.234 55.147 -4.279 1.00 57.97 262 TYR B O 1
ATOM 4534 N N . LEU B 1 266 ? -11.333 53.703 -5.993 1.00 54.20 263 LEU B N 1
ATOM 4535 C CA . LEU B 1 266 ? -9.930 53.892 -6.361 1.00 53.75 263 LEU B CA 1
ATOM 4536 C C . LEU B 1 266 ? -9.650 55.320 -6.850 1.00 55.20 263 LEU B C 1
ATOM 4537 O O . LEU B 1 266 ? -8.543 55.815 -6.665 1.00 55.80 263 LEU B O 1
ATOM 4542 N N . THR B 1 267 ? -10.644 55.980 -7.448 1.00 56.25 264 THR B N 1
ATOM 4543 C CA . THR B 1 267 ? -10.518 57.404 -7.848 1.00 58.34 264 THR B CA 1
ATOM 4544 C C . THR B 1 267 ? -10.149 58.344 -6.690 1.00 60.94 264 THR B C 1
ATOM 4545 O O . THR B 1 267 ? -9.582 59.415 -6.920 1.00 62.36 264 THR B O 1
ATOM 4549 N N . GLN B 1 268 ? -10.473 57.949 -5.460 1.00 62.06 265 GLN B N 1
ATOM 4550 C CA . GLN B 1 268 ? -10.101 58.729 -4.276 1.00 64.63 265 GLN B CA 1
ATOM 4551 C C . GLN B 1 268 ? -8.611 58.600 -3.936 1.00 64.12 265 GLN B C 1
ATOM 4552 O O . GLN B 1 268 ? -8.054 59.477 -3.282 1.00 66.05 265 GLN B O 1
ATOM 4558 N N . MET B 1 269 ? -7.972 57.514 -4.380 1.00 61.55 266 MET B N 1
ATOM 4559 C CA . MET B 1 269 ? -6.530 57.325 -4.181 1.00 60.84 266 MET B CA 1
ATOM 4560 C C . MET B 1 269 ? -5.702 58.237 -5.101 1.00 60.94 266 MET B C 1
ATOM 4561 O O . MET B 1 269 ? -6.108 58.536 -6.231 1.00 60.03 266 MET B O 1
ATOM 4566 N N . SER B 1 270 ? -4.534 58.657 -4.617 1.00 61.94 267 SER B N 1
ATOM 4567 C CA . SER B 1 270 ? -3.535 59.324 -5.457 1.00 61.92 267 SER B CA 1
ATOM 4568 C C . SER B 1 270 ? -3.042 58.387 -6.552 1.00 59.24 267 SER B C 1
ATOM 4569 O O . SER B 1 270 ? -3.114 57.166 -6.414 1.00 57.60 267 SER B O 1
ATOM 4572 N N . GLU B 1 271 ? -2.525 58.965 -7.633 1.00 58.88 268 GLU B N 1
ATOM 4573 C CA . GLU B 1 271 ? -1.945 58.186 -8.724 1.00 56.44 268 GLU B CA 1
ATOM 4574 C C . GLU B 1 271 ? -0.931 57.169 -8.188 1.00 55.43 268 GLU B C 1
ATOM 4575 O O . GLU B 1 271 ? -0.868 56.035 -8.671 1.00 53.11 268 GLU B O 1
ATOM 4581 N N . THR B 1 272 ? -0.144 57.568 -7.187 1.00 56.71 269 THR B N 1
ATOM 4582 C CA . THR B 1 272 ? 0.848 56.655 -6.605 1.00 55.99 269 THR B CA 1
ATOM 4583 C C . THR B 1 272 ? 0.196 55.591 -5.709 1.00 54.80 269 THR B C 1
ATOM 4584 O O . THR B 1 272 ? 0.616 54.429 -5.728 1.00 53.29 269 THR B O 1
ATOM 4588 N N . GLU B 1 273 ? -0.807 55.995 -4.924 1.00 55.18 270 GLU B N 1
ATOM 4589 C CA . GLU B 1 273 ? -1.553 55.066 -4.058 1.00 54.23 270 GLU B CA 1
ATOM 4590 C C . GLU B 1 273 ? -2.215 53.925 -4.847 1.00 51.07 270 GLU B C 1
ATOM 4591 O O . GLU B 1 273 ? -2.099 52.757 -4.468 1.00 49.84 270 GLU B O 1
ATOM 4597 N N . VAL B 1 274 ? -2.900 54.272 -5.936 1.00 49.29 271 VAL B N 1
ATOM 4598 C CA . VAL B 1 274 ? -3.538 53.286 -6.799 1.00 46.61 271 VAL B CA 1
ATOM 4599 C C . VAL B 1 274 ? -2.493 52.370 -7.462 1.00 44.62 271 VAL B C 1
ATOM 4600 O O . VAL B 1 274 ? -2.739 51.179 -7.663 1.00 42.45 271 VAL B O 1
ATOM 4604 N N . ALA B 1 275 ? -1.331 52.926 -7.793 1.00 44.67 272 ALA B N 1
ATOM 4605 C CA . ALA B 1 275 ? -0.218 52.124 -8.293 1.00 43.53 272 ALA B CA 1
ATOM 4606 C C . ALA B 1 275 ? 0.217 51.118 -7.231 1.00 43.36 272 ALA B C 1
ATOM 4607 O O . ALA B 1 275 ? 0.350 49.937 -7.511 1.00 42.13 272 ALA B O 1
ATOM 4609 N N . ALA B 1 276 ? 0.418 51.594 -6.011 1.00 44.95 273 ALA B N 1
ATOM 4610 C CA . ALA B 1 276 ? 0.736 50.714 -4.899 1.00 45.29 273 ALA B CA 1
ATOM 4611 C C . ALA B 1 276 ? -0.354 49.661 -4.710 1.00 43.89 273 ALA B C 1
ATOM 4612 O O . ALA B 1 276 ? -0.052 48.487 -4.523 1.00 43.05 273 ALA B O 1
ATOM 4614 N N . PHE B 1 277 ? -1.615 50.077 -4.773 1.00 43.80 274 PHE B N 1
ATOM 4615 C CA . PHE B 1 277 ? -2.731 49.136 -4.715 1.00 43.00 274 PHE B CA 1
ATOM 4616 C C . PHE B 1 277 ? -2.668 48.100 -5.834 1.00 40.63 274 PHE B C 1
ATOM 4617 O O . PHE B 1 277 ? -2.885 46.914 -5.599 1.00 40.07 274 PHE B O 1
ATOM 4625 N N . ALA B 1 278 ? -2.390 48.561 -7.050 1.00 39.62 275 ALA B N 1
ATOM 4626 C CA . ALA B 1 278 ? -2.296 47.692 -8.225 1.00 37.49 275 ALA B CA 1
ATOM 4627 C C . ALA B 1 278 ? -1.129 46.721 -8.110 1.00 36.82 275 ALA B C 1
ATOM 4628 O O . ALA B 1 278 ? -1.234 45.560 -8.499 1.00 35.00 275 ALA B O 1
ATOM 4630 N N . LYS B 1 279 ? -0.013 47.216 -7.597 1.00 38.27 276 LYS B N 1
ATOM 4631 C CA . LYS B 1 279 ? 1.167 46.394 -7.372 1.00 38.56 276 LYS B CA 1
ATOM 4632 C C . LYS B 1 279 ? 0.838 45.288 -6.376 1.00 38.77 276 LYS B C 1
ATOM 4633 O O . LYS B 1 279 ? 1.233 44.130 -6.569 1.00 37.39 276 LYS B O 1
ATOM 4639 N N . HIS B 1 280 ? 0.102 45.661 -5.324 1.00 40.21 277 HIS B N 1
ATOM 4640 C CA . HIS B 1 280 ? -0.314 44.736 -4.277 1.00 40.79 277 HIS B CA 1
ATOM 4641 C C . HIS B 1 280 ? -1.191 43.629 -4.839 1.00 38.52 277 HIS B C 1
ATOM 4642 O O . HIS B 1 280 ? -0.936 42.453 -4.588 1.00 38.15 277 HIS B O 1
ATOM 4649 N N . VAL B 1 281 ? -2.226 44.017 -5.582 1.00 37.16 278 VAL B N 1
ATOM 4650 C CA . VAL B 1 281 ? -3.169 43.058 -6.163 1.00 35.36 278 VAL B CA 1
ATOM 4651 C C . VAL B 1 281 ? -2.429 42.070 -7.069 1.00 33.98 278 VAL B C 1
ATOM 4652 O O . VAL B 1 281 ? -2.623 40.852 -6.970 1.00 33.29 278 VAL B O 1
ATOM 4656 N N . TRP B 1 282 ? -1.579 42.603 -7.943 1.00 33.29 279 TRP B N 1
ATOM 4657 C CA . TRP B 1 282 ? -0.701 41.776 -8.763 1.00 32.16 279 TRP B CA 1
ATOM 4658 C C . TRP B 1 282 ? 0.113 40.796 -7.911 1.00 32.95 279 TRP B C 1
ATOM 4659 O O . TRP B 1 282 ? 0.079 39.593 -8.141 1.00 31.25 279 TRP B O 1
ATOM 4670 N N . ASN B 1 283 ? 0.819 41.323 -6.912 1.00 35.17 280 ASN B N 1
ATOM 4671 C CA . ASN B 1 283 ? 1.731 40.509 -6.133 1.00 36.43 280 ASN B CA 1
ATOM 4672 C C . ASN B 1 283 ? 1.026 39.441 -5.316 1.00 37.07 280 ASN B C 1
ATOM 4673 O O . ASN B 1 283 ? 1.510 38.318 -5.239 1.00 37.06 280 ASN B O 1
ATOM 4678 N N . GLU B 1 284 ? -0.115 39.775 -4.718 1.00 38.24 281 GLU B N 1
ATOM 4679 C CA . GLU B 1 284 ? -0.789 38.855 -3.791 1.00 39.28 281 GLU B CA 1
ATOM 4680 C C . GLU B 1 284 ? -1.886 38.022 -4.459 1.00 37.30 281 GLU B C 1
ATOM 4681 O O . GLU B 1 284 ? -2.262 36.968 -3.953 1.00 37.80 281 GLU B O 1
ATOM 4687 N N . ILE B 1 285 ? -2.412 38.506 -5.573 1.00 35.31 282 ILE B N 1
ATOM 4688 C CA . ILE B 1 285 ? -3.466 37.803 -6.262 1.00 33.99 282 ILE B CA 1
ATOM 4689 C C . ILE B 1 285 ? -2.997 37.298 -7.635 1.00 31.89 282 ILE B C 1
ATOM 4690 O O . ILE B 1 285 ? -2.725 36.110 -7.798 1.00 30.78 282 ILE B O 1
ATOM 4695 N N . ASN B 1 286 ? -2.888 38.188 -8.612 1.00 30.99 283 ASN B N 1
ATOM 4696 C CA . ASN B 1 286 ? -2.656 37.749 -9.988 1.00 29.55 283 ASN B CA 1
ATOM 4697 C C . ASN B 1 286 ? -1.351 36.977 -10.216 1.00 28.60 283 ASN B C 1
ATOM 4698 O O . ASN B 1 286 ? -1.347 35.978 -10.939 1.00 27.59 283 ASN B O 1
ATOM 4703 N N . LYS B 1 287 ? -0.266 37.413 -9.586 1.00 29.10 284 LYS B N 1
ATOM 4704 C CA . LYS B 1 287 ? 1.014 36.750 -9.747 1.00 29.22 284 LYS B CA 1
ATOM 4705 C C . LYS B 1 287 ? 1.060 35.372 -9.092 1.00 29.06 284 LYS B C 1
ATOM 4706 O O . LYS B 1 287 ? 1.772 34.486 -9.562 1.00 28.37 284 LYS B O 1
ATOM 4712 N N . VAL B 1 288 ? 0.328 35.208 -8.000 1.00 29.61 285 VAL B N 1
ATOM 4713 C CA . VAL B 1 288 ? 0.226 33.925 -7.346 1.00 29.83 285 VAL B CA 1
ATOM 4714 C C . VAL B 1 288 ? -0.566 32.998 -8.259 1.00 28.44 285 VAL B C 1
ATOM 4715 O O . VAL B 1 288 ? -0.230 31.833 -8.400 1.00 28.34 285 VAL B O 1
ATOM 4719 N N . ASN B 1 289 ? -1.603 33.532 -8.887 1.00 27.52 286 ASN B N 1
ATOM 4720 C CA . ASN B 1 289 ? -2.394 32.780 -9.835 1.00 26.28 286 ASN B CA 1
ATOM 4721 C C . ASN B 1 289 ? -1.506 32.333 -10.994 1.00 25.61 286 ASN B C 1
ATOM 4722 O O . ASN B 1 289 ? -1.474 31.155 -11.356 1.00 24.55 286 ASN B O 1
ATOM 4727 N N . LEU B 1 290 ? -0.767 33.280 -11.556 1.00 25.90 287 LEU B N 1
ATOM 4728 C CA . LEU B 1 290 ? 0.180 32.966 -12.613 1.00 25.34 287 LEU B CA 1
ATOM 4729 C C . LEU B 1 290 ? 1.116 31.839 -12.188 1.00 26.32 287 LEU B C 1
ATOM 4730 O O . LEU B 1 290 ? 1.243 30.839 -12.892 1.00 25.80 287 LEU B O 1
ATOM 4735 N N . MET B 1 291 ? 1.737 31.974 -11.022 1.00 28.53 288 MET B N 1
ATOM 4736 C CA . MET B 1 291 ? 2.759 31.018 -10.606 1.00 29.98 288 MET B CA 1
ATOM 4737 C C . MET B 1 291 ? 2.169 29.663 -10.243 1.00 29.59 288 MET B C 1
ATOM 4738 O O . MET B 1 291 ? 2.804 28.640 -10.483 1.00 29.57 288 MET B O 1
ATOM 4743 N N . GLU B 1 292 ? 0.954 29.657 -9.696 1.00 29.60 289 GLU B N 1
ATOM 4744 C CA . GLU B 1 292 ? 0.351 28.430 -9.162 1.00 30.02 289 GLU B CA 1
ATOM 4745 C C . GLU B 1 292 ? -0.544 27.689 -10.154 1.00 28.15 289 GLU B C 1
ATOM 4746 O O . GLU B 1 292 ? -0.621 26.464 -10.123 1.00 28.27 289 GLU B O 1
ATOM 4752 N N . ASN B 1 293 ? -1.232 28.420 -11.019 1.00 26.94 290 ASN B N 1
ATOM 4753 C CA . ASN B 1 293 ? -2.286 27.816 -11.842 1.00 26.02 290 ASN B CA 1
ATOM 4754 C C . ASN B 1 293 ? -2.196 28.008 -13.352 1.00 24.50 290 ASN B C 1
ATOM 4755 O O . ASN B 1 293 ? -2.885 27.319 -14.098 1.00 24.43 290 ASN B O 1
ATOM 4760 N N . ILE B 1 294 ? -1.377 28.941 -13.806 1.00 24.35 291 ILE B N 1
ATOM 4761 C CA . ILE B 1 294 ? -1.335 29.278 -15.224 1.00 23.11 291 ILE B CA 1
ATOM 4762 C C . ILE B 1 294 ? -0.026 28.788 -15.810 1.00 22.93 291 ILE B C 1
ATOM 4763 O O . ILE B 1 294 ? -0.020 27.893 -16.640 1.00 22.37 291 ILE B O 1
ATOM 4768 N N . LEU B 1 295 ? 1.078 29.332 -15.313 1.00 23.89 292 LEU B N 1
ATOM 4769 C CA . LEU B 1 295 ? 2.419 29.047 -15.827 1.00 24.36 292 LEU B CA 1
ATOM 4770 C C . LEU B 1 295 ? 2.822 27.567 -15.761 1.00 24.79 292 LEU B C 1
ATOM 4771 O O . LEU B 1 295 ? 3.506 27.076 -16.654 1.00 25.01 292 LEU B O 1
ATOM 4776 N N . PRO B 1 296 ? 2.406 26.846 -14.706 1.00 25.39 293 PRO B N 1
ATOM 4777 C CA . PRO B 1 296 ? 2.705 25.427 -14.670 1.00 25.54 293 PRO B CA 1
ATOM 4778 C C . PRO B 1 296 ? 2.174 24.631 -15.857 1.00 24.42 293 PRO B C 1
ATOM 4779 O O . PRO B 1 296 ? 2.686 23.566 -16.144 1.00 23.97 293 PRO B O 1
ATOM 4783 N N . TYR B 1 297 ? 1.145 25.136 -16.525 1.00 23.94 294 TYR B N 1
ATOM 4784 C CA . TYR B 1 297 ? 0.551 24.424 -17.648 1.00 22.92 294 TYR B CA 1
ATOM 4785 C C . TYR B 1 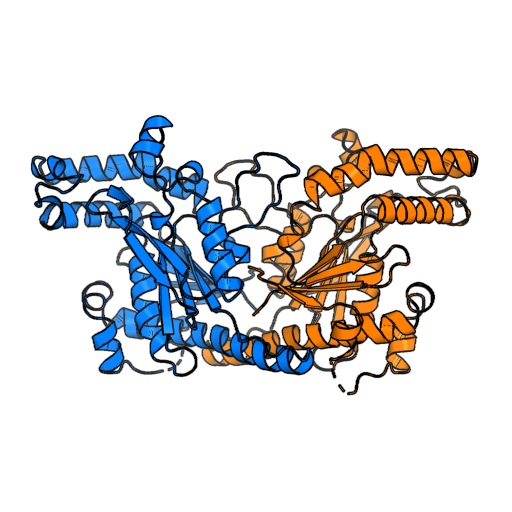297 ? 0.983 25.014 -18.987 1.00 21.98 294 TYR B C 1
ATOM 4786 O O . TYR B 1 297 ? 0.519 24.573 -20.025 1.00 21.30 294 TYR B O 1
ATOM 4795 N N . LYS B 1 298 ? 1.923 25.957 -18.962 1.00 22.44 295 LYS B N 1
ATOM 4796 C CA . LYS B 1 298 ? 2.380 26.625 -20.185 1.00 22.28 295 LYS B CA 1
ATOM 4797 C C . LYS B 1 298 ? 2.788 25.619 -21.272 1.00 21.65 295 LYS B C 1
ATOM 4798 O O . LYS B 1 298 ? 2.477 25.784 -22.470 1.00 20.45 295 LYS B O 1
ATOM 4804 N N . ASN B 1 299 ? 3.496 24.579 -20.852 1.00 22.07 296 ASN B N 1
ATOM 4805 C CA . ASN B 1 299 ? 4.063 23.642 -21.802 1.00 22.04 296 ASN B CA 1
ATOM 4806 C C . ASN B 1 299 ? 3.020 22.699 -22.380 1.00 20.61 296 ASN B C 1
ATOM 4807 O O . ASN B 1 299 ? 3.352 21.837 -23.183 1.00 21.00 296 ASN B O 1
ATOM 4812 N N . ARG B 1 300 ? 1.758 22.861 -21.998 1.00 19.50 297 ARG B N 1
ATOM 4813 C CA . ARG B 1 300 ? 0.697 22.089 -22.647 1.00 18.76 297 ARG B CA 1
ATOM 4814 C C . ARG B 1 300 ? 0.259 22.722 -23.969 1.00 17.49 297 ARG B C 1
ATOM 4815 O O . ARG B 1 300 ? -0.419 22.092 -24.732 1.00 17.08 297 ARG B O 1
ATOM 4823 N N . ALA B 1 301 ? 0.640 23.972 -24.202 1.00 17.57 298 ALA B N 1
ATOM 4824 C CA . ALA B 1 301 ? 0.253 24.725 -25.380 1.00 16.96 298 ALA B CA 1
ATOM 4825 C C . ALA B 1 301 ? 0.965 24.229 -26.603 1.00 17.18 298 ALA B C 1
ATOM 4826 O O . ALA B 1 301 ? 2.109 23.788 -26.525 1.00 18.17 298 ALA B O 1
ATOM 4828 N N . GLN B 1 302 ? 0.283 24.303 -27.736 1.00 17.25 299 GLN B N 1
ATOM 4829 C CA . GLN B 1 302 ? 0.881 23.960 -29.028 1.00 18.19 299 GLN B CA 1
ATOM 4830 C C . GLN B 1 302 ? 1.815 25.086 -29.488 1.00 17.86 299 GLN B C 1
ATOM 4831 O O . GLN B 1 302 ? 2.822 24.847 -30.128 1.00 17.98 299 GLN B O 1
ATOM 4837 N N . LEU B 1 303 ? 1.449 26.312 -29.159 1.00 17.30 300 LEU B N 1
ATOM 4838 C CA . LEU B 1 303 ? 2.170 27.475 -29.620 1.00 17.80 300 LEU B CA 1
ATOM 4839 C C . LEU B 1 303 ? 2.374 28.424 -28.449 1.00 17.70 300 LEU B C 1
ATOM 4840 O O . LEU B 1 303 ? 1.441 28.722 -27.708 1.00 16.77 300 LEU B O 1
ATOM 4845 N N . ILE B 1 304 ? 3.599 28.874 -28.254 1.00 18.34 301 ILE B N 1
ATOM 4846 C CA . ILE B 1 304 ? 3.851 29.865 -27.229 1.00 18.85 301 ILE B CA 1
ATOM 4847 C C . ILE B 1 304 ? 4.356 31.114 -27.900 1.00 19.56 301 ILE B C 1
ATOM 4848 O O . ILE B 1 304 ? 5.304 31.066 -28.667 1.00 20.47 301 ILE B O 1
ATOM 4853 N N . LEU B 1 305 ? 3.676 32.221 -27.640 1.00 19.68 302 LEU B N 1
ATOM 4854 C CA . LEU B 1 305 ? 4.099 33.518 -28.120 1.00 20.49 302 LEU B CA 1
ATOM 4855 C C . LEU B 1 305 ? 4.760 34.179 -26.945 1.00 21.40 302 LEU B C 1
ATOM 4856 O O . LEU B 1 305 ? 4.152 34.319 -25.887 1.00 21.70 302 LEU B O 1
ATOM 4861 N N . GLU B 1 306 ? 6.012 34.556 -27.122 1.00 22.24 303 GLU B N 1
ATOM 4862 C CA . GLU B 1 306 ? 6.793 35.154 -26.062 1.00 23.70 303 GLU B CA 1
ATOM 4863 C C . GLU B 1 306 ? 6.967 36.645 -26.377 1.00 23.68 303 GLU B C 1
ATOM 4864 O O . GLU B 1 306 ? 7.519 37.011 -27.405 1.00 23.57 303 GLU B O 1
ATOM 4870 N N . LYS B 1 307 ? 6.473 37.490 -25.480 1.00 24.07 304 LYS B N 1
ATOM 4871 C CA . LYS B 1 307 ? 6.466 38.930 -25.670 1.00 24.94 304 LYS B CA 1
ATOM 4872 C C . LYS B 1 307 ? 7.636 39.604 -24.976 1.00 25.85 304 LYS B C 1
ATOM 4873 O O . LYS B 1 307 ? 8.001 39.227 -23.872 1.00 26.73 304 LYS B O 1
ATOM 4879 N N . ALA B 1 308 ? 8.231 40.595 -25.638 1.00 26.32 305 ALA B N 1
ATOM 4880 C CA . ALA B 1 308 ? 9.140 41.537 -24.980 1.00 27.18 305 ALA B CA 1
ATOM 4881 C C . ALA B 1 308 ? 8.310 42.593 -24.250 1.00 27.27 305 ALA B C 1
ATOM 4882 O O . ALA B 1 308 ? 7.097 42.650 -24.420 1.00 26.91 305 ALA B O 1
ATOM 4884 N N . ALA B 1 309 ? 8.963 43.428 -23.447 1.00 28.63 306 ALA B N 1
ATOM 4885 C CA . ALA B 1 309 ? 8.284 44.425 -22.594 1.00 29.26 306 ALA B CA 1
ATOM 4886 C C . ALA B 1 309 ? 7.434 45.439 -23.370 1.00 29.40 306 ALA B C 1
ATOM 4887 O O . ALA B 1 309 ? 6.508 46.036 -22.815 1.00 29.69 306 ALA B O 1
ATOM 4889 N N . ASP B 1 310 ? 7.754 45.651 -24.642 1.00 29.42 307 ASP B N 1
ATOM 4890 C CA . ASP B 1 310 ? 6.965 46.548 -25.476 1.00 29.75 307 ASP B CA 1
ATOM 4891 C C . ASP B 1 310 ? 5.796 45.825 -26.160 1.00 28.11 307 ASP B C 1
ATOM 4892 O O . ASP B 1 310 ? 5.160 46.395 -27.024 1.00 28.11 307 ASP B O 1
ATOM 4897 N N . HIS B 1 311 ? 5.541 44.577 -25.766 1.00 26.81 308 HIS B N 1
ATOM 4898 C CA . HIS B 1 311 ? 4.494 43.708 -26.331 1.00 26.00 308 HIS B CA 1
ATOM 4899 C C . HIS B 1 311 ? 4.837 42.992 -27.640 1.00 25.72 308 HIS B C 1
ATOM 4900 O O . HIS B 1 311 ? 4.100 42.091 -28.062 1.00 25.36 308 HIS B O 1
ATOM 4907 N N . SER B 1 312 ? 5.931 43.375 -28.278 1.00 26.39 309 SER B N 1
ATOM 4908 C CA . SER B 1 312 ? 6.302 42.771 -29.539 1.00 26.56 309 SER B CA 1
ATOM 4909 C C . SER B 1 312 ? 6.658 41.308 -29.299 1.00 26.13 309 SER B C 1
ATOM 4910 O O . SER B 1 312 ? 7.220 40.961 -28.261 1.00 26.65 309 SER B O 1
ATOM 4913 N N . ILE B 1 313 ? 6.260 40.440 -30.224 1.00 25.68 310 ILE B N 1
ATOM 4914 C CA . ILE B 1 313 ? 6.590 39.042 -30.124 1.00 25.16 310 ILE B CA 1
ATOM 4915 C C . ILE B 1 313 ? 8.048 38.882 -30.500 1.00 26.16 310 ILE B C 1
ATOM 4916 O O . ILE B 1 313 ? 8.459 39.325 -31.564 1.00 27.01 310 ILE B O 1
ATOM 4921 N N . GLN B 1 314 ? 8.825 38.272 -29.605 1.00 26.24 311 GLN B N 1
ATOM 4922 C CA . GLN B 1 314 ? 10.247 38.056 -29.828 1.00 27.39 311 GLN B CA 1
ATOM 4923 C C . GLN B 1 314 ? 10.587 36.594 -30.039 1.00 26.44 311 GLN B C 1
ATOM 4924 O O . GLN B 1 314 ? 11.638 36.282 -30.600 1.00 27.34 311 GLN B O 1
ATOM 4930 N N . LYS B 1 315 ? 9.709 35.697 -29.612 1.00 24.76 312 LYS B N 1
ATOM 4931 C CA . LYS B 1 315 ? 9.932 34.287 -29.827 1.00 24.32 312 LYS B CA 1
ATOM 4932 C C . LYS B 1 315 ? 8.603 33.566 -29.994 1.00 22.41 312 LYS B C 1
ATOM 4933 O O . LYS B 1 315 ? 7.639 33.863 -29.272 1.00 22.24 312 LYS B O 1
ATOM 4939 N N . VAL B 1 316 ? 8.544 32.644 -30.947 1.00 21.02 313 VAL B N 1
ATOM 4940 C CA . VAL B 1 316 ? 7.396 31.745 -31.110 1.00 19.21 313 VAL B CA 1
ATOM 4941 C C . VAL B 1 316 ? 7.854 30.301 -31.009 1.00 19.57 313 VAL B C 1
ATOM 4942 O O . VAL B 1 316 ? 8.834 29.910 -31.635 1.00 20.16 313 VAL B O 1
ATOM 4946 N N . TYR B 1 317 ? 7.170 29.526 -30.169 1.00 19.40 314 TYR B N 1
ATOM 4947 C CA . TYR B 1 317 ? 7.386 28.089 -30.072 1.00 19.00 314 TYR B CA 1
ATOM 4948 C C . TYR B 1 317 ? 6.183 27.420 -30.699 1.00 18.20 314 TYR B C 1
ATOM 4949 O O . TYR B 1 317 ? 5.057 27.798 -30.424 1.00 17.70 314 TYR B O 1
ATOM 4958 N N . LEU B 1 318 ? 6.408 26.431 -31.549 1.00 18.07 315 LEU B N 1
ATOM 4959 C CA . LEU B 1 318 ? 5.308 25.701 -32.148 1.00 17.15 315 LEU B CA 1
ATOM 4960 C C . LEU B 1 318 ? 5.643 24.224 -32.032 1.00 17.17 315 LEU B C 1
ATOM 4961 O O . LEU B 1 318 ? 6.727 23.783 -32.452 1.00 17.42 315 LEU B O 1
ATOM 4966 N N . ARG B 1 319 ? 4.727 23.461 -31.456 1.00 16.27 316 ARG B N 1
ATOM 4967 C CA . ARG B 1 319 ? 4.928 22.023 -31.317 1.00 16.39 316 ARG B CA 1
ATOM 4968 C C . ARG B 1 319 ? 5.247 21.376 -32.661 1.00 16.91 316 ARG B C 1
ATOM 4969 O O . ARG B 1 319 ? 4.593 21.655 -33.685 1.00 16.94 316 ARG B O 1
ATOM 4977 N N . LYS B 1 320 ? 6.263 20.520 -32.666 1.00 17.10 317 LYS B N 1
ATOM 4978 C CA . LYS B 1 320 ? 6.605 19.804 -33.886 1.00 17.85 317 LYS B CA 1
ATOM 4979 C C . LYS B 1 320 ? 5.492 18.819 -34.207 1.00 17.82 317 LYS B C 1
ATOM 4980 O O . LYS B 1 320 ? 4.911 18.223 -33.310 1.00 17.55 317 LYS B O 1
ATOM 4986 N N . ILE B 1 321 ? 5.192 18.664 -35.485 1.00 18.61 318 ILE B N 1
ATOM 4987 C CA . ILE B 1 321 ? 4.207 17.693 -35.910 1.00 19.37 318 ILE B CA 1
ATOM 4988 C C . ILE B 1 321 ? 4.820 16.805 -36.975 1.00 21.33 318 ILE B C 1
ATOM 4989 O O . ILE B 1 321 ? 6.017 16.929 -37.324 1.00 22.44 318 ILE B O 1
#

Secondary structure (DSSP, 8-state):
--SEEEEEHHHHT-----HHHHHHTTTTHHHH-HHHIIIIIHHHHHHHHHHHHHHHHHHHHHHHHHT--PPP--EEEEEE--TTSSHHHHHHHHHHHHTTSTT---EEEEEGGGGBPPHHHHHHTT-GGGTTSGGGB-HHHHHHHHHHHHTT-SSEEEEEEETTTTEEEEEEEEEE-S-SEEEEE-TTTT-----SSSSS----GGGG-SEEEEEE--HHHHHHHHHHHHHHHHHTGGGSTTSTTGGGGGS-HHHHHHHHHHHIIIIIHHHIIIIIGGGGGG-SEEEEEPTTS-EEEEEEE--/--SEEEEEHHHHHT------HHHHHHTTTTHHHH-HHHIIIIIHHHHHHHHHHHHHHHHHHHHHHHHHT--PPP--EEEEEEE-TTSSHHHHHHHHHHHHTTSTT---EEEEEGGGGBPPHHHHHHTT-TT-TTSGGGB-HHHHHHHHHHHHTT-SSEEEEEEETTTTEEEEEEEEEE-S-SEEEEE-TTTT-----SSSSS----GGGG-SEEEEEE--HHHHHHHHHHHHHHHHHTGGGSTTSTTGGGGGS-HHHHHHHHHHHIIIIIHHHIIIIIGGGGGG-SEEEEE-TTS-EEEEEEE--

Nearest PDB structures (foldseek):
  3tqc-assembly1_A  TM=1.003E+00  e=4.734E-66  Coxiella burnetii
  3tqc-assembly1_B  TM=1.002E+00  e=5.300E-63  Coxiella burnetii
  4f7w-assembly3_E  TM=9.621E-01  e=1.411E-42  Klebsiella pneumoniae 342
  4ne2-assembly2_B-3  TM=9.640E-01  e=7.098E-42  Klebsiella pneumoniae 342
  1sq5-assembly2_B-2  TM=9.639E-01  e=4.301E-41  Escherichia coli

Foldseek 3Di:
DDQWDKDFQVRLQPADDDPQLCVLCPPLCVVQPPVQLGRPLLSVLVVVLVVLVVVQVVCVVVCVVVVHPDDAFAAEEEEAEFVQLCSVSSLSSSLSNNLVDPVFNFEEEAEQLLQFAWPVVCVVVVCNLARQAQVRGPVVVVVVQLVCRRVQHAFRWGWDADQQQRGTDPPDTDTDGRGRYYYYYGHAQLDWHDPPDPPDDTDGSVVSHDAYEYEDEDLVLSLVSQLVVQLVCLVPSLCPPSGNNVVCVVPDSVVSSVVSSVSSVSYRVCCRVPHRVVRNVVGQKYFYAYSSRRGGMMIGRDD/DDLWDKDFLVRLQVPVFDQDPQLVVLCVVLCVVCPPCLLRRPVLVVLVVVLVVLVVVVVVVVVVCVVVVHPDHAFAAEEEEAEFVLLQRVSSQSSSLSNNLPDPVFVFEAEAEQLQQFDWPVVCVVVVNPLAGQAPVRGPVVVLVVQLVCRNVQHAFRWGWDADQQQRGTDPPDTDTDGRGRYYYYYGHAQLDWDDCPDPPDDTDGSVVSHDAYEYEDEDLVLSLVSQLVVQLVCLVPSLCPVSGNNVVLVVDDSVRSSVVSSVSSVSYRVCSCVPHRVVRNVVGQKYFYADSSRRGGMIIGRDD

Organism: Coxiella burnetii (strain RSA 493 / Nine Mile phase I) (NCBI:txid227377)